Protein AF-0000000085181443 (afdb_homodimer)

Structure (mmCIF, N/CA/C/O backbone):
data_AF-0000000085181443-model_v1
#
loop_
_entity.id
_entity.type
_entity.pdbx_description
1 polymer 'Asp/Glu racemase'
#
loop_
_atom_site.group_PDB
_atom_site.id
_atom_site.type_symbol
_atom_site.label_atom_id
_atom_site.label_alt_id
_atom_site.label_comp_id
_atom_site.label_asym_id
_atom_site.label_entity_id
_atom_site.label_seq_id
_atom_site.pdbx_PDB_ins_code
_atom_site.Cartn_x
_atom_site.Cartn_y
_atom_site.Cartn_z
_atom_site.occupancy
_atom_site.B_iso_or_equiv
_atom_site.auth_seq_id
_atom_site.auth_comp_id
_atom_site.auth_asym_id
_atom_site.auth_atom_id
_atom_site.pdbx_PDB_model_num
ATOM 1 N N . MET A 1 1 ? -8.422 -30.312 -14.477 1 90.12 1 MET A N 1
ATOM 2 C CA . MET A 1 1 ? -9.797 -30.438 -14.023 1 90.12 1 MET A CA 1
ATOM 3 C C . MET A 1 1 ? -10.336 -29.109 -13.5 1 90.12 1 MET A C 1
ATOM 5 O O . MET A 1 1 ? -9.578 -28.312 -12.938 1 90.12 1 MET A O 1
ATOM 9 N N . LYS A 1 2 ? -11.641 -28.922 -13.703 1 93.38 2 LYS A N 1
ATOM 10 C CA . LYS A 1 2 ? -12.305 -27.75 -13.148 1 93.38 2 LYS A CA 1
ATOM 11 C C . LYS A 1 2 ? -12.648 -27.938 -11.68 1 93.38 2 LYS A C 1
ATOM 13 O O . LYS A 1 2 ? -13.195 -28.984 -11.297 1 93.38 2 LYS A O 1
ATOM 18 N N . LEU A 1 3 ? -12.258 -27.016 -10.875 1 95.19 3 LEU A N 1
ATOM 19 C CA . LEU A 1 3 ? -12.461 -27.078 -9.438 1 95.19 3 LEU A CA 1
ATOM 20 C C . LEU A 1 3 ? -13.711 -26.312 -9.023 1 95.19 3 LEU A C 1
ATOM 22 O O . LEU A 1 3 ? -13.984 -25.234 -9.562 1 95.19 3 LEU A O 1
ATOM 26 N N . PRO A 1 4 ? -14.539 -26.891 -8.133 1 95.75 4 PRO A N 1
ATOM 27 C CA . PRO A 1 4 ? -15.602 -26.094 -7.527 1 95.75 4 PRO A CA 1
ATOM 28 C C . PRO A 1 4 ? -15.07 -25.062 -6.531 1 95.75 4 PRO A C 1
ATOM 30 O O . PRO A 1 4 ? -13.977 -25.234 -5.984 1 95.75 4 PRO A O 1
ATOM 33 N N . PHE A 1 5 ? -15.82 -23.984 -6.352 1 97.75 5 PHE A N 1
ATOM 34 C CA . PHE A 1 5 ? -15.414 -23.031 -5.328 1 97.75 5 PHE A CA 1
ATOM 35 C C . PHE A 1 5 ? -16.609 -22.25 -4.816 1 97.75 5 PHE A C 1
ATOM 37 O O . PHE A 1 5 ? -17.625 -22.141 -5.504 1 97.75 5 PHE A O 1
ATOM 44 N N . GLU A 1 6 ? -16.453 -21.828 -3.584 1 98.19 6 GLU A N 1
ATOM 45 C CA . GLU A 1 6 ? -17.344 -20.844 -2.982 1 98.19 6 GLU A CA 1
ATOM 46 C C . GLU A 1 6 ? -16.656 -19.484 -2.846 1 98.19 6 GLU A C 1
ATOM 48 O O . GLU A 1 6 ? -15.422 -19.406 -2.857 1 98.19 6 GLU A O 1
ATOM 53 N N . ILE A 1 7 ? -17.484 -18.438 -2.818 1 97.44 7 ILE A N 1
ATOM 54 C CA . ILE A 1 7 ? -16.922 -17.094 -2.648 1 97.44 7 ILE A CA 1
ATOM 55 C C . ILE A 1 7 ? -17.391 -16.516 -1.312 1 97.44 7 ILE A C 1
ATOM 57 O O . ILE A 1 7 ? -18.375 -16.969 -0.742 1 97.44 7 ILE A O 1
ATOM 61 N N . ASP A 1 8 ? -16.641 -15.656 -0.739 1 96.75 8 ASP A N 1
ATOM 62 C CA . ASP A 1 8 ? -17 -14.914 0.465 1 96.75 8 ASP A CA 1
ATOM 63 C C . ASP A 1 8 ? -16.766 -13.422 0.278 1 96.75 8 ASP A C 1
ATOM 65 O O . ASP A 1 8 ? -16.797 -12.914 -0.847 1 96.75 8 ASP A O 1
ATOM 69 N N . VAL A 1 9 ? -16.625 -12.641 1.378 1 93.69 9 VAL A N 1
ATOM 70 C CA . VAL A 1 9 ? -16.609 -11.188 1.296 1 93.69 9 VAL A CA 1
ATOM 71 C C . VAL A 1 9 ? -15.211 -10.711 0.892 1 93.69 9 VAL A C 1
ATOM 73 O O . VAL A 1 9 ? -15 -9.523 0.649 1 93.69 9 VAL A O 1
ATOM 76 N N . GLY A 1 10 ? -14.258 -11.617 0.68 1 94.06 10 GLY A N 1
ATOM 77 C CA . GLY A 1 10 ? -12.922 -11.266 0.217 1 94.06 10 GLY A CA 1
ATOM 78 C C . GLY A 1 10 ? -12.039 -10.695 1.311 1 94.06 10 GLY A C 1
ATOM 79 O O . GLY A 1 10 ? -12.352 -10.82 2.496 1 94.06 10 GLY A O 1
ATOM 80 N N . MET A 1 11 ? -10.859 -10.195 0.916 1 93.44 11 MET A N 1
ATOM 81 C CA . MET A 1 11 ? -9.938 -9.539 1.841 1 93.44 11 MET A CA 1
ATOM 82 C C . MET A 1 11 ? -10.594 -8.328 2.5 1 93.44 11 MET A C 1
ATOM 84 O O . MET A 1 11 ? -11.469 -7.691 1.906 1 93.44 11 MET A O 1
ATOM 88 N N . GLY A 1 12 ? -10.281 -8.047 3.688 1 93.56 12 GLY A N 1
ATOM 89 C CA . GLY A 1 12 ? -10.859 -6.875 4.324 1 93.56 12 GLY A CA 1
ATOM 90 C C . GLY A 1 12 ? -12.273 -7.098 4.812 1 93.56 12 GLY A C 1
ATOM 91 O O . GLY A 1 12 ? -13.148 -6.25 4.605 1 93.56 12 GLY A O 1
ATOM 92 N N . ALA A 1 13 ? -12.539 -8.273 5.305 1 93.44 13 ALA A N 1
ATOM 93 C CA . ALA A 1 13 ? -13.867 -8.625 5.805 1 93.44 13 ALA A CA 1
ATOM 94 C C . ALA A 1 13 ? -14.336 -7.629 6.863 1 93.44 13 ALA A C 1
ATOM 96 O O . ALA A 1 13 ? -15.531 -7.34 6.969 1 93.44 13 ALA A O 1
ATOM 97 N N . ARG A 1 14 ? -13.414 -7.07 7.629 1 96.38 14 ARG A N 1
ATOM 98 C CA . ARG A 1 14 ? -13.758 -6.113 8.68 1 96.38 14 ARG A CA 1
ATOM 99 C C . ARG A 1 14 ? -13.914 -4.707 8.109 1 96.38 14 ARG A C 1
ATOM 101 O O . ARG A 1 14 ? -14.844 -3.982 8.461 1 96.38 14 ARG A O 1
ATOM 108 N N . ALA A 1 15 ? -12.961 -4.289 7.188 1 97.94 15 ALA A N 1
ATOM 109 C CA . ALA A 1 15 ? -13.023 -2.986 6.535 1 97.94 15 ALA A CA 1
ATOM 110 C C . ALA A 1 15 ? -12.133 -2.949 5.297 1 97.94 15 ALA A C 1
ATOM 112 O O . ALA A 1 15 ? -11.102 -3.613 5.25 1 97.94 15 ALA A O 1
ATOM 113 N N . ALA A 1 16 ? -12.578 -2.271 4.32 1 98.25 16 ALA A N 1
ATOM 114 C CA . ALA A 1 16 ? -11.805 -1.991 3.113 1 98.25 16 ALA A CA 1
ATOM 115 C C . ALA A 1 16 ? -11.539 -0.495 2.969 1 98.25 16 ALA A C 1
ATOM 117 O O . ALA A 1 16 ? -12.477 0.3 2.85 1 98.25 16 ALA A O 1
ATOM 118 N N . LEU A 1 17 ? -10.289 -0.12 3.004 1 98.69 17 LEU A N 1
ATOM 119 C CA . LEU A 1 17 ? -9.859 1.273 2.957 1 98.69 17 LEU A CA 1
ATOM 120 C C . LEU A 1 17 ? -9.109 1.568 1.661 1 98.69 17 LEU A C 1
ATOM 122 O O . LEU A 1 17 ? -8.336 0.735 1.182 1 98.69 17 LEU A O 1
ATOM 126 N N . GLY A 1 18 ? -9.391 2.668 1.018 1 98.81 18 GLY A N 1
ATOM 127 C CA . GLY A 1 18 ? -8.617 3.189 -0.1 1 98.81 18 GLY A CA 1
ATOM 128 C C . GLY A 1 18 ? -7.805 4.418 0.259 1 98.81 18 GLY A C 1
ATOM 129 O O . GLY A 1 18 ? -8.25 5.262 1.035 1 98.81 18 GLY A O 1
ATOM 130 N N . LEU A 1 19 ? -6.656 4.539 -0.25 1 98.88 19 LEU A N 1
ATOM 131 C CA . LEU A 1 19 ? -5.746 5.648 0.022 1 98.88 19 LEU A CA 1
ATOM 132 C C . LEU A 1 19 ? -5.176 6.211 -1.274 1 98.88 19 LEU A C 1
ATOM 134 O O . LEU A 1 19 ? -4.574 5.48 -2.064 1 98.88 19 LEU A O 1
ATOM 138 N N . VAL A 1 20 ? -5.391 7.453 -1.525 1 98.75 20 VAL A N 1
ATOM 139 C CA . VAL A 1 20 ? -4.828 8.164 -2.67 1 98.75 20 VAL A CA 1
ATOM 140 C C . VAL A 1 20 ? -3.527 8.852 -2.264 1 98.75 20 VAL A C 1
ATOM 142 O O . VAL A 1 20 ? -3.521 9.711 -1.378 1 98.75 20 VAL A O 1
ATOM 145 N N . VAL A 1 21 ? -2.461 8.508 -2.9 1 98 21 VAL A N 1
ATOM 146 C CA . VAL A 1 21 ? -1.126 8.969 -2.533 1 98 21 VAL A CA 1
ATOM 147 C C . VAL A 1 21 ? -0.512 9.742 -3.695 1 98 21 VAL A C 1
ATOM 149 O O . VAL A 1 21 ? -0.832 9.492 -4.859 1 98 21 VAL A O 1
ATOM 152 N N . LEU A 1 22 ? 0.327 10.688 -3.396 1 95.81 22 LEU A N 1
ATOM 153 C CA . LEU A 1 22 ? 1.032 11.43 -4.438 1 95.81 22 LEU A CA 1
ATOM 154 C C . LEU A 1 22 ? 2.236 10.641 -4.941 1 95.81 22 LEU A C 1
ATOM 156 O O . LEU A 1 22 ? 2.838 9.867 -4.195 1 95.81 22 LEU A O 1
ATOM 160 N N . PRO A 1 23 ? 2.643 10.867 -6.199 1 95 23 PRO A N 1
ATOM 161 C CA . PRO A 1 23 ? 3.805 10.156 -6.738 1 95 23 PRO A CA 1
ATOM 162 C C . PRO A 1 23 ? 5.082 10.422 -5.941 1 95 23 PRO A C 1
ATOM 164 O O . PRO A 1 23 ? 5.844 9.492 -5.668 1 95 23 PRO A O 1
ATOM 167 N N . ALA A 1 24 ? 5.23 11.594 -5.422 1 93.25 24 ALA A N 1
ATOM 168 C CA . ALA A 1 24 ? 6.48 11.969 -4.758 1 93.25 24 ALA A CA 1
ATOM 169 C C . ALA A 1 24 ? 6.422 11.656 -3.268 1 93.25 24 ALA A C 1
ATOM 171 O O . ALA A 1 24 ? 7.41 11.836 -2.551 1 93.25 24 ALA A O 1
ATOM 172 N N . ASP A 1 25 ? 5.262 11.234 -2.797 1 95.75 25 ASP A N 1
ATOM 173 C CA . ASP A 1 25 ? 5.16 10.898 -1.38 1 95.75 25 ASP A CA 1
ATOM 174 C C . ASP A 1 25 ? 5.926 9.617 -1.062 1 95.75 25 ASP A C 1
ATOM 176 O O . ASP A 1 25 ? 5.664 8.57 -1.658 1 95.75 25 ASP A O 1
ATOM 180 N N . GLU A 1 26 ? 6.844 9.711 -0.12 1 96.94 26 GLU A N 1
ATOM 181 C CA . GLU A 1 26 ? 7.668 8.57 0.271 1 96.94 26 GLU A CA 1
ATOM 182 C C . GLU A 1 26 ? 7.348 8.117 1.692 1 96.94 26 GLU A C 1
ATOM 184 O O . GLU A 1 26 ? 7.938 7.164 2.195 1 96.94 26 GLU A O 1
ATOM 189 N N . THR A 1 27 ? 6.387 8.773 2.34 1 97.94 27 THR A N 1
ATOM 190 C CA . THR A 1 27 ? 6.262 8.602 3.783 1 97.94 27 THR A CA 1
ATOM 191 C C . THR A 1 27 ? 4.918 7.973 4.137 1 97.94 27 THR A C 1
ATOM 193 O O . THR A 1 27 ? 4.855 7.043 4.945 1 97.94 27 THR A O 1
ATOM 196 N N . LEU A 1 28 ? 3.844 8.352 3.506 1 98.44 28 LEU A N 1
ATOM 197 C CA . LEU A 1 28 ? 2.475 8.062 3.92 1 98.44 28 LEU A CA 1
ATOM 198 C C . LEU A 1 28 ? 2.213 6.562 3.924 1 98.44 28 LEU A C 1
ATOM 200 O O . LEU A 1 28 ? 1.695 6.02 4.902 1 98.44 28 LEU A O 1
ATOM 204 N N . GLU A 1 29 ? 2.604 5.867 2.861 1 98.25 29 GLU A N 1
ATOM 205 C CA . GLU A 1 29 ? 2.287 4.449 2.74 1 98.25 29 GLU A CA 1
ATOM 206 C C . GLU A 1 29 ? 2.955 3.639 3.848 1 98.25 29 GLU A C 1
ATOM 208 O O . GLU A 1 29 ? 2.33 2.76 4.445 1 98.25 29 GLU A O 1
ATOM 213 N N . THR A 1 30 ? 4.203 3.969 4.156 1 97.31 30 THR A N 1
ATOM 214 C CA . THR A 1 30 ? 4.918 3.236 5.195 1 97.31 30 THR A CA 1
ATOM 215 C C . THR A 1 30 ? 4.301 3.5 6.566 1 97.31 30 THR A C 1
ATOM 217 O O . THR A 1 30 ? 4.098 2.572 7.352 1 97.31 30 THR A O 1
ATOM 220 N N . GLU A 1 31 ? 3.973 4.742 6.844 1 97.44 31 GLU A N 1
ATOM 221 C CA . GLU A 1 31 ? 3.365 5.039 8.141 1 97.44 31 GLU A CA 1
ATOM 222 C C . GLU A 1 31 ? 1.994 4.383 8.266 1 97.44 31 GLU A C 1
ATOM 224 O O . GLU A 1 31 ? 1.655 3.844 9.32 1 97.44 31 GLU A O 1
ATOM 229 N N . MET A 1 32 ? 1.227 4.359 7.168 1 97.69 32 MET A N 1
ATOM 230 C CA . MET A 1 32 ? -0.104 3.758 7.191 1 97.69 32 MET A CA 1
ATOM 231 C C . MET A 1 32 ? -0.017 2.252 7.414 1 97.69 32 MET A C 1
ATOM 233 O O . MET A 1 32 ? -0.894 1.663 8.055 1 97.69 32 MET A O 1
ATOM 237 N N . ARG A 1 33 ? 1.031 1.617 6.844 1 95.5 33 ARG A N 1
ATOM 238 C CA . ARG A 1 33 ? 1.226 0.181 7.016 1 95.5 33 ARG A CA 1
ATOM 239 C C . ARG A 1 33 ? 1.256 -0.194 8.492 1 95.5 33 ARG A C 1
ATOM 241 O O . ARG A 1 33 ? 0.741 -1.244 8.883 1 95.5 33 ARG A O 1
ATOM 248 N N . PHE A 1 34 ? 1.701 0.685 9.367 1 93.31 34 PHE A N 1
ATOM 249 C CA . PHE A 1 34 ? 1.869 0.373 10.781 1 93.31 34 PHE A CA 1
ATOM 250 C C . PHE A 1 34 ? 0.703 0.915 11.602 1 93.31 34 PHE A C 1
ATOM 252 O O . PHE A 1 34 ? 0.48 0.487 12.734 1 93.31 34 PHE A O 1
ATOM 259 N N . LEU A 1 35 ? -0.013 1.826 10.969 1 96 35 LEU A N 1
ATOM 260 C CA . LEU A 1 35 ? -1.14 2.426 11.68 1 96 35 LEU A CA 1
ATOM 261 C C . LEU A 1 35 ? -2.43 1.664 11.391 1 96 35 LEU A C 1
ATOM 263 O O . LEU A 1 35 ? -3.451 1.896 12.039 1 96 35 LEU A O 1
ATOM 267 N N . VAL A 1 36 ? -2.432 0.748 10.406 1 95.5 36 VAL A N 1
ATOM 268 C CA . VAL A 1 36 ? -3.521 -0.169 10.094 1 95.5 36 VAL A CA 1
ATOM 269 C C . VAL A 1 36 ? -3.016 -1.608 10.133 1 95.5 36 VAL A C 1
ATOM 271 O O . VAL A 1 36 ? -2.943 -2.277 9.094 1 95.5 36 VAL A O 1
ATOM 274 N N . PRO A 1 37 ? -2.785 -2.113 11.305 1 93.5 37 PRO A N 1
ATOM 275 C CA . PRO A 1 37 ? -2.08 -3.393 11.43 1 93.5 37 PRO A CA 1
ATOM 276 C C . PRO A 1 37 ? -3.018 -4.594 11.336 1 93.5 37 PRO A C 1
ATOM 278 O O . PRO A 1 37 ? -2.559 -5.738 11.312 1 93.5 37 PRO A O 1
ATOM 281 N N . GLU A 1 38 ? -4.277 -4.406 11.281 1 94.56 38 GLU A N 1
ATOM 282 C CA . GLU A 1 38 ? -5.219 -5.523 11.328 1 94.56 38 GLU A CA 1
ATOM 283 C C . GLU A 1 38 ? -5.191 -6.324 10.031 1 94.56 38 GLU A C 1
ATOM 285 O O . GLU A 1 38 ? -5.367 -5.77 8.945 1 94.56 38 GLU A O 1
ATOM 290 N N . PRO A 1 39 ? -5.004 -7.602 10.094 1 91.31 39 PRO A N 1
ATOM 291 C CA . PRO A 1 39 ? -4.918 -8.414 8.875 1 91.31 39 PRO A CA 1
ATOM 292 C C . PRO A 1 39 ? -6.258 -8.547 8.156 1 91.31 39 PRO A C 1
ATOM 294 O O . PRO A 1 39 ? -6.297 -8.93 6.984 1 91.31 39 PRO A O 1
ATOM 297 N N . ASP A 1 40 ? -7.355 -8.312 8.875 1 95 40 ASP A N 1
ATOM 298 C CA . ASP A 1 40 ? -8.672 -8.453 8.266 1 95 40 ASP A CA 1
ATOM 299 C C . ASP A 1 40 ? -9.195 -7.098 7.781 1 95 40 ASP A C 1
ATOM 301 O O . ASP A 1 40 ? -10.375 -6.969 7.449 1 95 40 ASP A O 1
ATOM 305 N N . VAL A 1 41 ? -8.305 -6.047 7.789 1 97.25 41 VAL A N 1
ATOM 306 C CA . VAL A 1 41 ? -8.57 -4.754 7.168 1 97.25 41 VAL A CA 1
ATOM 307 C C . VAL A 1 41 ? -7.723 -4.602 5.91 1 97.25 41 VAL A C 1
ATOM 309 O O . VAL A 1 41 ? -6.504 -4.766 5.949 1 97.25 41 VAL A O 1
ATOM 312 N N . ALA A 1 42 ? -8.383 -4.375 4.789 1 97.88 42 ALA A N 1
ATOM 313 C CA . ALA A 1 42 ? -7.668 -4.133 3.539 1 97.88 42 ALA A CA 1
ATOM 314 C C . ALA A 1 42 ? -7.312 -2.656 3.389 1 97.88 42 ALA A C 1
ATOM 316 O O . ALA A 1 42 ? -8.102 -1.779 3.75 1 97.88 42 ALA A O 1
ATOM 317 N N . LEU A 1 43 ? -6.148 -2.369 2.984 1 98.25 43 LEU A N 1
ATOM 318 C CA . LEU A 1 43 ? -5.668 -1.033 2.646 1 98.25 43 LEU A CA 1
ATOM 319 C C . LEU A 1 43 ? -5.16 -0.985 1.208 1 98.25 43 LEU A C 1
ATOM 321 O O . LEU A 1 43 ? -4.086 -1.505 0.908 1 98.25 43 LEU A O 1
ATOM 325 N N . TYR A 1 44 ? -5.938 -0.395 0.307 1 98.56 44 TYR A N 1
ATOM 326 C CA . TYR A 1 44 ? -5.609 -0.304 -1.112 1 98.56 44 TYR A CA 1
ATOM 327 C C . TYR A 1 44 ? -5.023 1.061 -1.45 1 98.56 44 TYR A C 1
ATOM 329 O O . TYR A 1 44 ? -5.484 2.086 -0.942 1 98.56 44 TYR A O 1
ATOM 337 N N . HIS A 1 45 ? -4.066 1.087 -2.303 1 98.69 45 HIS A N 1
ATOM 338 C CA . HIS A 1 45 ? -3.387 2.33 -2.65 1 98.69 45 HIS A CA 1
ATOM 339 C C . HIS A 1 45 ? -3.576 2.666 -4.125 1 98.69 45 HIS A C 1
ATOM 341 O O . HIS A 1 45 ? -3.656 1.768 -4.965 1 98.69 45 HIS A O 1
ATOM 347 N N . THR A 1 46 ? -3.676 3.855 -4.426 1 98.5 46 THR A N 1
ATOM 348 C CA . THR A 1 46 ? -3.545 4.395 -5.773 1 98.5 46 THR A CA 1
ATOM 349 C C . THR A 1 46 ? -2.771 5.711 -5.754 1 98.5 46 THR A C 1
ATOM 351 O O . THR A 1 46 ? -2.58 6.312 -4.695 1 98.5 46 THR A O 1
ATOM 354 N N . ARG A 1 47 ? -2.236 6.082 -6.871 1 97.81 47 ARG A N 1
ATOM 355 C CA . ARG A 1 47 ? -1.503 7.34 -6.957 1 97.81 47 ARG A CA 1
ATOM 356 C C . ARG A 1 47 ? -2.188 8.312 -7.914 1 97.81 47 ARG A C 1
ATOM 358 O O . ARG A 1 47 ? -2.742 7.895 -8.938 1 97.81 47 ARG A O 1
ATOM 365 N N . ILE A 1 48 ? -2.15 9.492 -7.551 1 96.56 48 ILE A N 1
ATOM 366 C CA . ILE A 1 48 ? -2.742 10.547 -8.359 1 96.56 48 ILE A CA 1
ATOM 367 C C . ILE A 1 48 ? -1.637 11.391 -9 1 96.56 48 ILE A C 1
ATOM 369 O O . ILE A 1 48 ? -0.668 11.758 -8.336 1 96.56 48 ILE A O 1
ATOM 373 N N . VAL A 1 49 ? -1.748 11.664 -10.266 1 90.81 49 VAL A N 1
ATOM 374 C CA . VAL A 1 49 ? -0.743 12.414 -11.008 1 90.81 49 VAL A CA 1
ATOM 375 C C . VAL A 1 49 ? -0.644 13.836 -10.461 1 90.81 49 VAL A C 1
ATOM 377 O O . VAL A 1 49 ? -1.661 14.5 -10.266 1 90.81 49 VAL A O 1
ATOM 380 N N . MET A 1 50 ? 0.521 14.203 -10.125 1 86 50 MET A N 1
ATOM 381 C CA . MET A 1 50 ? 0.824 15.562 -9.68 1 86 50 MET A CA 1
ATOM 382 C C . MET A 1 50 ? 2.285 15.906 -9.953 1 86 50 MET A C 1
ATOM 384 O O . MET A 1 50 ? 3.174 15.086 -9.727 1 86 50 MET A O 1
ATOM 388 N N . PRO A 1 51 ? 2.416 17.125 -10.555 1 77.81 51 PRO A N 1
ATOM 389 C CA . PRO A 1 51 ? 3.812 17.578 -10.609 1 77.81 51 PRO A CA 1
ATOM 390 C C . PRO A 1 51 ? 4.438 17.719 -9.227 1 77.81 51 PRO A C 1
ATOM 392 O O . PRO A 1 51 ? 3.738 18.031 -8.258 1 77.81 51 PRO A O 1
ATOM 395 N N . PRO A 1 52 ? 5.723 17.578 -9.156 1 74.81 52 PRO A N 1
ATOM 396 C CA . PRO A 1 52 ? 6.398 17.641 -7.859 1 74.81 52 PRO A CA 1
ATOM 397 C C . PRO A 1 52 ? 6.387 19.047 -7.25 1 74.81 52 PRO A C 1
ATOM 399 O O . PRO A 1 52 ? 6.531 19.188 -6.031 1 74.81 52 PRO A O 1
ATOM 402 N N . GLU A 1 53 ? 6.207 20 -8.156 1 78.94 53 GLU A N 1
ATOM 403 C CA . GLU A 1 53 ? 6.102 21.344 -7.617 1 78.94 53 GLU A CA 1
ATOM 404 C C . GLU A 1 53 ? 4.703 21.609 -7.062 1 78.94 53 GLU A C 1
ATOM 406 O O . GLU A 1 53 ? 3.717 21.562 -7.801 1 78.94 53 GLU A O 1
ATOM 411 N N . VAL A 1 54 ? 4.672 21.984 -5.832 1 79.75 54 VAL A N 1
ATOM 412 C CA . VAL A 1 54 ? 3.404 22.141 -5.129 1 79.75 54 VAL A CA 1
ATOM 413 C C . VAL A 1 54 ? 3.012 23.625 -5.121 1 79.75 54 VAL A C 1
ATOM 415 O O . VAL A 1 54 ? 3.621 24.438 -4.418 1 79.75 54 VAL A O 1
ATOM 418 N N . THR A 1 55 ? 2.07 23.984 -5.941 1 82.31 55 THR A N 1
ATOM 419 C CA . THR A 1 55 ? 1.461 25.312 -5.98 1 82.31 55 THR A CA 1
ATOM 420 C C . THR A 1 55 ? -0.055 25.203 -5.832 1 82.31 55 THR A C 1
ATOM 422 O O . THR A 1 55 ? -0.631 24.125 -5.992 1 82.31 55 THR A O 1
ATOM 425 N N . THR A 1 56 ? -0.625 26.328 -5.555 1 84.19 56 THR A N 1
ATOM 426 C CA . THR A 1 56 ? -2.078 26.344 -5.418 1 84.19 56 THR A CA 1
ATOM 427 C C . THR A 1 56 ? -2.746 25.938 -6.727 1 84.19 56 THR A C 1
ATOM 429 O O . THR A 1 56 ? -3.771 25.25 -6.711 1 84.19 56 THR A O 1
ATOM 432 N N . GLU A 1 57 ? -2.172 26.281 -7.816 1 83.19 57 GLU A N 1
ATOM 433 C CA . GLU A 1 57 ? -2.732 25.969 -9.125 1 83.19 57 GLU A CA 1
ATOM 434 C C . GLU A 1 57 ? -2.664 24.469 -9.414 1 83.19 57 GLU A C 1
ATOM 436 O O . GLU A 1 57 ? -3.648 23.875 -9.852 1 83.19 57 GLU A O 1
ATOM 441 N N . THR A 1 58 ? -1.52 23.891 -9.133 1 83.62 58 THR A N 1
ATOM 442 C CA . THR A 1 58 ? -1.366 22.469 -9.367 1 83.62 58 THR A CA 1
ATOM 443 C C . THR A 1 58 ? -2.254 21.656 -8.422 1 83.62 58 THR A C 1
ATOM 445 O O . THR A 1 58 ? -2.807 20.625 -8.805 1 83.62 58 THR A O 1
ATOM 448 N N . LEU A 1 59 ? -2.385 22.156 -7.254 1 86.94 59 LEU A N 1
ATOM 449 C CA . LEU A 1 59 ? -3.211 21.5 -6.254 1 86.94 59 LEU A CA 1
ATOM 450 C C . LEU A 1 59 ? -4.688 21.562 -6.633 1 86.94 59 LEU A C 1
ATOM 452 O O . LEU A 1 59 ? -5.418 20.578 -6.484 1 86.94 59 LEU A O 1
ATOM 456 N N . ALA A 1 60 ? -5.086 22.688 -7.176 1 87.69 60 ALA A N 1
ATOM 457 C CA . ALA A 1 60 ? -6.477 22.844 -7.586 1 87.69 60 ALA A CA 1
ATOM 458 C C . ALA A 1 60 ? -6.816 21.906 -8.742 1 87.69 60 ALA A C 1
ATOM 460 O O . ALA A 1 60 ? -7.918 21.344 -8.797 1 87.69 60 ALA A O 1
ATOM 461 N N . SER A 1 61 ? -5.879 21.688 -9.586 1 87.94 61 SER A N 1
ATOM 462 C CA . SER A 1 61 ? -6.109 20.875 -10.773 1 87.94 61 SER A CA 1
ATOM 463 C C . SER A 1 61 ? -6.234 19.391 -10.414 1 87.94 61 SER A C 1
ATOM 465 O O . SER A 1 61 ? -6.789 18.609 -11.18 1 87.94 61 SER A O 1
ATOM 467 N N . MET A 1 62 ? -5.742 19.047 -9.258 1 91.5 62 MET A N 1
ATOM 468 C CA . MET A 1 62 ? -5.773 17.656 -8.828 1 91.5 62 MET A CA 1
ATOM 469 C C . MET A 1 62 ? -7.207 17.172 -8.617 1 91.5 62 MET A C 1
ATOM 471 O O . MET A 1 62 ? -7.496 15.984 -8.742 1 91.5 62 MET A O 1
ATOM 475 N N . ALA A 1 63 ? -8.094 18.141 -8.32 1 92.75 63 ALA A N 1
ATOM 476 C CA . ALA A 1 63 ? -9.5 17.781 -8.141 1 92.75 63 ALA A CA 1
ATOM 477 C C . ALA A 1 63 ? -10.039 17.047 -9.359 1 92.75 63 ALA A C 1
ATOM 479 O O . ALA A 1 63 ? -10.781 16.078 -9.234 1 92.75 63 ALA A O 1
ATOM 480 N N . ASP A 1 64 ? -9.609 17.484 -10.508 1 93.25 64 ASP A N 1
ATOM 481 C CA . ASP A 1 64 ? -10.109 16.906 -11.75 1 93.25 64 ASP A CA 1
ATOM 482 C C . ASP A 1 64 ? -9.516 15.523 -11.992 1 93.25 64 ASP A C 1
ATOM 484 O O . ASP A 1 64 ? -10.078 14.719 -12.742 1 93.25 64 ASP A O 1
ATOM 488 N N . ALA A 1 65 ? -8.445 15.219 -11.344 1 95.31 65 ALA A N 1
ATOM 489 C CA . ALA A 1 65 ? -7.75 13.945 -11.547 1 95.31 65 ALA A CA 1
ATOM 490 C C . ALA A 1 65 ? -8.227 12.906 -10.539 1 95.31 65 ALA A C 1
ATOM 492 O O . ALA A 1 65 ? -7.965 11.711 -10.703 1 95.31 65 ALA A O 1
ATOM 493 N N . LEU A 1 66 ? -8.922 13.336 -9.461 1 97.19 66 LEU A N 1
ATOM 494 C CA . LEU A 1 66 ? -9.234 12.484 -8.32 1 97.19 66 LEU A CA 1
ATOM 495 C C . LEU A 1 66 ? -10.141 11.328 -8.742 1 97.19 66 LEU A C 1
ATOM 497 O O . LEU A 1 66 ? -9.883 10.172 -8.391 1 97.19 66 LEU A O 1
ATOM 501 N N . PRO A 1 67 ? -11.195 11.555 -9.625 1 97.62 67 PRO A N 1
ATOM 502 C CA . PRO A 1 67 ? -12.062 10.438 -10.008 1 97.62 67 PRO A CA 1
ATOM 503 C C . PRO A 1 67 ? -11.312 9.328 -10.75 1 97.62 67 PRO A C 1
ATOM 505 O O . PRO A 1 67 ? -11.508 8.148 -10.469 1 97.62 67 PRO A O 1
ATOM 508 N N . ALA A 1 68 ? -10.422 9.742 -11.633 1 96.38 68 ALA A N 1
ATOM 509 C CA . ALA A 1 68 ? -9.641 8.758 -12.383 1 96.38 68 ALA A CA 1
ATOM 510 C C . ALA A 1 68 ? -8.703 7.984 -11.453 1 96.38 68 ALA A C 1
ATOM 512 O O . ALA A 1 68 ? -8.508 6.777 -11.617 1 96.38 68 ALA A O 1
ATOM 513 N N . ALA A 1 69 ? -8.094 8.664 -10.477 1 97.31 69 ALA A N 1
ATOM 514 C CA . ALA A 1 69 ? -7.195 8.016 -9.523 1 97.31 69 ALA A CA 1
ATOM 515 C C . ALA A 1 69 ? -7.941 6.988 -8.68 1 97.31 69 ALA A C 1
ATOM 517 O O . ALA A 1 69 ? -7.488 5.852 -8.531 1 97.31 69 ALA A O 1
ATOM 518 N N . VAL A 1 70 ? -9.133 7.332 -8.164 1 98.19 70 VAL A N 1
ATOM 519 C CA . VAL A 1 70 ? -9.844 6.445 -7.25 1 98.19 70 VAL A CA 1
ATOM 520 C C . VAL A 1 70 ? -10.523 5.324 -8.039 1 98.19 70 VAL A C 1
ATOM 522 O O . VAL A 1 70 ? -10.859 4.277 -7.477 1 98.19 70 VAL A O 1
ATOM 525 N N . ALA A 1 71 ? -10.742 5.504 -9.359 1 97.31 71 ALA A N 1
ATOM 526 C CA . ALA A 1 71 ? -11.297 4.457 -10.211 1 97.31 71 ALA A CA 1
ATOM 527 C C . ALA A 1 71 ? -10.32 3.295 -10.367 1 97.31 71 ALA A C 1
ATOM 529 O O . ALA A 1 71 ? -10.711 2.201 -10.781 1 97.31 71 ALA A O 1
ATOM 530 N N . MET A 1 72 ? -9.039 3.541 -10.023 1 97.31 72 MET A N 1
ATOM 531 C CA . MET A 1 72 ? -8.023 2.498 -10.117 1 97.31 72 MET A CA 1
ATOM 532 C C . MET A 1 72 ? -8.07 1.586 -8.891 1 97.31 72 MET A C 1
ATOM 534 O O . MET A 1 72 ? -7.457 0.517 -8.891 1 97.31 72 MET A O 1
ATOM 538 N N . LEU A 1 73 ? -8.766 1.969 -7.824 1 97.81 73 LEU A N 1
ATOM 539 C CA . LEU A 1 73 ? -8.984 1.1 -6.672 1 97.81 73 LEU A CA 1
ATOM 540 C C . LEU A 1 73 ? -9.984 -0.002 -7 1 97.81 73 LEU A C 1
ATOM 542 O O . LEU A 1 73 ? -10.766 0.123 -7.949 1 97.81 73 LEU A O 1
ATOM 546 N N . PRO A 1 74 ? -9.922 -1.136 -6.234 1 95.94 74 PRO A N 1
ATOM 547 C CA . PRO A 1 74 ? -10.891 -2.207 -6.488 1 95.94 74 PRO A CA 1
ATOM 548 C C . PRO A 1 74 ? -12.328 -1.704 -6.535 1 95.94 74 PRO A C 1
ATOM 550 O O . PRO A 1 74 ? -12.711 -0.835 -5.746 1 95.94 74 PRO A O 1
ATOM 553 N N . GLU A 1 75 ? -13.141 -2.215 -7.406 1 93.56 75 GLU A N 1
ATOM 554 C CA . GLU A 1 75 ? -14.508 -1.769 -7.656 1 93.56 75 GLU A CA 1
ATOM 555 C C . GLU A 1 75 ? -15.422 -2.092 -6.477 1 93.56 75 GLU A C 1
ATOM 557 O O . GLU A 1 75 ? -16.516 -1.545 -6.367 1 93.56 75 GLU A O 1
ATOM 562 N N . ARG A 1 76 ? -15.062 -2.979 -5.648 1 93.56 76 ARG A N 1
ATOM 563 C CA . ARG A 1 76 ? -15.883 -3.312 -4.488 1 93.56 76 ARG A CA 1
ATOM 564 C C . ARG A 1 76 ? -16.188 -2.072 -3.658 1 93.56 76 ARG A C 1
ATOM 566 O O . ARG A 1 76 ? -15.445 -1.087 -3.709 1 93.56 76 ARG A O 1
ATOM 573 N N . PRO A 1 77 ? -17.297 -2.139 -2.914 1 94.94 77 PRO A N 1
ATOM 574 C CA . PRO A 1 77 ? -17.516 -1.026 -1.99 1 94.94 77 PRO A CA 1
ATOM 575 C C . PRO A 1 77 ? -16.375 -0.831 -1.004 1 94.94 77 PRO A C 1
ATOM 577 O O . PRO A 1 77 ? -15.898 -1.798 -0.402 1 94.94 77 PRO A O 1
ATOM 580 N N . LEU A 1 78 ? -15.922 0.372 -0.913 1 98.19 78 LEU A N 1
ATOM 581 C CA . LEU A 1 78 ? -14.93 0.749 0.09 1 98.19 78 LEU A CA 1
ATOM 582 C C . LEU A 1 78 ? -15.586 1.459 1.267 1 98.19 78 LEU A C 1
ATOM 584 O O . LEU A 1 78 ? -16.516 2.256 1.077 1 98.19 78 LEU A O 1
ATOM 588 N N . ASP A 1 79 ? -15.148 1.149 2.459 1 98.62 79 ASP A N 1
ATOM 589 C CA . ASP A 1 79 ? -15.711 1.793 3.641 1 98.62 79 ASP A CA 1
ATOM 590 C C . ASP A 1 79 ? -15.242 3.24 3.758 1 98.62 79 ASP A C 1
ATOM 592 O O . ASP A 1 79 ? -16.031 4.133 4.074 1 98.62 79 ASP A O 1
ATOM 596 N N . VAL A 1 80 ? -13.984 3.471 3.529 1 98.81 80 VAL A N 1
ATOM 597 C CA . VAL A 1 80 ? -13.391 4.797 3.664 1 98.81 80 VAL A CA 1
ATOM 598 C C . VAL A 1 80 ? -12.344 5.004 2.57 1 98.81 80 VAL A C 1
ATOM 600 O O . VAL A 1 80 ? -11.57 4.094 2.258 1 98.81 80 VAL A O 1
ATOM 603 N N . VAL A 1 81 ? -12.352 6.117 1.942 1 98.94 81 VAL A N 1
ATOM 604 C CA . VAL A 1 81 ? -11.281 6.555 1.048 1 98.94 81 VAL A CA 1
ATOM 605 C C . VAL A 1 81 ? -10.609 7.805 1.612 1 98.94 81 VAL A C 1
ATOM 607 O O . VAL A 1 81 ? -11.289 8.789 1.93 1 98.94 81 VAL A O 1
ATOM 610 N N . GLY A 1 82 ? -9.352 7.727 1.853 1 98.88 82 GLY A N 1
ATOM 611 C CA . GLY A 1 82 ? -8.562 8.875 2.268 1 98.88 82 GLY A CA 1
ATOM 612 C C . GLY A 1 82 ? -7.773 9.5 1.13 1 98.88 82 GLY A C 1
ATOM 613 O O . GLY A 1 82 ? -7.074 8.797 0.395 1 98.88 82 GLY A O 1
ATOM 614 N N . TYR A 1 83 ? -7.918 10.773 0.949 1 98.69 83 TYR A N 1
ATOM 615 C CA . TYR A 1 83 ? -7.082 11.539 0.034 1 98.69 83 TYR A CA 1
ATOM 616 C C . TYR A 1 83 ? -5.828 12.047 0.735 1 98.69 83 TYR A C 1
ATOM 618 O O . TYR A 1 83 ? -5.891 13 1.518 1 98.69 83 TYR A O 1
ATOM 626 N N . GLY A 1 84 ? -4.652 11.492 0.399 1 98.12 84 GLY A N 1
ATOM 627 C CA . GLY A 1 84 ? -3.426 11.656 1.163 1 98.12 84 GLY A CA 1
ATOM 628 C C . GLY A 1 84 ? -2.623 12.875 0.752 1 98.12 84 GLY A C 1
ATOM 629 O O . GLY A 1 84 ? -1.415 12.781 0.527 1 98.12 84 GLY A O 1
ATOM 630 N N . CYS A 1 85 ? -3.283 13.961 0.599 1 96.56 85 CYS A N 1
ATOM 631 C CA . CYS A 1 85 ? -2.623 15.234 0.311 1 96.56 85 CYS A CA 1
ATOM 632 C C . CYS A 1 85 ? -3.219 16.359 1.146 1 96.56 85 CYS A C 1
ATOM 634 O O . CYS A 1 85 ? -4.328 16.828 0.87 1 96.56 85 CYS A O 1
ATOM 636 N N . THR A 1 86 ? -2.438 16.859 2.07 1 95.38 86 THR A N 1
ATOM 637 C CA . THR A 1 86 ? -2.918 17.891 2.984 1 95.38 86 THR A CA 1
ATOM 638 C C . THR A 1 86 ? -3.178 19.203 2.24 1 95.38 86 THR A C 1
ATOM 640 O O . THR A 1 86 ? -4.254 19.797 2.365 1 95.38 86 THR A O 1
ATOM 643 N N . SER A 1 87 ? -2.211 19.641 1.507 1 92.31 87 SER A N 1
ATOM 644 C CA . SER A 1 87 ? -2.328 20.906 0.779 1 92.31 87 SER A CA 1
ATOM 645 C C . SER A 1 87 ? -3.406 20.812 -0.296 1 92.31 87 SER A C 1
ATOM 647 O O . SER A 1 87 ? -4.176 21.766 -0.484 1 92.31 87 SER A O 1
ATOM 649 N N . GLY A 1 88 ? -3.445 19.625 -0.972 1 93.38 88 GLY A N 1
ATOM 650 C CA . GLY A 1 88 ? -4.5 19.438 -1.954 1 93.38 88 GLY A CA 1
ATOM 651 C C . GLY A 1 88 ? -5.895 19.516 -1.357 1 93.38 88 GLY A C 1
ATOM 652 O O . GLY A 1 88 ? -6.777 20.156 -1.917 1 93.38 88 GLY A O 1
ATOM 653 N N . ALA A 1 89 ? -6.059 18.875 -0.218 1 95.44 89 ALA A N 1
ATOM 654 C CA . ALA A 1 89 ? -7.352 18.906 0.466 1 95.44 89 ALA A CA 1
ATOM 655 C C . ALA A 1 89 ? -7.707 20.312 0.91 1 95.44 89 ALA A C 1
ATOM 657 O O . ALA A 1 89 ? -8.883 20.703 0.914 1 95.44 89 ALA A O 1
ATOM 658 N N . THR A 1 90 ? -6.711 21.078 1.278 1 94.75 90 THR A N 1
ATOM 659 C CA . THR A 1 90 ? -6.922 22.469 1.684 1 94.75 90 THR A CA 1
ATOM 660 C C . THR A 1 90 ? -7.438 23.297 0.516 1 94.75 90 THR A C 1
ATOM 662 O O . THR A 1 90 ? -8.406 24.047 0.661 1 94.75 90 THR A O 1
ATOM 665 N N . VAL A 1 91 ? -6.812 23.125 -0.638 1 93.5 91 VAL A N 1
ATOM 666 C CA . VAL A 1 91 ? -7.113 23.969 -1.794 1 93.5 91 VAL A CA 1
ATOM 667 C C . VAL A 1 91 ? -8.422 23.516 -2.436 1 93.5 91 VAL A C 1
ATOM 669 O O . VAL A 1 91 ? -9.258 24.344 -2.805 1 93.5 91 VAL A O 1
ATOM 672 N N . ILE A 1 92 ? -8.648 22.203 -2.547 1 94.25 92 ILE A N 1
ATOM 673 C CA . ILE A 1 92 ? -9.852 21.641 -3.154 1 94.25 92 ILE A CA 1
ATOM 674 C C . ILE A 1 92 ? -11.031 21.797 -2.199 1 94.25 92 ILE A C 1
ATOM 676 O O . ILE A 1 92 ? -12.164 22.016 -2.635 1 94.25 92 ILE A O 1
ATOM 680 N N . GLY A 1 93 ? -10.68 21.734 -0.896 1 94.75 93 GLY A N 1
ATOM 681 C CA . GLY A 1 93 ? -11.711 21.719 0.132 1 94.75 93 GLY A CA 1
ATOM 682 C C . GLY A 1 93 ? -12.258 20.328 0.41 1 94.75 93 GLY A C 1
ATOM 683 O O . GLY A 1 93 ? -12.367 19.516 -0.501 1 94.75 93 GLY A O 1
ATOM 684 N N . PRO A 1 94 ? -12.617 20.062 1.659 1 93.81 94 PRO A N 1
ATOM 685 C CA . PRO A 1 94 ? -13.094 18.734 2.045 1 93.81 94 PRO A CA 1
ATOM 686 C C . PRO A 1 94 ? -14.297 18.281 1.231 1 93.81 94 PRO A C 1
ATOM 688 O O . PRO A 1 94 ? -14.375 17.125 0.819 1 93.81 94 PRO A O 1
ATOM 691 N N . GLU A 1 95 ? -15.242 19.172 0.969 1 95.5 95 GLU A N 1
ATOM 692 C CA . GLU A 1 95 ? -16.422 18.812 0.199 1 95.5 95 GLU A CA 1
ATOM 693 C C . GLU A 1 95 ? -16.062 18.484 -1.248 1 95.5 95 GLU A C 1
ATOM 695 O O . GLU A 1 95 ? -16.656 17.594 -1.848 1 95.5 95 GLU A O 1
ATOM 700 N N . GLY A 1 96 ? -15.172 19.297 -1.795 1 96.69 96 GLY A N 1
ATOM 701 C CA . GLY A 1 96 ? -14.703 19.016 -3.145 1 96.69 96 GLY A CA 1
ATOM 702 C C . GLY A 1 96 ? -14.078 17.641 -3.287 1 96.69 96 GLY A C 1
ATOM 703 O O . GLY A 1 96 ? -14.352 16.938 -4.25 1 96.69 96 GLY A O 1
ATOM 704 N N . VAL A 1 97 ? -13.258 17.234 -2.303 1 97.69 97 VAL A N 1
ATOM 705 C CA . VAL A 1 97 ? -12.617 15.93 -2.295 1 97.69 97 VAL A CA 1
ATOM 706 C C . VAL A 1 97 ? -13.68 14.836 -2.203 1 97.69 97 VAL A C 1
ATOM 708 O O . VAL A 1 97 ? -13.672 13.883 -2.988 1 97.69 97 VAL A O 1
ATOM 711 N N . ARG A 1 98 ? -14.625 15 -1.278 1 97.81 98 ARG A N 1
ATOM 712 C CA . ARG A 1 98 ? -15.688 14.031 -1.054 1 97.81 98 ARG A CA 1
ATOM 713 C C . ARG A 1 98 ? -16.516 13.82 -2.316 1 97.81 98 ARG A C 1
ATOM 715 O O . ARG A 1 98 ? -16.766 12.68 -2.721 1 97.81 98 ARG A O 1
ATOM 722 N N . ASN A 1 99 ? -16.859 14.922 -2.959 1 97.81 99 ASN A N 1
ATOM 723 C CA . ASN A 1 99 ? -17.703 14.844 -4.152 1 97.81 99 ASN A CA 1
ATOM 724 C C . ASN A 1 99 ? -17 14.094 -5.281 1 97.81 99 ASN A C 1
ATOM 726 O O . ASN A 1 99 ? -17.625 13.281 -5.969 1 97.81 99 ASN A O 1
ATOM 730 N N . ARG A 1 100 ? -15.758 14.359 -5.445 1 97.94 100 ARG A N 1
ATOM 731 C CA . ARG A 1 100 ? -15.008 13.727 -6.527 1 97.94 100 ARG A CA 1
ATOM 732 C C . ARG A 1 100 ? -14.812 12.242 -6.262 1 97.94 100 ARG A C 1
ATOM 734 O O . ARG A 1 100 ? -14.938 11.422 -7.172 1 97.94 100 ARG A O 1
ATOM 741 N N . VAL A 1 101 ? -14.5 11.836 -5.035 1 98.44 101 VAL A N 1
ATOM 742 C CA . VAL A 1 101 ? -14.305 10.438 -4.668 1 98.44 101 VAL A CA 1
ATOM 743 C C . VAL A 1 101 ? -15.609 9.672 -4.82 1 98.44 101 VAL A C 1
ATOM 745 O O . VAL A 1 101 ? -15.633 8.57 -5.371 1 98.44 101 VAL A O 1
ATOM 748 N N . ARG A 1 102 ? -16.719 10.305 -4.449 1 98.25 102 ARG A N 1
ATOM 749 C CA . ARG A 1 102 ? -18 9.617 -4.406 1 98.25 102 ARG A CA 1
ATOM 750 C C . ARG A 1 102 ? -18.625 9.508 -5.797 1 98.25 102 ARG A C 1
ATOM 752 O O . ARG A 1 102 ? -19.594 8.797 -5.996 1 98.25 102 ARG A O 1
ATOM 759 N N . GLN A 1 103 ? -18.062 10.203 -6.781 1 97.94 103 GLN A N 1
ATOM 760 C CA . GLN A 1 103 ? -18.438 9.945 -8.164 1 97.94 103 GLN A CA 1
ATOM 761 C C . GLN A 1 103 ? -18.156 8.492 -8.555 1 97.94 103 GLN A C 1
ATOM 763 O O . GLN A 1 103 ? -18.844 7.934 -9.406 1 97.94 103 GLN A O 1
ATOM 768 N N . VAL A 1 104 ? -17.156 7.898 -7.902 1 98.12 104 VAL A N 1
ATOM 769 C CA . VAL A 1 104 ? -16.719 6.555 -8.258 1 98.12 104 VAL A CA 1
ATOM 770 C C . VAL A 1 104 ? -17.094 5.578 -7.152 1 98.12 104 VAL A C 1
ATOM 772 O O . VAL A 1 104 ? -17.531 4.457 -7.43 1 98.12 104 VAL A O 1
ATOM 775 N N . HIS A 1 105 ? -16.938 6.008 -5.898 1 98.25 105 HIS A N 1
ATOM 776 C CA . HIS A 1 105 ? -17.297 5.223 -4.727 1 98.25 105 HIS A CA 1
ATOM 777 C C . HIS A 1 105 ? -18.359 5.922 -3.9 1 98.25 105 HIS A C 1
ATOM 779 O O . HIS A 1 105 ? -18.078 6.473 -2.836 1 98.25 105 HIS A O 1
ATOM 785 N N . PRO A 1 106 ? -19.594 5.82 -4.281 1 97.75 106 PRO A N 1
ATOM 786 C CA . PRO A 1 106 ? -20.672 6.656 -3.738 1 97.75 106 PRO A CA 1
ATOM 787 C C . PRO A 1 106 ? -20.938 6.383 -2.262 1 97.75 106 PRO A C 1
ATOM 789 O O . PRO A 1 106 ? -21.422 7.266 -1.546 1 97.75 106 PRO A O 1
ATOM 792 N N . GLU A 1 107 ? -20.609 5.23 -1.764 1 96.5 107 GLU A N 1
ATOM 793 C CA . GLU A 1 107 ? -20.984 4.875 -0.398 1 96.5 107 GLU A CA 1
ATOM 794 C C . GLU A 1 107 ? -19.812 5.062 0.563 1 96.5 107 GLU A C 1
ATOM 796 O O . GLU A 1 107 ? -19.969 4.926 1.777 1 96.5 107 GLU A O 1
ATOM 801 N N . ALA A 1 108 ? -18.672 5.387 0.047 1 98.5 108 ALA A N 1
ATOM 802 C CA . ALA A 1 108 ? -17.469 5.473 0.887 1 98.5 108 ALA A CA 1
ATOM 803 C C . ALA A 1 108 ? -17.5 6.723 1.763 1 98.5 108 ALA A C 1
ATOM 805 O O . ALA A 1 108 ? -17.906 7.797 1.306 1 98.5 108 ALA A O 1
ATOM 806 N N . GLU A 1 109 ? -17.219 6.539 3.029 1 98.62 109 GLU A N 1
ATOM 807 C CA . GLU A 1 109 ? -16.797 7.727 3.768 1 98.62 109 GLU A CA 1
ATOM 808 C C . GLU A 1 109 ? -15.5 8.297 3.193 1 98.62 109 GLU A C 1
ATOM 810 O O . GLU A 1 109 ? -14.656 7.555 2.684 1 98.62 109 GLU A O 1
ATOM 815 N N . VAL A 1 110 ? -15.414 9.594 3.195 1 98.81 110 VAL A N 1
ATOM 816 C CA . VAL A 1 110 ? -14.25 10.25 2.596 1 98.81 110 VAL A CA 1
ATOM 817 C C . VAL A 1 110 ? -13.578 11.148 3.627 1 98.81 110 VAL A C 1
ATOM 819 O O . VAL A 1 110 ? -14.25 11.836 4.398 1 98.81 110 VAL A O 1
ATOM 822 N N . THR A 1 111 ? -12.273 11.07 3.688 1 98.69 111 THR A N 1
ATOM 823 C CA . THR A 1 111 ? -11.531 11.961 4.57 1 98.69 111 THR A CA 1
ATOM 824 C C . THR A 1 111 ? -10.219 12.383 3.922 1 98.69 111 THR A C 1
ATOM 826 O O . THR A 1 111 ? -9.922 11.992 2.791 1 98.69 111 THR A O 1
ATOM 829 N N . ASP A 1 112 ? -9.539 13.234 4.5 1 98.5 112 ASP A N 1
ATOM 830 C CA . ASP A 1 112 ? -8.258 13.828 4.137 1 98.5 112 ASP A CA 1
ATOM 831 C C . ASP A 1 112 ? -7.543 14.391 5.363 1 98.5 112 ASP A C 1
ATOM 833 O O . ASP A 1 112 ? -8.141 14.5 6.438 1 98.5 112 ASP A O 1
ATOM 837 N N . PRO A 1 113 ? -6.285 14.734 5.215 1 98.25 113 PRO A N 1
ATOM 838 C CA . PRO A 1 113 ? -5.531 15.117 6.414 1 98.25 113 PRO A CA 1
ATOM 839 C C . PRO A 1 113 ? -6.086 16.359 7.09 1 98.25 113 PRO A C 1
ATOM 841 O O . PRO A 1 113 ? -6.039 16.484 8.312 1 98.25 113 PRO A O 1
ATOM 844 N N . ILE A 1 114 ? -6.59 17.297 6.359 1 96.94 114 ILE A N 1
ATOM 845 C CA . ILE A 1 114 ? -7.078 18.531 6.969 1 96.94 114 ILE A CA 1
ATOM 846 C C . ILE A 1 114 ? -8.375 18.25 7.727 1 96.94 114 ILE A C 1
ATOM 848 O O . ILE A 1 114 ? -8.539 18.688 8.867 1 96.94 114 ILE A O 1
ATOM 852 N N . SER A 1 115 ? -9.336 17.516 7.086 1 97.5 115 SER A N 1
ATOM 853 C CA . SER A 1 115 ? -10.555 17.094 7.77 1 97.5 115 SER A CA 1
ATOM 854 C C . SER A 1 115 ? -10.242 16.25 9 1 97.5 115 SER A C 1
ATOM 856 O O . SER A 1 115 ? -10.867 16.406 10.047 1 97.5 115 SER A O 1
ATOM 858 N N . ALA A 1 116 ? -9.305 15.391 8.844 1 98.38 116 ALA A N 1
ATOM 859 C CA . ALA A 1 116 ? -8.898 14.5 9.93 1 98.38 116 ALA A CA 1
ATOM 860 C C . ALA A 1 116 ? -8.289 15.289 11.078 1 98.38 116 ALA A C 1
ATOM 862 O O . ALA A 1 116 ? -8.516 14.969 12.25 1 98.38 116 ALA A O 1
ATOM 863 N N . THR A 1 117 ? -7.457 16.281 10.727 1 98.12 117 THR A N 1
ATOM 864 C CA . THR A 1 117 ? -6.836 17.109 11.75 1 98.12 117 THR A CA 1
ATOM 865 C C . THR A 1 117 ? -7.895 17.875 12.539 1 98.12 117 THR A C 1
ATOM 867 O O . THR A 1 117 ? -7.812 17.969 13.766 1 98.12 117 THR A O 1
ATOM 870 N N . LEU A 1 118 ? -8.883 18.422 11.859 1 97.81 118 LEU A N 1
ATOM 871 C CA . LEU A 1 118 ? -9.969 19.109 12.531 1 97.81 118 LEU A CA 1
ATOM 872 C C . LEU A 1 118 ? -10.719 18.172 13.461 1 97.81 118 LEU A C 1
ATOM 874 O O . LEU A 1 118 ? -11.008 18.516 14.609 1 97.81 118 LEU A O 1
ATOM 878 N N . ALA A 1 119 ? -11 16.969 12.992 1 97.56 119 ALA A N 1
ATOM 879 C CA . ALA A 1 119 ? -11.656 15.961 13.82 1 97.56 119 ALA A CA 1
ATOM 880 C C . ALA A 1 119 ? -10.789 15.594 15.023 1 97.56 119 ALA A C 1
ATOM 882 O O . ALA A 1 119 ? -11.305 15.414 16.141 1 97.56 119 ALA A O 1
ATOM 883 N N . ALA A 1 120 ? -9.516 15.461 14.789 1 97.69 120 ALA A N 1
ATOM 884 C CA . ALA A 1 120 ? -8.578 15.125 15.859 1 97.69 120 ALA A CA 1
ATOM 885 C C . ALA A 1 120 ? -8.555 16.203 16.938 1 97.69 120 ALA A C 1
ATOM 887 O O . ALA A 1 120 ? -8.555 15.906 18.125 1 97.69 120 ALA A O 1
ATOM 888 N N . CYS A 1 121 ? -8.5 17.469 16.469 1 98.06 121 CYS A N 1
ATOM 889 C CA . CYS A 1 121 ? -8.508 18.578 17.406 1 98.06 121 CYS A CA 1
ATOM 890 C C . CYS A 1 121 ? -9.773 18.562 18.266 1 98.06 121 CYS A C 1
ATOM 892 O O . CYS A 1 121 ? -9.711 18.781 19.469 1 98.06 121 CYS A O 1
ATOM 894 N N . GLN A 1 122 ? -10.867 18.297 17.609 1 97.38 122 GLN A N 1
ATOM 895 C CA . GLN A 1 122 ? -12.125 18.203 18.344 1 97.38 122 GLN A CA 1
ATOM 896 C C . GLN A 1 122 ? -12.078 17.078 19.391 1 97.38 122 GLN A C 1
ATOM 898 O O . GLN A 1 122 ? -12.453 17.281 20.547 1 97.38 122 GLN A O 1
ATOM 903 N N . ALA A 1 123 ? -11.625 16 18.984 1 96.44 123 ALA A N 1
ATOM 904 C CA . ALA A 1 123 ? -11.57 14.836 19.875 1 96.44 123 ALA A CA 1
ATOM 905 C C . ALA A 1 123 ? -10.648 15.094 21.062 1 96.44 123 ALA A C 1
ATOM 907 O O . ALA A 1 123 ? -10.906 14.609 22.156 1 96.44 123 ALA A O 1
ATOM 908 N N . LEU A 1 124 ? -9.562 15.875 20.844 1 97.12 124 LEU A N 1
ATOM 909 C CA . LEU A 1 124 ? -8.562 16.125 21.875 1 97.12 124 LEU A CA 1
ATOM 910 C C . LEU A 1 124 ? -8.898 17.375 22.672 1 97.12 124 LEU A C 1
ATOM 912 O O . LEU A 1 124 ? -8.211 17.703 23.641 1 97.12 124 LEU A O 1
ATOM 916 N N . GLY A 1 125 ? -9.891 18.094 22.203 1 97.31 125 GLY A N 1
ATOM 917 C CA . GLY A 1 125 ? -10.234 19.344 22.859 1 97.31 125 GLY A CA 1
ATOM 918 C C . GLY A 1 125 ? -9.227 20.453 22.594 1 97.31 125 GLY A C 1
ATOM 919 O O . GLY A 1 125 ? -8.992 21.297 23.469 1 97.31 125 GLY A O 1
ATOM 920 N N . VAL A 1 126 ? -8.594 20.406 21.453 1 97.94 126 VAL A N 1
ATOM 921 C CA . VAL A 1 126 ? -7.559 21.359 21.094 1 97.94 126 VAL A CA 1
ATOM 922 C C . VAL A 1 126 ? -8.195 22.625 20.516 1 97.94 126 VAL A C 1
ATOM 924 O O . VAL A 1 126 ? -9.055 22.547 19.625 1 97.94 126 VAL A O 1
ATOM 927 N N . ARG A 1 127 ? -7.801 23.766 20.969 1 98 127 ARG A N 1
ATOM 928 C CA . ARG A 1 127 ? -8.242 25.047 20.422 1 98 127 ARG A CA 1
ATOM 929 C C . ARG A 1 127 ? -7.055 25.859 19.922 1 98 127 ARG A C 1
ATOM 931 O O . ARG A 1 127 ? -7.148 26.516 18.875 1 98 127 ARG A O 1
ATOM 938 N N . ARG A 1 128 ? -5.996 25.844 20.656 1 98.56 128 ARG A N 1
ATOM 939 C CA . ARG A 1 128 ? -4.773 26.547 20.297 1 98.56 128 ARG A CA 1
ATOM 940 C C . ARG A 1 128 ? -3.729 25.594 19.734 1 98.56 128 ARG A C 1
ATOM 942 O O . ARG A 1 128 ? -3.348 24.625 20.391 1 98.56 128 ARG A O 1
ATOM 949 N N . LEU A 1 129 ? -3.256 25.953 18.562 1 98.31 129 LEU A N 1
ATOM 950 C CA . LEU A 1 129 ? -2.346 25.047 17.859 1 98.31 129 LEU A CA 1
ATOM 951 C C . LEU A 1 129 ? -1.024 25.75 17.547 1 98.31 129 LEU A C 1
ATOM 953 O O . LEU A 1 129 ? -1.012 26.891 17.094 1 98.31 129 LEU A O 1
ATOM 957 N N . GLY A 1 130 ? 0.057 25.109 17.953 1 98.56 130 GLY A N 1
ATOM 958 C CA . GLY A 1 130 ? 1.276 25.359 17.203 1 98.56 130 GLY A CA 1
ATOM 959 C C . GLY A 1 130 ? 1.287 24.672 15.852 1 98.56 130 GLY A C 1
ATOM 960 O O . GLY A 1 130 ? 0.821 23.547 15.711 1 98.56 130 GLY A O 1
ATOM 961 N N . PHE A 1 131 ? 1.817 25.391 14.852 1 98.38 131 PHE A N 1
ATOM 962 C CA . PHE A 1 131 ? 1.642 24.938 13.484 1 98.38 131 PHE A CA 1
ATOM 963 C C . PHE A 1 131 ? 2.98 24.875 12.758 1 98.38 131 PHE A C 1
ATOM 965 O O . PHE A 1 131 ? 3.68 25.875 12.648 1 98.38 131 PHE A O 1
ATOM 972 N N . VAL A 1 132 ? 3.404 23.625 12.312 1 98.38 132 VAL A N 1
ATOM 973 C CA . VAL A 1 132 ? 4.621 23.406 11.539 1 98.38 132 VAL A CA 1
ATOM 974 C C . VAL A 1 132 ? 4.262 22.875 10.148 1 98.38 132 VAL A C 1
ATOM 976 O O . VAL A 1 132 ? 3.443 21.969 10.016 1 98.38 132 VAL A O 1
ATOM 979 N N . THR A 1 133 ? 4.816 23.422 9.125 1 97.19 133 THR A N 1
ATOM 980 C CA . THR A 1 133 ? 4.613 22.969 7.754 1 97.19 133 THR A CA 1
ATOM 981 C C . THR A 1 133 ? 5.926 22.984 6.98 1 97.19 133 THR A C 1
ATOM 983 O O . THR A 1 133 ? 6.887 23.641 7.383 1 97.19 133 THR A O 1
ATOM 986 N N . PRO 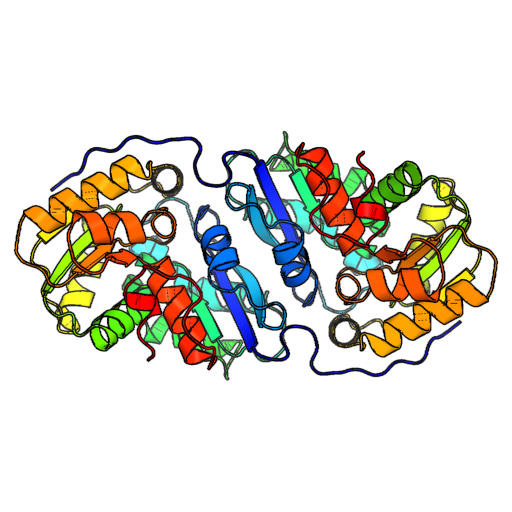A 1 134 ? 5.949 22.172 5.922 1 96.12 134 PRO A N 1
ATOM 987 C CA . PRO A 1 134 ? 7.129 22.297 5.062 1 96.12 134 PRO A CA 1
ATOM 988 C C . PRO A 1 134 ? 6.914 23.281 3.916 1 96.12 134 PRO A C 1
ATOM 990 O O . PRO A 1 134 ? 7.844 23.562 3.156 1 96.12 134 PRO A O 1
ATOM 993 N N . TYR A 1 135 ? 5.758 23.891 3.748 1 90.62 135 TYR A N 1
ATOM 994 C CA . TYR A 1 135 ? 5.289 24.5 2.514 1 90.62 135 TYR A CA 1
ATOM 995 C C . TYR A 1 135 ? 5.785 25.938 2.404 1 90.62 135 TYR A C 1
ATOM 997 O O . TYR A 1 135 ? 6.086 26.578 3.416 1 90.62 135 TYR A O 1
ATOM 1005 N N . VAL A 1 136 ? 5.746 26.375 1.154 1 90.19 136 VAL A N 1
ATOM 1006 C CA . VAL A 1 136 ? 5.969 27.797 0.892 1 90.19 136 VAL A CA 1
ATOM 1007 C C . VAL A 1 136 ? 4.82 28.609 1.47 1 90.19 136 VAL A C 1
ATOM 1009 O O . VAL A 1 136 ? 3.758 28.078 1.782 1 90.19 136 VAL A O 1
ATOM 1012 N N . GLU A 1 137 ? 5.031 29.844 1.519 1 91.06 137 GLU A N 1
ATOM 1013 C CA . GLU A 1 137 ? 4.168 30.766 2.254 1 91.06 137 GLU A CA 1
ATOM 1014 C C . GLU A 1 137 ? 2.734 30.703 1.733 1 91.06 137 GLU A C 1
ATOM 1016 O O . GLU A 1 137 ? 1.784 30.672 2.518 1 91.06 137 GLU A O 1
ATOM 1021 N N . SER A 1 138 ? 2.488 30.719 0.456 1 89.62 138 SER A N 1
ATOM 1022 C CA . SER A 1 138 ? 1.143 30.75 -0.108 1 89.62 138 SER A CA 1
ATOM 1023 C C . SER A 1 138 ? 0.327 29.531 0.325 1 89.62 138 SER A C 1
ATOM 1025 O O . SER A 1 138 ? -0.841 29.656 0.695 1 89.62 138 SER A O 1
ATOM 1027 N N . VAL A 1 139 ? 0.966 28.344 0.333 1 88.88 139 VAL A N 1
ATOM 1028 C CA . VAL A 1 139 ? 0.292 27.109 0.695 1 88.88 139 VAL A CA 1
ATOM 1029 C C . VAL A 1 139 ? 0.045 27.078 2.201 1 88.88 139 VAL A C 1
ATOM 1031 O O . VAL A 1 139 ? -1.045 26.703 2.648 1 88.88 139 VAL A O 1
ATOM 1034 N N . SER A 1 140 ? 1.063 27.516 2.967 1 93.38 140 SER A N 1
ATOM 1035 C CA . SER A 1 140 ? 0.919 27.531 4.418 1 93.38 140 SER A CA 1
ATOM 1036 C C . SER A 1 140 ? -0.178 28.5 4.848 1 93.38 140 SER A C 1
ATOM 1038 O O . SER A 1 140 ? -0.921 28.219 5.793 1 93.38 140 SER A O 1
ATOM 1040 N N . ALA A 1 141 ? -0.236 29.609 4.176 1 94.62 141 ALA A N 1
ATOM 1041 C CA . ALA A 1 141 ? -1.229 30.625 4.512 1 94.62 141 ALA A CA 1
ATOM 1042 C C . ALA A 1 141 ? -2.645 30.109 4.277 1 94.62 141 ALA A C 1
ATOM 1044 O O . ALA A 1 141 ? -3.551 30.375 5.07 1 94.62 141 ALA A O 1
ATOM 1045 N N . ALA A 1 142 ? -2.838 29.406 3.18 1 93.06 142 ALA A N 1
ATOM 1046 C CA . ALA A 1 142 ? -4.148 28.844 2.871 1 93.06 142 ALA A CA 1
ATOM 1047 C C . ALA A 1 142 ? -4.574 27.828 3.934 1 93.06 142 ALA A C 1
ATOM 1049 O O . ALA A 1 142 ? -5.738 27.797 4.336 1 93.06 142 ALA A O 1
ATOM 1050 N N . MET A 1 143 ? -3.652 27.016 4.387 1 94.94 143 MET A N 1
ATOM 1051 C CA . MET A 1 143 ? -3.943 26.016 5.402 1 94.94 143 MET A CA 1
ATOM 1052 C C . MET A 1 143 ? -4.277 26.672 6.738 1 94.94 143 MET A C 1
ATOM 1054 O O . MET A 1 143 ? -5.219 26.266 7.418 1 94.94 143 MET A O 1
ATOM 1058 N N . ARG A 1 144 ? -3.463 27.672 7.066 1 95.94 144 ARG A N 1
ATOM 1059 C CA . ARG A 1 144 ? -3.713 28.406 8.297 1 95.94 144 ARG A CA 1
ATOM 1060 C C . ARG A 1 144 ? -5.102 29.031 8.289 1 95.94 144 ARG A C 1
ATOM 1062 O O . ARG A 1 144 ? -5.836 28.953 9.273 1 95.94 144 ARG A O 1
ATOM 1069 N N . ALA A 1 145 ? -5.43 29.641 7.184 1 95.81 145 ALA A N 1
ATOM 1070 C CA . ALA A 1 145 ? -6.727 30.297 7.051 1 95.81 145 ALA A CA 1
ATOM 1071 C C . ALA A 1 145 ? -7.867 29.297 7.234 1 95.81 145 ALA A C 1
ATOM 1073 O O . ALA A 1 145 ? -8.867 29.609 7.887 1 95.81 145 ALA A O 1
ATOM 1074 N N . LEU A 1 146 ? -7.715 28.141 6.672 1 95.44 146 LEU A N 1
ATOM 1075 C CA . LEU A 1 146 ? -8.75 27.125 6.777 1 95.44 146 LEU A CA 1
ATOM 1076 C C . LEU A 1 146 ? -8.898 26.641 8.219 1 95.44 146 LEU A C 1
ATOM 1078 O O . LEU A 1 146 ? -10.016 26.469 8.711 1 95.44 146 LEU A O 1
ATOM 1082 N N . LEU A 1 147 ? -7.77 26.406 8.93 1 96.81 147 LEU A N 1
ATOM 1083 C CA . LEU A 1 147 ? -7.805 25.953 10.312 1 96.81 147 LEU A CA 1
ATOM 1084 C C . LEU A 1 147 ? -8.461 27 11.211 1 96.81 147 LEU A C 1
ATOM 1086 O O . LEU A 1 147 ? -9.305 26.672 12.047 1 96.81 147 LEU A O 1
ATOM 1090 N N . VAL A 1 148 ? -8.133 28.25 10.945 1 97.69 148 VAL A N 1
ATOM 1091 C CA . VAL A 1 148 ? -8.68 29.344 11.734 1 97.69 148 VAL A CA 1
ATOM 1092 C C . VAL A 1 148 ? -10.172 29.5 11.453 1 97.69 148 VAL A C 1
ATOM 1094 O O . VAL A 1 148 ? -10.969 29.703 12.375 1 97.69 148 VAL A O 1
ATOM 1097 N N . ALA A 1 149 ? -10.547 29.344 10.227 1 96.44 149 ALA A N 1
ATOM 1098 C CA . ALA A 1 149 ? -11.953 29.438 9.828 1 96.44 149 ALA A CA 1
ATOM 1099 C C . ALA A 1 149 ? -12.789 28.344 10.484 1 96.44 149 ALA A C 1
ATOM 1101 O O . ALA A 1 149 ? -14.008 28.484 10.609 1 96.44 149 ALA A O 1
ATOM 1102 N N . ASN A 1 150 ? -12.102 27.312 10.922 1 96 150 ASN A N 1
ATOM 1103 C CA . ASN A 1 150 ? -12.805 26.203 11.547 1 96 150 ASN A CA 1
ATOM 1104 C C . ASN A 1 150 ? -12.609 26.188 13.055 1 96 150 ASN A C 1
ATOM 1106 O O . ASN A 1 150 ? -12.648 25.141 13.688 1 96 150 ASN A O 1
ATOM 1110 N N . GLY A 1 151 ? -12.258 27.312 13.648 1 96.56 151 GLY A N 1
ATOM 1111 C CA . GLY A 1 151 ? -12.375 27.5 15.086 1 96.56 151 GLY A CA 1
ATOM 1112 C C . GLY A 1 151 ? -11.062 27.297 15.82 1 96.56 151 GLY A C 1
ATOM 1113 O O . GLY A 1 151 ? -11.031 27.328 17.062 1 96.56 151 GLY A O 1
ATOM 1114 N N . LEU A 1 152 ? -10 27.125 15.094 1 98.25 152 LEU A N 1
ATOM 1115 C CA . LEU A 1 152 ? -8.711 26.938 15.75 1 98.25 152 LEU A CA 1
ATOM 1116 C C . LEU A 1 152 ? -7.93 28.25 15.789 1 98.25 152 LEU A C 1
ATOM 1118 O O . LEU A 1 152 ? -8.117 29.125 14.93 1 98.25 152 LEU A O 1
ATOM 1122 N N . GLU A 1 153 ? -7.207 28.391 16.766 1 98.38 153 GLU A N 1
ATOM 1123 C CA . GLU A 1 153 ? -6.246 29.484 16.875 1 98.38 153 GLU A CA 1
ATOM 1124 C C . GLU A 1 153 ? -4.82 29 16.641 1 98.38 153 GLU A C 1
ATOM 1126 O O . GLU A 1 153 ? -4.391 28.016 17.25 1 98.38 153 GLU A O 1
ATOM 1131 N N . ILE A 1 154 ? -4.172 29.672 15.781 1 98.25 154 ILE A N 1
ATOM 1132 C CA . ILE A 1 154 ? -2.76 29.375 15.562 1 98.25 154 ILE A CA 1
ATOM 1133 C C . ILE A 1 154 ? -1.898 30.312 16.406 1 98.25 154 ILE A C 1
ATOM 1135 O O . ILE A 1 154 ? -1.771 31.5 16.094 1 98.25 154 ILE A O 1
ATOM 1139 N N . THR A 1 155 ? -1.283 29.781 17.391 1 98.06 155 THR A N 1
ATOM 1140 C CA . THR A 1 155 ? -0.582 30.625 18.344 1 98.06 155 THR A CA 1
ATOM 1141 C C . THR A 1 155 ? 0.887 30.781 17.953 1 98.06 155 THR A C 1
ATOM 1143 O O . THR A 1 155 ? 1.543 31.734 18.359 1 98.06 155 THR A O 1
ATOM 1146 N N . ALA A 1 156 ? 1.38 29.812 17.281 1 97.44 156 ALA A N 1
ATOM 1147 C CA . ALA A 1 156 ? 2.744 29.828 16.75 1 97.44 156 ALA A CA 1
ATOM 1148 C C . ALA A 1 156 ? 2.822 29.109 15.406 1 97.44 156 ALA A C 1
ATOM 1150 O O . ALA A 1 156 ? 2.092 28.141 15.172 1 97.44 156 ALA A O 1
ATOM 1151 N N . PHE A 1 157 ? 3.729 29.641 14.57 1 97.38 157 PHE A N 1
ATOM 1152 C CA . PHE A 1 157 ? 3.822 29.094 13.219 1 97.38 157 PHE A CA 1
ATOM 1153 C C . PHE A 1 157 ? 5.266 29.109 12.727 1 97.38 157 PHE A C 1
ATOM 1155 O O . PHE A 1 157 ? 5.988 30.078 12.953 1 97.38 157 PHE A O 1
ATOM 1162 N N . ALA A 1 158 ? 5.691 28.047 12.156 1 97.31 158 ALA A N 1
ATOM 1163 C CA . ALA A 1 158 ? 6.977 27.969 11.469 1 97.31 158 ALA A CA 1
ATOM 1164 C C . ALA A 1 158 ? 6.895 27.047 10.258 1 97.31 158 ALA A C 1
ATOM 1166 O O . ALA A 1 158 ? 6.055 26.141 10.203 1 97.31 158 ALA A O 1
ATOM 1167 N N . SER A 1 159 ? 7.734 27.281 9.273 1 97.62 159 SER A N 1
ATOM 1168 C CA . SER A 1 159 ? 7.758 26.5 8.047 1 97.62 159 SER A CA 1
ATOM 1169 C C . SER A 1 159 ? 9.188 26.219 7.594 1 97.62 159 SER A C 1
ATOM 1171 O O . SER A 1 159 ? 10.086 27.047 7.816 1 97.62 159 SER A O 1
ATOM 1173 N N . PHE A 1 160 ? 9.352 25.094 6.93 1 97.56 160 PHE A N 1
ATOM 1174 C CA . PHE A 1 160 ? 10.633 24.828 6.281 1 97.56 160 PHE A CA 1
ATOM 1175 C C . PHE A 1 160 ? 10.742 25.594 4.965 1 97.56 160 PHE A C 1
ATOM 1177 O O . PHE A 1 160 ? 11.828 25.703 4.395 1 97.56 160 PHE A O 1
ATOM 1184 N N . GLU A 1 161 ? 9.656 26.094 4.453 1 95.12 161 GLU A N 1
ATOM 1185 C CA . GLU A 1 161 ? 9.562 26.859 3.213 1 95.12 161 GLU A CA 1
ATOM 1186 C C . GLU A 1 161 ? 10.211 26.109 2.051 1 95.12 161 GLU A C 1
ATOM 1188 O O . GLU A 1 161 ? 11.047 26.656 1.336 1 95.12 161 GLU A O 1
ATOM 1193 N N . GLU A 1 162 ? 9.883 24.844 1.944 1 92.38 162 GLU A N 1
ATOM 1194 C CA . GLU A 1 162 ? 10.398 23.953 0.907 1 92.38 162 GLU A CA 1
ATOM 1195 C C . GLU A 1 162 ? 9.289 23.547 -0.065 1 92.38 162 GLU A C 1
ATOM 1197 O O . GLU A 1 162 ? 8.32 22.891 0.326 1 92.38 162 GLU A O 1
ATOM 1202 N N . GLY A 1 163 ? 9.445 23.906 -1.366 1 86.31 163 GLY A N 1
ATOM 1203 C CA . GLY A 1 163 ? 8.391 23.688 -2.342 1 86.31 163 GLY A CA 1
ATOM 1204 C C . GLY A 1 163 ? 8.531 22.359 -3.068 1 86.31 163 GLY A C 1
ATOM 1205 O O . GLY A 1 163 ? 7.594 21.906 -3.725 1 86.31 163 GLY A O 1
ATOM 1206 N N . ASP A 1 164 ? 9.719 21.688 -2.959 1 90.44 164 ASP A N 1
ATOM 1207 C CA . ASP A 1 164 ? 9.969 20.422 -3.637 1 90.44 164 ASP A CA 1
ATOM 1208 C C . ASP A 1 164 ? 9.656 19.234 -2.725 1 90.44 164 ASP A C 1
ATOM 1210 O O . ASP A 1 164 ? 10.414 18.953 -1.789 1 90.44 164 ASP A O 1
ATOM 1214 N N . ASP A 1 165 ? 8.602 18.531 -3.047 1 90.44 165 ASP A N 1
ATOM 1215 C CA . ASP A 1 165 ? 8.109 17.406 -2.248 1 90.44 165 ASP A CA 1
ATOM 1216 C C . ASP A 1 165 ? 9.18 16.328 -2.086 1 90.44 165 ASP A C 1
ATOM 1218 O O . ASP A 1 165 ? 9.188 15.602 -1.093 1 90.44 165 ASP A O 1
ATOM 1222 N N . ARG A 1 166 ? 10.172 16.25 -3.018 1 92.69 166 ARG A N 1
ATOM 1223 C CA . ARG A 1 166 ? 11.234 15.25 -2.965 1 92.69 166 ARG A CA 1
ATOM 1224 C C . ARG A 1 166 ? 12.25 15.578 -1.874 1 92.69 166 ARG A C 1
ATOM 1226 O O . ARG A 1 166 ? 12.867 14.68 -1.299 1 92.69 166 ARG A O 1
ATOM 1233 N N . VAL A 1 167 ? 12.352 16.797 -1.628 1 94.56 167 VAL A N 1
ATOM 1234 C CA . VAL A 1 167 ? 13.219 17.25 -0.548 1 94.56 167 VAL A CA 1
ATOM 1235 C C . VAL A 1 167 ? 12.5 17.109 0.79 1 94.56 167 VAL A C 1
ATOM 1237 O O . VAL A 1 167 ? 13.086 16.641 1.771 1 94.56 167 VAL A O 1
ATOM 1240 N N . VAL A 1 168 ? 11.227 17.453 0.823 1 95.25 168 VAL A N 1
ATOM 1241 C CA . VAL A 1 168 ? 10.43 17.406 2.043 1 95.25 168 VAL A CA 1
ATOM 1242 C C . VAL A 1 168 ? 10.445 15.992 2.613 1 95.25 168 VAL A C 1
ATOM 1244 O O . VAL A 1 168 ? 10.594 15.805 3.822 1 95.25 168 VAL A O 1
ATOM 1247 N N . ALA A 1 169 ? 10.391 14.992 1.721 1 95.62 169 ALA A N 1
ATOM 1248 C CA . ALA A 1 169 ? 10.336 13.594 2.117 1 95.62 169 ALA A CA 1
ATOM 1249 C C . ALA A 1 169 ? 11.609 13.18 2.846 1 95.62 169 ALA A C 1
ATOM 1251 O O . ALA A 1 169 ? 11.625 12.172 3.555 1 95.62 169 ALA A O 1
ATOM 1252 N N . ARG A 1 170 ? 12.656 14.039 2.709 1 96.38 170 ARG A N 1
ATOM 1253 C CA . ARG A 1 170 ? 13.969 13.641 3.211 1 96.38 170 ARG A CA 1
ATOM 1254 C C . ARG A 1 170 ? 14.391 14.516 4.387 1 96.38 170 ARG A C 1
ATOM 1256 O O . ARG A 1 170 ? 15.5 14.375 4.902 1 96.38 170 ARG A O 1
ATOM 1263 N N . ILE A 1 171 ? 13.516 15.43 4.766 1 98 171 ILE A N 1
ATOM 1264 C CA . ILE A 1 171 ? 13.812 16.188 5.977 1 98 171 ILE A CA 1
ATOM 1265 C C . ILE A 1 171 ? 13.922 15.242 7.168 1 98 171 ILE A C 1
ATOM 1267 O O . ILE A 1 171 ? 13.047 14.398 7.383 1 98 171 ILE A O 1
ATOM 1271 N N . SER A 1 172 ? 15 15.383 7.938 1 98.19 172 SER A N 1
ATOM 1272 C CA . SER A 1 172 ? 15.336 14.414 8.977 1 98.19 172 SER A CA 1
ATOM 1273 C C . SER A 1 172 ? 14.352 14.484 10.133 1 98.19 172 SER A C 1
ATOM 1275 O O . SER A 1 172 ? 13.867 15.562 10.484 1 98.19 172 SER A O 1
ATOM 1277 N N . PRO A 1 173 ? 14.055 13.336 10.75 1 97.94 173 PRO A N 1
ATOM 1278 C CA . PRO A 1 173 ? 13.219 13.336 11.953 1 97.94 173 PRO A CA 1
ATOM 1279 C C . PRO A 1 173 ? 13.75 14.273 13.039 1 97.94 173 PRO A C 1
ATOM 1281 O O . PRO A 1 173 ? 12.969 14.883 13.773 1 97.94 173 PRO A O 1
ATOM 1284 N N . GLU A 1 174 ? 15.055 14.406 13.117 1 98.25 174 GLU A N 1
ATOM 1285 C CA . GLU A 1 174 ? 15.656 15.32 14.086 1 98.25 174 GLU A CA 1
ATOM 1286 C C . GLU A 1 174 ? 15.266 16.766 13.805 1 98.25 174 GLU A C 1
ATOM 1288 O O . GLU A 1 174 ? 14.969 17.531 14.727 1 98.25 174 GLU A O 1
ATOM 1293 N N . SER A 1 175 ? 15.305 17.094 12.547 1 98.75 175 SER A N 1
ATOM 1294 C CA . SER A 1 175 ? 14.891 18.438 12.164 1 98.75 175 SER A CA 1
ATOM 1295 C C . SER A 1 175 ? 13.414 18.672 12.461 1 98.75 175 SER A C 1
ATOM 1297 O O . SER A 1 175 ? 13.016 19.766 12.883 1 98.75 175 SER A O 1
ATOM 1299 N N . ILE A 1 176 ? 12.609 17.656 12.219 1 98.75 176 ILE A N 1
ATOM 1300 C CA . ILE A 1 176 ? 11.18 17.75 12.477 1 98.75 176 ILE A CA 1
ATOM 1301 C C . ILE A 1 176 ? 10.938 17.906 13.977 1 98.75 176 ILE A C 1
ATOM 1303 O O . ILE A 1 176 ? 10.148 18.75 14.406 1 98.75 176 ILE A O 1
ATOM 1307 N N . LEU A 1 177 ? 11.633 17.078 14.742 1 98.69 177 LEU A N 1
ATOM 1308 C CA . LEU A 1 177 ? 11.508 17.141 16.188 1 98.69 177 LEU A CA 1
ATOM 1309 C C . LEU A 1 177 ? 11.898 18.531 16.719 1 98.69 177 LEU A C 1
ATOM 1311 O O . LEU A 1 177 ? 11.195 19.094 17.547 1 98.69 177 LEU A O 1
ATOM 1315 N N . ALA A 1 178 ? 12.977 19.047 16.219 1 98.56 178 ALA A N 1
ATOM 1316 C CA . ALA A 1 178 ? 13.43 20.375 16.609 1 98.56 178 ALA A CA 1
ATOM 1317 C C . ALA A 1 178 ? 12.398 21.438 16.25 1 98.56 178 ALA A C 1
ATOM 1319 O O . ALA A 1 178 ? 12.195 22.406 17.016 1 98.56 178 ALA A O 1
ATOM 1320 N N . SER A 1 179 ? 11.781 21.25 15.117 1 98.62 179 SER A N 1
ATOM 1321 C CA . SER A 1 179 ? 10.773 22.219 14.68 1 98.62 179 SER A CA 1
ATOM 1322 C C . SER A 1 179 ? 9.555 22.188 15.602 1 98.62 179 SER A C 1
ATOM 1324 O O . SER A 1 179 ? 8.977 23.234 15.898 1 98.62 179 SER A O 1
ATOM 1326 N N . ILE A 1 180 ? 9.125 21.016 16.016 1 98.69 180 ILE A N 1
ATOM 1327 C CA . ILE A 1 180 ? 8.008 20.859 16.938 1 98.69 180 ILE A CA 1
ATOM 1328 C C . ILE A 1 180 ? 8.32 21.562 18.266 1 98.69 180 ILE A C 1
ATOM 1330 O O . ILE A 1 180 ? 7.496 22.312 18.781 1 98.69 180 ILE A O 1
ATOM 1334 N N . GLU A 1 181 ? 9.531 21.391 18.766 1 98.44 181 GLU A N 1
ATOM 1335 C CA . GLU A 1 181 ? 9.953 22.016 20 1 98.44 181 GLU A CA 1
ATOM 1336 C C . GLU A 1 181 ? 9.992 23.547 19.875 1 98.44 181 GLU A C 1
ATOM 1338 O O . GLU A 1 181 ? 9.586 24.266 20.797 1 98.44 181 GLU A O 1
ATOM 1343 N N . THR A 1 182 ? 10.531 23.938 18.766 1 98.06 182 THR A N 1
ATOM 1344 C CA . THR A 1 182 ? 10.633 25.375 18.516 1 98.06 182 THR A CA 1
ATOM 1345 C C . THR A 1 182 ? 9.258 26.031 18.562 1 98.06 182 THR A C 1
ATOM 1347 O O . THR A 1 182 ? 9.062 27.031 19.266 1 98.06 182 THR A O 1
ATOM 1350 N N . VAL A 1 183 ? 8.328 25.484 17.891 1 97.88 183 VAL A N 1
ATOM 1351 C CA . VAL A 1 183 ? 6.98 26.047 17.781 1 97.88 183 VAL A CA 1
ATOM 1352 C C . VAL A 1 183 ? 6.273 25.938 19.125 1 97.88 183 VAL A C 1
ATOM 1354 O O . VAL A 1 183 ? 5.594 26.875 19.547 1 97.88 183 VAL A O 1
ATOM 1357 N N . ALA A 1 184 ? 6.426 24.844 19.797 1 97.81 184 ALA A N 1
ATOM 1358 C CA . ALA A 1 184 ? 5.809 24.625 21.109 1 97.81 184 ALA A CA 1
ATOM 1359 C C . ALA A 1 184 ? 6.328 25.641 22.125 1 97.81 184 ALA A C 1
ATOM 1361 O O . ALA A 1 184 ? 5.617 26 23.078 1 97.81 184 ALA A O 1
ATOM 1362 N N . GLY A 1 185 ? 7.559 26.078 21.953 1 97.06 185 GLY A N 1
ATOM 1363 C CA . GLY A 1 185 ? 8.195 26.984 22.906 1 97.06 185 GLY A CA 1
ATOM 1364 C C . GLY A 1 185 ? 7.895 28.453 22.641 1 97.06 185 GLY A C 1
ATOM 1365 O O . GLY A 1 185 ? 8.125 29.297 23.5 1 97.06 185 GLY A O 1
ATOM 1366 N N . GLN A 1 186 ? 7.359 28.719 21.5 1 96.56 186 GLN A N 1
ATOM 1367 C CA . GLN A 1 186 ? 7.16 30.109 21.078 1 96.56 186 GLN A CA 1
ATOM 1368 C C . GLN A 1 186 ? 5.945 30.719 21.781 1 96.56 186 GLN A C 1
ATOM 1370 O O . GLN A 1 186 ? 5.906 31.938 22.016 1 96.56 186 GLN A O 1
ATOM 1375 N N . ALA A 1 187 ? 4.902 29.906 21.969 1 95.25 187 ALA A N 1
ATOM 1376 C CA . ALA A 1 187 ? 3.666 30.359 22.594 1 95.25 187 ALA A CA 1
ATOM 1377 C C . ALA A 1 187 ? 2.904 29.188 23.219 1 95.25 187 ALA A C 1
ATOM 1379 O O . ALA A 1 187 ? 3.109 28.031 22.844 1 95.25 187 ALA A O 1
ATOM 1380 N N . GLU A 1 188 ? 2.105 29.547 24.156 1 96.69 188 GLU A N 1
ATOM 1381 C CA . GLU A 1 188 ? 1.248 28.516 24.734 1 96.69 188 GLU A CA 1
ATOM 1382 C C . GLU A 1 188 ? 0.311 27.922 23.688 1 96.69 188 GLU A C 1
ATOM 1384 O O . GLU A 1 188 ? -0.296 28.672 22.906 1 96.69 188 GLU A O 1
ATOM 1389 N N . CYS A 1 189 ? 0.214 26.656 23.594 1 98.19 189 CYS A N 1
ATOM 1390 C CA . CYS A 1 189 ? -0.68 25.922 22.703 1 98.19 189 CYS A CA 1
ATOM 1391 C C . CYS A 1 189 ? -1.138 24.609 23.328 1 98.19 189 CYS A C 1
ATOM 1393 O O . CYS A 1 189 ? -0.515 24.125 24.266 1 98.19 189 CYS A O 1
ATOM 1395 N N . ASP A 1 190 ? -2.234 24.094 22.875 1 98.62 190 ASP A N 1
ATOM 1396 C CA . ASP A 1 190 ? -2.801 22.844 23.375 1 98.62 190 ASP A CA 1
ATOM 1397 C C . ASP A 1 190 ? -2.137 21.641 22.719 1 98.62 190 ASP A C 1
ATOM 1399 O O . ASP A 1 190 ? -2.086 20.547 23.312 1 98.62 190 ASP A O 1
ATOM 1403 N N . ALA A 1 191 ? -1.684 21.797 21.5 1 98.75 191 ALA A N 1
ATOM 1404 C CA . ALA A 1 191 ? -1.061 20.766 20.688 1 98.75 191 ALA A CA 1
ATOM 1405 C C . ALA A 1 191 ? -0.216 21.375 19.562 1 98.75 191 ALA A C 1
ATOM 1407 O O . ALA A 1 191 ? -0.299 22.578 19.312 1 98.75 191 ALA A O 1
ATOM 1408 N N . VAL A 1 192 ? 0.624 20.594 19 1 98.88 192 VAL A N 1
ATOM 1409 C CA . VAL A 1 192 ? 1.357 21 17.797 1 98.88 192 VAL A CA 1
ATOM 1410 C C . VAL A 1 192 ? 0.915 20.141 16.609 1 98.88 192 VAL A C 1
ATOM 1412 O O . VAL A 1 192 ? 0.854 18.906 16.703 1 98.88 192 VAL A O 1
ATOM 1415 N N . PHE A 1 193 ? 0.508 20.828 15.594 1 98.81 193 PHE A N 1
ATOM 1416 C CA . PHE A 1 193 ? 0.171 20.172 14.336 1 98.81 193 PHE A CA 1
ATOM 1417 C C . PHE A 1 193 ? 1.321 20.266 13.344 1 98.81 193 PHE A C 1
ATOM 1419 O O . PHE A 1 193 ? 1.781 21.375 13.031 1 98.81 193 PHE A O 1
ATOM 1426 N N . VAL A 1 194 ? 1.8 19.141 12.883 1 98.75 194 VAL A N 1
ATOM 1427 C CA . VAL A 1 194 ? 2.809 19.062 11.836 1 98.75 194 VAL A CA 1
ATOM 1428 C C . VAL A 1 194 ? 2.158 18.625 10.523 1 98.75 194 VAL A C 1
ATOM 1430 O O . VAL A 1 194 ? 1.797 17.453 10.367 1 98.75 194 VAL A O 1
ATOM 1433 N N . SER A 1 195 ? 2.109 19.516 9.578 1 97.88 195 SER A N 1
ATOM 1434 C CA . SER A 1 195 ? 1.406 19.266 8.328 1 97.88 195 SER A CA 1
ATOM 1435 C C . SER A 1 195 ? 2.312 18.594 7.309 1 97.88 195 SER A C 1
ATOM 1437 O O . SER A 1 195 ? 3.535 18.75 7.348 1 97.88 195 SER A O 1
ATOM 1439 N N . CYS A 1 196 ? 1.639 17.844 6.418 1 97.62 196 CYS A N 1
ATOM 1440 C CA . CYS A 1 196 ? 2.256 17.234 5.242 1 97.62 196 CYS A CA 1
ATOM 1441 C C . CYS A 1 196 ? 2.373 15.727 5.402 1 97.62 196 CYS A C 1
ATOM 1443 O O . CYS A 1 196 ? 2.887 15.242 6.414 1 97.62 196 CYS A O 1
ATOM 1445 N N . THR A 1 197 ? 1.936 15.023 4.414 1 97.81 197 THR A N 1
ATOM 1446 C CA . THR A 1 197 ? 1.958 13.562 4.445 1 97.81 197 THR A CA 1
ATOM 1447 C C . THR A 1 197 ? 3.359 13.039 4.148 1 97.81 197 THR A C 1
ATOM 1449 O O . THR A 1 197 ? 3.648 11.859 4.379 1 97.81 197 THR A O 1
ATOM 1452 N N . ASN A 1 198 ? 4.238 13.961 3.758 1 96.81 198 ASN A N 1
ATOM 1453 C CA . ASN A 1 198 ? 5.578 13.531 3.381 1 96.81 198 ASN A CA 1
ATOM 1454 C C . ASN A 1 198 ? 6.582 13.766 4.508 1 96.81 198 ASN A C 1
ATOM 1456 O O . ASN A 1 198 ? 7.75 13.391 4.391 1 96.81 198 ASN A O 1
ATOM 1460 N N . LEU A 1 199 ? 6.168 14.398 5.617 1 98.25 199 LEU A N 1
ATOM 1461 C CA . LEU A 1 199 ? 7.027 14.531 6.789 1 98.25 199 LEU A CA 1
ATOM 1462 C C . LEU A 1 199 ? 6.914 13.312 7.691 1 98.25 199 LEU A C 1
ATOM 1464 O O . LEU A 1 199 ? 5.805 12.898 8.047 1 98.25 199 LEU A O 1
ATOM 1468 N N . ARG A 1 200 ? 8.039 12.773 8.07 1 97.88 200 ARG A N 1
ATOM 1469 C CA . ARG A 1 200 ? 8.117 11.539 8.844 1 97.88 200 ARG A CA 1
ATOM 1470 C C . ARG A 1 200 ? 7.906 11.812 10.336 1 97.88 200 ARG A C 1
ATOM 1472 O O . ARG A 1 200 ? 8.867 11.836 11.109 1 97.88 200 ARG A O 1
ATOM 1479 N N . VAL A 1 201 ? 6.609 11.859 10.758 1 98.44 201 VAL A N 1
ATOM 1480 C CA . VAL A 1 201 ? 6.32 12.297 12.117 1 98.44 201 VAL A CA 1
ATOM 1481 C C . VAL A 1 201 ? 5.902 11.102 12.969 1 98.44 201 VAL A C 1
ATOM 1483 O O . VAL A 1 201 ? 6.18 11.062 14.172 1 98.44 201 VAL A O 1
ATOM 1486 N N . ALA A 1 202 ? 5.215 10.102 12.367 1 97.38 202 ALA A N 1
ATOM 1487 C CA . ALA A 1 202 ? 4.598 9.016 13.133 1 97.38 202 ALA A CA 1
ATOM 1488 C C . ALA A 1 202 ? 5.617 8.336 14.039 1 97.38 202 ALA A C 1
ATOM 1490 O O . ALA A 1 202 ? 5.328 8.055 15.203 1 97.38 202 ALA A O 1
ATOM 1491 N N . GLY A 1 203 ? 6.844 8.156 13.562 1 96.25 203 GLY A N 1
ATOM 1492 C CA . GLY A 1 203 ? 7.863 7.43 14.305 1 96.25 203 GLY A CA 1
ATOM 1493 C C . GLY A 1 203 ? 8.453 8.227 15.453 1 96.25 203 GLY A C 1
ATOM 1494 O O . GLY A 1 203 ? 9.109 7.672 16.328 1 96.25 203 GLY A O 1
ATOM 1495 N N . ILE A 1 204 ? 8.203 9.57 15.484 1 97.75 204 ILE A N 1
ATOM 1496 C CA . ILE A 1 204 ? 8.828 10.406 16.5 1 97.75 204 ILE A CA 1
ATOM 1497 C C . ILE A 1 204 ? 7.75 11.102 17.328 1 97.75 204 ILE A C 1
ATOM 1499 O O . ILE A 1 204 ? 8.062 11.875 18.234 1 97.75 204 ILE A O 1
ATOM 1503 N N . ALA A 1 205 ? 6.496 10.82 17.031 1 98.19 205 ALA A N 1
ATOM 1504 C CA . ALA A 1 205 ? 5.398 11.578 17.641 1 98.19 205 ALA A CA 1
ATOM 1505 C C . ALA A 1 205 ? 5.363 11.375 19.156 1 98.19 205 ALA A C 1
ATOM 1507 O O . ALA A 1 205 ? 5.203 12.336 19.906 1 98.19 205 ALA A O 1
ATOM 1508 N N . ALA A 1 206 ? 5.516 10.148 19.625 1 97.69 206 ALA A N 1
ATOM 1509 C CA . ALA A 1 206 ? 5.5 9.867 21.047 1 97.69 206 ALA A CA 1
ATOM 1510 C C . ALA A 1 206 ? 6.625 10.602 21.766 1 97.69 206 ALA A C 1
ATOM 1512 O O . ALA A 1 206 ? 6.422 11.164 22.844 1 97.69 206 ALA A O 1
ATOM 1513 N N . GLU A 1 207 ? 7.801 10.555 21.156 1 98.19 207 GLU A N 1
ATOM 1514 C CA . GLU A 1 207 ? 8.938 11.266 21.734 1 98.19 207 GLU A CA 1
ATOM 1515 C C . GLU A 1 207 ? 8.68 12.773 21.766 1 98.19 207 GLU A C 1
ATOM 1517 O O . GLU A 1 207 ? 8.992 13.438 22.75 1 98.19 207 GLU A O 1
ATOM 1522 N N . ALA A 1 208 ? 8.172 13.273 20.672 1 98.75 208 ALA A N 1
ATOM 1523 C CA . ALA A 1 208 ? 7.863 14.695 20.609 1 98.75 208 ALA A CA 1
ATOM 1524 C C . ALA A 1 208 ? 6.891 15.109 21.703 1 98.75 208 ALA A C 1
ATOM 1526 O O . ALA A 1 208 ? 7.082 16.141 22.359 1 98.75 208 ALA A O 1
ATOM 1527 N N . GLU A 1 209 ? 5.859 14.312 21.906 1 98.62 209 GLU A N 1
ATOM 1528 C CA . GLU A 1 209 ? 4.887 14.617 22.953 1 98.62 209 GLU A CA 1
ATOM 1529 C C . GLU A 1 209 ? 5.535 14.617 24.328 1 98.62 209 GLU A C 1
ATOM 1531 O O . GLU A 1 209 ? 5.219 15.461 25.172 1 98.62 209 GLU A O 1
ATOM 1536 N N . ARG A 1 210 ? 6.383 13.688 24.531 1 98.06 210 ARG A N 1
ATOM 1537 C CA . ARG A 1 210 ? 7.082 13.633 25.812 1 98.06 210 ARG A CA 1
ATOM 1538 C C . ARG A 1 210 ? 7.926 14.883 26.031 1 98.06 210 ARG A C 1
ATOM 1540 O O . ARG A 1 210 ? 7.973 15.422 27.141 1 98.06 210 ARG A O 1
ATOM 1547 N N . ARG A 1 211 ? 8.539 15.312 25.047 1 98 211 ARG A N 1
ATOM 1548 C CA . ARG A 1 211 ? 9.469 16.438 25.141 1 98 211 ARG A CA 1
ATOM 1549 C C . ARG A 1 211 ? 8.727 17.75 25.359 1 98 211 ARG A C 1
ATOM 1551 O O . ARG A 1 211 ? 9.18 18.609 26.109 1 98 211 ARG A O 1
ATOM 1558 N N . ILE A 1 212 ? 7.57 17.859 24.719 1 98.38 212 ILE A N 1
ATOM 1559 C CA . ILE A 1 212 ? 6.93 19.172 24.766 1 98.38 212 ILE A CA 1
ATOM 1560 C C . ILE A 1 212 ? 5.777 19.141 25.766 1 98.38 212 ILE A C 1
ATOM 1562 O O . ILE A 1 212 ? 5.23 20.188 26.125 1 98.38 212 ILE A O 1
ATOM 1566 N N . GLY A 1 213 ? 5.344 17.969 26.172 1 97.81 213 GLY A N 1
ATOM 1567 C CA . GLY A 1 213 ? 4.316 17.812 27.188 1 97.81 213 GLY A CA 1
ATOM 1568 C C . GLY A 1 213 ? 2.916 18.062 26.672 1 97.81 213 GLY A C 1
ATOM 1569 O O . GLY A 1 213 ? 2.025 18.453 27.422 1 97.81 213 GLY A O 1
ATOM 1570 N N . ARG A 1 214 ? 2.684 17.969 25.422 1 97.5 214 ARG A N 1
ATOM 1571 C CA . ARG A 1 214 ? 1.382 18.156 24.781 1 97.5 214 ARG A CA 1
ATOM 1572 C C . ARG A 1 214 ? 1.231 17.281 23.547 1 97.5 214 ARG A C 1
ATOM 1574 O O . ARG A 1 214 ? 2.223 16.766 23.016 1 97.5 214 ARG A O 1
ATOM 1581 N N . PRO A 1 215 ? -0.035 17.062 23.094 1 98.38 215 PRO A N 1
ATOM 1582 C CA . PRO A 1 215 ? -0.263 16.219 21.922 1 98.38 215 PRO A CA 1
ATOM 1583 C C . PRO A 1 215 ? 0.423 16.734 20.672 1 98.38 215 PRO A C 1
ATOM 1585 O O . PRO A 1 215 ? 0.509 17.953 20.469 1 98.38 215 PRO A O 1
ATOM 1588 N N . VAL A 1 216 ? 0.902 15.82 19.875 1 98.75 216 VAL A N 1
ATOM 1589 C CA . VAL A 1 216 ? 1.402 16.094 18.531 1 98.75 216 VAL A CA 1
ATOM 1590 C C . VAL A 1 216 ? 0.502 15.43 17.5 1 98.75 216 VAL A C 1
ATOM 1592 O O . VAL A 1 216 ? 0.249 14.227 17.578 1 98.75 216 VAL A O 1
ATOM 1595 N N . ILE A 1 217 ? -0.033 16.203 16.594 1 98.56 217 ILE A N 1
ATOM 1596 C CA . ILE A 1 217 ? -0.869 15.742 15.492 1 98.56 217 ILE A CA 1
ATOM 1597 C C . ILE A 1 217 ? -0.117 15.898 14.172 1 98.56 217 ILE A C 1
ATOM 1599 O O . ILE A 1 217 ? 0.457 16.953 13.898 1 98.56 217 ILE A O 1
ATOM 1603 N N . SER A 1 218 ? 0.044 14.898 13.453 1 98.75 218 SER A N 1
ATOM 1604 C CA . SER A 1 218 ? 0.542 15.008 12.086 1 98.75 218 SER A CA 1
ATOM 1605 C C . SER A 1 218 ? -0.546 14.672 11.07 1 98.75 218 SER A C 1
ATOM 1607 O O . SER A 1 218 ? -1.57 14.086 11.422 1 98.75 218 SER A O 1
ATOM 1609 N N . SER A 1 219 ? -0.306 15.016 9.836 1 98.69 219 SER A N 1
ATOM 1610 C CA . SER A 1 219 ? -1.252 14.695 8.773 1 98.69 219 SER A CA 1
ATOM 1611 C C . SER A 1 219 ? -1.522 13.203 8.703 1 98.69 219 SER A C 1
ATOM 1613 O O . SER A 1 219 ? -2.678 12.773 8.625 1 98.69 219 SER A O 1
ATOM 1615 N N . ASN A 1 220 ? -0.496 12.383 8.781 1 98.62 220 ASN A N 1
ATOM 1616 C CA . ASN A 1 220 ? -0.647 10.938 8.633 1 98.62 220 ASN A CA 1
ATOM 1617 C C . ASN A 1 220 ? -1.332 10.32 9.852 1 98.62 220 ASN A C 1
ATOM 1619 O O . ASN A 1 220 ? -2.174 9.43 9.711 1 98.62 220 ASN A O 1
ATOM 1623 N N . LEU A 1 221 ? -0.931 10.781 11.062 1 98.06 221 LEU A N 1
ATOM 1624 C CA . LEU A 1 221 ? -1.562 10.281 12.281 1 98.06 221 LEU A CA 1
ATOM 1625 C C . LEU A 1 221 ? -3.053 10.609 12.289 1 98.06 221 LEU A C 1
ATOM 1627 O O . LEU A 1 221 ? -3.879 9.742 12.586 1 98.06 221 LEU A O 1
ATOM 1631 N N . ALA A 1 222 ? -3.357 11.844 11.953 1 98.19 222 ALA A N 1
ATOM 1632 C CA . ALA A 1 222 ? -4.758 12.258 11.93 1 98.19 222 ALA A CA 1
ATOM 1633 C C . ALA A 1 222 ? -5.543 11.477 10.875 1 98.19 222 ALA A C 1
ATOM 1635 O O . ALA A 1 222 ? -6.648 11 11.148 1 98.19 222 ALA A O 1
ATOM 1636 N N . LEU A 1 223 ? -4.977 11.359 9.703 1 98.56 223 LEU A N 1
ATOM 1637 C CA . LEU A 1 223 ? -5.652 10.664 8.609 1 98.56 223 LEU A CA 1
ATOM 1638 C C . LEU A 1 223 ? -5.91 9.203 8.977 1 98.56 223 LEU A C 1
ATOM 1640 O O . LEU A 1 223 ? -7.027 8.703 8.812 1 98.56 223 LEU A O 1
ATOM 1644 N N . ALA A 1 224 ? -4.879 8.516 9.461 1 98.19 224 ALA A N 1
ATOM 1645 C CA . ALA A 1 224 ? -5.031 7.117 9.859 1 98.19 224 ALA A CA 1
ATOM 1646 C C . ALA A 1 224 ? -6.086 6.973 10.953 1 98.19 224 ALA A C 1
ATOM 1648 O O . ALA A 1 224 ? -6.957 6.102 10.867 1 98.19 224 ALA A O 1
ATOM 1649 N N . TRP A 1 225 ? -5.969 7.832 11.953 1 97.88 225 TRP A N 1
ATOM 1650 C CA . TRP A 1 225 ? -6.906 7.82 13.07 1 97.88 225 TRP A CA 1
ATOM 1651 C C . TRP A 1 225 ? -8.344 8.008 12.578 1 97.88 225 TRP A C 1
ATOM 1653 O O . TRP A 1 225 ? -9.242 7.262 12.977 1 97.88 225 TRP A O 1
ATOM 1663 N N . HIS A 1 226 ? -8.523 8.961 11.758 1 97.94 226 HIS A N 1
ATOM 1664 C CA . HIS A 1 226 ? -9.859 9.297 11.273 1 97.94 226 HIS A CA 1
ATOM 1665 C C . HIS A 1 226 ? -10.406 8.195 10.367 1 97.94 226 HIS A C 1
ATOM 1667 O O . HIS A 1 226 ? -11.586 7.848 10.453 1 97.94 226 HIS A O 1
ATOM 1673 N N . MET A 1 227 ? -9.602 7.656 9.453 1 98.25 227 MET A N 1
ATOM 1674 C CA . MET A 1 227 ? -10.031 6.543 8.609 1 98.25 227 MET A CA 1
ATOM 1675 C C . MET A 1 227 ? -10.469 5.352 9.453 1 98.25 227 MET A C 1
ATOM 1677 O O . MET A 1 227 ? -11.492 4.73 9.172 1 98.25 227 MET A O 1
ATOM 1681 N N . ARG A 1 228 ? -9.695 5.082 10.477 1 97.56 228 ARG A N 1
ATOM 1682 C CA . ARG A 1 228 ? -10.039 3.98 11.367 1 97.56 228 ARG A CA 1
ATOM 1683 C C . ARG A 1 228 ? -11.367 4.238 12.07 1 97.56 228 ARG A C 1
ATOM 1685 O O . ARG A 1 228 ? -12.227 3.359 12.125 1 97.56 228 ARG A O 1
ATOM 1692 N N . ALA A 1 229 ? -11.508 5.422 12.531 1 96.56 229 ALA A N 1
ATOM 1693 C CA . ALA A 1 229 ? -12.742 5.785 13.227 1 96.56 229 ALA A CA 1
ATOM 1694 C C . ALA A 1 229 ? -13.953 5.664 12.312 1 96.56 229 ALA A C 1
ATOM 1696 O O . ALA A 1 229 ? -14.977 5.086 12.688 1 96.56 229 ALA A O 1
ATOM 1697 N N . LEU A 1 230 ? -13.82 6.172 11.117 1 97.25 230 LEU A N 1
ATOM 1698 C CA . LEU A 1 230 ? -14.906 6.152 10.148 1 97.25 230 LEU A CA 1
ATOM 1699 C C . LEU A 1 230 ? -15.25 4.719 9.742 1 97.25 230 LEU A C 1
ATOM 1701 O O . LEU A 1 230 ? -16.406 4.422 9.406 1 97.25 230 LEU A O 1
ATOM 1705 N N . ALA A 1 231 ? -14.258 3.814 9.789 1 97.31 231 ALA A N 1
ATOM 1706 C CA . ALA A 1 231 ? -14.453 2.412 9.43 1 97.31 231 ALA A CA 1
ATOM 1707 C C . ALA A 1 231 ? -14.961 1.604 10.617 1 97.31 231 ALA A C 1
ATOM 1709 O O . ALA A 1 231 ? -15.203 0.4 10.5 1 97.31 231 ALA A O 1
ATOM 1710 N N . GLY A 1 232 ? -15.039 2.211 11.781 1 95.88 232 GLY A N 1
ATOM 1711 C CA . GLY A 1 232 ? -15.508 1.524 12.977 1 95.88 232 GLY A CA 1
ATOM 1712 C C . GLY A 1 232 ? -14.438 0.665 13.625 1 95.88 232 GLY A C 1
ATOM 1713 O O . GLY A 1 232 ? -14.75 -0.265 14.375 1 95.88 232 GLY A O 1
ATOM 1714 N N . LEU A 1 233 ? -13.203 0.936 13.336 1 95.81 233 LEU A N 1
ATOM 1715 C CA . LEU A 1 233 ? -12.094 0.18 13.906 1 95.81 233 LEU A CA 1
ATOM 1716 C C . LEU A 1 233 ? -11.711 0.733 15.273 1 95.81 233 LEU A C 1
ATOM 1718 O O . LEU A 1 233 ? -11.883 1.925 15.539 1 95.81 233 LEU A O 1
ATOM 1722 N N . GLN A 1 234 ? -11.219 -0.07 16.062 1 86.81 234 GLN A N 1
ATOM 1723 C CA . GLN A 1 234 ? -10.797 0.348 17.391 1 86.81 234 GLN A CA 1
ATOM 1724 C C . GLN A 1 234 ? -9.484 1.128 17.328 1 86.81 234 GLN A C 1
ATOM 1726 O O . GLN A 1 234 ? -8.656 0.896 16.438 1 86.81 234 GLN A O 1
ATOM 1731 N N . ILE A 1 235 ? -9.539 1.981 18.359 1 79.31 235 ILE A N 1
ATOM 1732 C CA . ILE A 1 235 ? -8.312 2.756 18.5 1 79.31 235 ILE A CA 1
ATOM 1733 C C . ILE A 1 235 ? -7.363 2.059 19.469 1 79.31 235 ILE A C 1
ATOM 1735 O O . ILE A 1 235 ? -7.77 1.157 20.203 1 79.31 235 ILE A O 1
ATOM 1739 N N . GLY A 1 236 ? -5.938 2.178 19.25 1 81.75 236 GLY A N 1
ATOM 1740 C CA . GLY A 1 236 ? -4.953 1.603 20.156 1 81.75 236 GLY A CA 1
ATOM 1741 C C . GLY A 1 236 ? -3.754 1.015 19.438 1 81.75 236 GLY A C 1
ATOM 1742 O O . GLY A 1 236 ? -3.045 0.169 19.984 1 81.75 236 GLY A O 1
ATOM 1743 N N . VAL A 1 237 ? -3.51 1.396 18.328 1 86.56 237 VAL A N 1
ATOM 1744 C CA . VAL A 1 237 ? -2.443 0.801 17.516 1 86.56 237 VAL A CA 1
ATOM 1745 C C . VAL A 1 237 ? -1.162 1.617 17.672 1 86.56 237 VAL A C 1
ATOM 1747 O O . VAL A 1 237 ? -0.095 1.202 17.219 1 86.56 237 VAL A O 1
ATOM 1750 N N . ALA A 1 238 ? -1.118 2.748 18.25 1 88.81 238 ALA A N 1
ATOM 1751 C CA . ALA A 1 238 ? 0.024 3.627 18.484 1 88.81 238 ALA A CA 1
ATOM 1752 C C . ALA A 1 238 ? 0.048 4.117 19.922 1 88.81 238 ALA A C 1
ATOM 1754 O O . ALA A 1 238 ? -0.152 5.305 20.188 1 88.81 238 ALA A O 1
ATOM 1755 N N . PRO A 1 239 ? 0.414 3.131 20.75 1 87.56 239 PRO A N 1
ATOM 1756 C CA . PRO A 1 239 ? 0.443 3.533 22.156 1 87.56 239 PRO A CA 1
ATOM 1757 C C . PRO A 1 239 ? 1.444 4.652 22.422 1 87.56 239 PRO A C 1
ATOM 1759 O O . PRO A 1 239 ? 2.52 4.688 21.812 1 87.56 239 PRO A O 1
ATOM 1762 N N . GLY A 1 240 ? 1.071 5.602 23.188 1 92.12 240 GLY A N 1
ATOM 1763 C CA . GLY A 1 240 ? 1.949 6.699 23.547 1 92.12 240 GLY A CA 1
ATOM 1764 C C . GLY A 1 240 ? 1.634 7.984 22.812 1 92.12 240 GLY A C 1
ATOM 1765 O O . GLY A 1 240 ? 2.135 9.055 23.172 1 92.12 240 GLY A O 1
ATOM 1766 N N . ILE A 1 241 ? 0.889 7.793 21.734 1 95.69 241 ILE A N 1
ATOM 1767 C CA . ILE A 1 241 ? 0.444 8.969 21 1 95.69 241 ILE A CA 1
ATOM 1768 C C . ILE A 1 241 ? -0.967 9.352 21.438 1 95.69 241 ILE A C 1
ATOM 1770 O O . ILE A 1 241 ? -1.9 8.555 21.312 1 95.69 241 ILE A O 1
ATOM 1774 N N . SER A 1 242 ? -1.129 10.523 21.891 1 96.31 242 SER A N 1
ATOM 1775 C CA . SER A 1 242 ? -2.34 11.008 22.547 1 96.31 242 SER A CA 1
ATOM 1776 C C . SER A 1 242 ? -3.568 10.797 21.672 1 96.31 242 SER A C 1
ATOM 1778 O O . SER A 1 242 ? -4.613 10.359 22.156 1 96.31 242 SER A O 1
ATOM 1780 N N . LEU A 1 243 ? -3.438 11.016 20.391 1 96.62 243 LEU A N 1
ATOM 1781 C CA . LEU A 1 243 ? -4.562 10.938 19.469 1 96.62 243 LEU A CA 1
ATOM 1782 C C . LEU A 1 243 ? -5.129 9.523 19.422 1 96.62 243 LEU A C 1
ATOM 1784 O O . LEU A 1 243 ? -6.34 9.336 19.266 1 96.62 243 LEU A O 1
ATOM 1788 N N . PHE A 1 244 ? -4.355 8.492 19.547 1 95 244 PHE A N 1
ATOM 1789 C CA . PHE A 1 244 ? -4.781 7.109 19.391 1 95 244 PHE A CA 1
ATOM 1790 C C . PHE A 1 244 ? -5.254 6.543 20.734 1 95 244 PHE A C 1
ATOM 1792 O O . PHE A 1 244 ? -5.543 5.352 20.844 1 95 244 PHE A O 1
ATOM 1799 N N . SER A 1 245 ? -5.277 7.332 21.734 1 89.06 245 SER A N 1
ATOM 1800 C CA . SER A 1 245 ? -5.914 6.977 23 1 89.06 245 SER A CA 1
ATOM 1801 C C . SER A 1 245 ? -7.332 7.535 23.078 1 89.06 245 SER A C 1
ATOM 1803 O O . SER A 1 245 ? -8.047 7.293 24.062 1 89.06 245 SER A O 1
ATOM 1805 N N . ARG A 1 246 ? -7.727 8.258 22.062 1 81.31 246 ARG A N 1
ATOM 1806 C CA . ARG A 1 246 ? -9.031 8.906 22.016 1 81.31 246 ARG A CA 1
ATOM 1807 C C . ARG A 1 246 ? -9.859 8.391 20.844 1 81.31 246 ARG A C 1
ATOM 1809 O O . ARG A 1 246 ? -9.344 8.219 19.734 1 81.31 246 ARG A O 1
ATOM 1816 N N . GLY A 1 247 ? -10.984 7.848 21.094 1 72.62 247 GLY A N 1
ATOM 1817 C CA . GLY A 1 247 ? -11.906 7.504 20.016 1 72.62 247 GLY A CA 1
ATOM 1818 C C . GLY A 1 247 ? -12.633 8.711 19.453 1 72.62 247 GLY A C 1
ATOM 1819 O O . GLY A 1 247 ? -12.453 9.828 19.922 1 72.62 247 GLY A O 1
ATOM 1820 N N . LEU A 1 248 ? -13.281 8.578 18.266 1 71.69 248 LEU A N 1
ATOM 1821 C CA . LEU A 1 248 ? -14.109 9.648 17.719 1 71.69 248 LEU A CA 1
ATOM 1822 C C . LEU A 1 248 ? -15.281 9.953 18.641 1 71.69 248 LEU A C 1
ATOM 1824 O O . LEU A 1 248 ? -15.797 9.055 19.312 1 71.69 248 LEU A O 1
ATOM 1828 N N . MET B 1 1 ? 8.156 31.875 10.805 1 90 1 MET B N 1
ATOM 1829 C CA . MET B 1 1 ? 9.609 31.859 10.672 1 90 1 MET B CA 1
ATOM 1830 C C . MET B 1 1 ? 10.07 30.688 9.812 1 90 1 MET B C 1
ATOM 1832 O O . MET B 1 1 ? 9.445 29.625 9.812 1 90 1 MET B O 1
ATOM 1836 N N . LYS B 1 2 ? 11.172 30.922 9.117 1 93.44 2 LYS B N 1
ATOM 1837 C CA . LYS B 1 2 ? 11.789 29.844 8.336 1 93.44 2 LYS B CA 1
ATOM 1838 C C . LYS B 1 2 ? 12.648 28.953 9.227 1 93.44 2 LYS B C 1
ATOM 1840 O O . LYS B 1 2 ? 13.453 29.438 10.023 1 93.44 2 LYS B O 1
ATOM 1845 N N . LEU B 1 3 ? 12.438 27.688 9.133 1 95.25 3 LEU B N 1
ATOM 1846 C CA . LEU B 1 3 ? 13.133 26.703 9.953 1 95.25 3 LEU B CA 1
ATOM 1847 C C . LEU B 1 3 ? 14.297 26.094 9.18 1 95.25 3 LEU B C 1
ATOM 1849 O O . LEU B 1 3 ? 14.188 25.828 7.984 1 95.25 3 LEU B O 1
ATOM 1853 N N . PRO B 1 4 ? 15.469 25.969 9.852 1 95.62 4 PRO B N 1
ATOM 1854 C CA . PRO B 1 4 ? 16.531 25.156 9.234 1 95.62 4 PRO B CA 1
ATOM 1855 C C . PRO B 1 4 ? 16.219 23.672 9.25 1 95.62 4 PRO B C 1
ATOM 1857 O O . PRO B 1 4 ? 15.438 23.203 10.086 1 95.62 4 PRO B O 1
ATOM 1860 N N . PHE B 1 5 ? 16.781 22.953 8.297 1 97.69 5 PHE B N 1
ATOM 1861 C CA . PHE B 1 5 ? 16.609 21.5 8.328 1 97.69 5 PHE B CA 1
ATOM 1862 C C . PHE B 1 5 ? 17.781 20.797 7.629 1 97.69 5 PHE B C 1
ATOM 1864 O O . PHE B 1 5 ? 18.453 21.406 6.801 1 97.69 5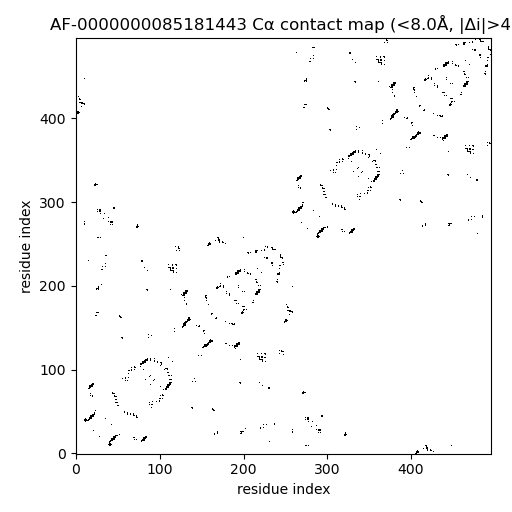 PHE B O 1
ATOM 1871 N N . GLU B 1 6 ? 18 19.594 8.094 1 98.19 6 GLU B N 1
ATOM 1872 C CA . GLU B 1 6 ? 18.875 18.641 7.402 1 98.19 6 GLU B CA 1
ATOM 1873 C C . GLU B 1 6 ? 18.062 17.531 6.73 1 98.19 6 GLU B C 1
ATOM 1875 O O . GLU B 1 6 ? 16.906 17.297 7.094 1 98.19 6 GLU B O 1
ATOM 1880 N N . ILE B 1 7 ? 18.656 16.953 5.676 1 97.44 7 ILE B N 1
ATOM 1881 C CA . ILE B 1 7 ? 17.984 15.852 4.992 1 97.44 7 ILE B CA 1
ATOM 1882 C C . ILE B 1 7 ? 18.781 14.555 5.18 1 97.44 7 ILE B C 1
ATOM 1884 O O . ILE B 1 7 ? 19.969 14.594 5.492 1 97.44 7 ILE B O 1
ATOM 1888 N N . ASP B 1 8 ? 18.141 13.453 5.152 1 96.81 8 ASP B N 1
ATOM 1889 C CA . ASP B 1 8 ? 18.781 12.141 5.172 1 96.81 8 ASP B CA 1
ATOM 1890 C C . ASP B 1 8 ? 18.266 11.258 4.039 1 96.81 8 ASP B C 1
ATOM 1892 O O . ASP B 1 8 ? 17.812 11.766 3.008 1 96.81 8 ASP B O 1
ATOM 1896 N N . VAL B 1 9 ? 18.391 9.914 4.145 1 93.75 9 VAL B N 1
ATOM 1897 C CA . VAL B 1 9 ? 18.094 9.023 3.029 1 93.75 9 VAL B CA 1
ATOM 1898 C C . VAL B 1 9 ? 16.594 8.789 2.928 1 93.75 9 VAL B C 1
ATOM 1900 O O . VAL B 1 9 ? 16.125 8.156 1.983 1 93.75 9 VAL B O 1
ATOM 1903 N N . GLY B 1 10 ? 15.781 9.375 3.809 1 94.19 10 GLY B N 1
ATOM 1904 C CA . GLY B 1 10 ? 14.328 9.273 3.742 1 94.19 10 GLY B CA 1
ATOM 1905 C C . GLY B 1 10 ? 13.805 7.945 4.258 1 94.19 10 GLY B C 1
ATOM 1906 O O . GLY B 1 10 ? 14.523 7.203 4.93 1 94.19 10 GLY B O 1
ATOM 1907 N N . MET B 1 11 ? 12.5 7.711 4.078 1 93.62 11 MET B N 1
ATOM 1908 C CA . MET B 1 11 ? 11.867 6.449 4.457 1 93.62 11 MET B CA 1
ATOM 1909 C C . MET B 1 11 ? 12.516 5.273 3.73 1 93.62 11 MET B C 1
ATOM 1911 O O . MET B 1 11 ? 13 5.426 2.607 1 93.62 11 MET B O 1
ATOM 1915 N N . GLY B 1 12 ? 12.594 4.168 4.336 1 93.94 12 GLY B N 1
ATOM 1916 C CA . GLY B 1 12 ? 13.164 3.02 3.654 1 93.94 12 GLY B CA 1
ATOM 1917 C C . GLY B 1 12 ? 14.68 3.045 3.609 1 93.94 12 GLY B C 1
ATOM 1918 O O . GLY B 1 12 ? 15.281 2.793 2.562 1 93.94 12 GLY B O 1
ATOM 1919 N N . ALA B 1 13 ? 15.273 3.494 4.676 1 93.81 13 ALA B N 1
ATOM 1920 C CA . ALA B 1 13 ? 16.734 3.574 4.77 1 93.81 13 ALA B CA 1
ATOM 1921 C C . ALA B 1 13 ? 17.375 2.219 4.492 1 93.81 13 ALA B C 1
ATOM 1923 O O . ALA B 1 13 ? 18.469 2.146 3.928 1 93.81 13 ALA B O 1
ATOM 1924 N N . ARG B 1 14 ? 16.719 1.136 4.844 1 96.5 14 ARG B N 1
ATOM 1925 C CA . ARG B 1 14 ? 17.234 -0.207 4.629 1 96.5 14 ARG B CA 1
ATOM 1926 C C . ARG B 1 14 ? 16.953 -0.688 3.211 1 96.5 14 ARG B C 1
ATOM 1928 O O . ARG B 1 14 ? 17.828 -1.266 2.559 1 96.5 14 ARG B O 1
ATOM 1935 N N . ALA B 1 15 ? 15.695 -0.443 2.697 1 98 15 ALA B N 1
ATOM 1936 C CA . ALA B 1 15 ? 15.312 -0.809 1.333 1 98 15 ALA B CA 1
ATOM 1937 C C . ALA B 1 15 ? 14.055 -0.069 0.895 1 98 15 ALA B C 1
ATOM 1939 O O . ALA B 1 15 ? 13.188 0.234 1.717 1 98 15 ALA B O 1
ATOM 1940 N N . ALA B 1 16 ? 14.016 0.268 -0.324 1 98.25 16 ALA B N 1
ATOM 1941 C CA . ALA B 1 16 ? 12.836 0.845 -0.966 1 98.25 16 ALA B CA 1
ATOM 1942 C C . ALA B 1 16 ? 12.305 -0.075 -2.061 1 98.25 16 ALA B C 1
ATOM 1944 O O . ALA B 1 16 ? 13 -0.356 -3.039 1 98.25 16 ALA B O 1
ATOM 1945 N N . LEU B 1 17 ? 11.102 -0.549 -1.882 1 98.75 17 LEU B N 1
ATOM 1946 C CA . LEU B 1 17 ? 10.461 -1.501 -2.787 1 98.75 17 LEU B CA 1
ATOM 1947 C C . LEU B 1 17 ? 9.273 -0.863 -3.498 1 98.75 17 LEU B C 1
ATOM 1949 O O . LEU B 1 17 ? 8.531 -0.089 -2.896 1 98.75 17 LEU B O 1
ATOM 1953 N N . GLY B 1 18 ? 9.141 -1.068 -4.777 1 98.81 18 GLY B N 1
ATOM 1954 C CA . GLY B 1 18 ? 7.957 -0.713 -5.547 1 98.81 18 GLY B CA 1
ATOM 1955 C C . GLY B 1 18 ? 7.129 -1.915 -5.957 1 98.81 18 GLY B C 1
ATOM 1956 O O . GLY B 1 18 ? 7.676 -2.969 -6.289 1 98.81 18 GLY B O 1
ATOM 1957 N N . LEU B 1 19 ? 5.871 -1.813 -5.941 1 98.88 19 LEU B N 1
ATOM 1958 C CA . LEU B 1 19 ? 4.945 -2.887 -6.285 1 98.88 19 LEU B CA 1
ATOM 1959 C C . LEU B 1 19 ? 3.879 -2.396 -7.262 1 98.88 19 LEU B C 1
ATOM 1961 O O . LEU B 1 19 ? 3.168 -1.431 -6.973 1 98.88 19 LEU B O 1
ATOM 1965 N N . VAL B 1 20 ? 3.785 -3 -8.391 1 98.75 20 VAL B N 1
ATOM 1966 C CA . VAL B 1 20 ? 2.758 -2.715 -9.383 1 98.75 20 VAL B CA 1
ATOM 1967 C C . VAL B 1 20 ? 1.584 -3.676 -9.203 1 98.75 20 VAL B C 1
ATOM 1969 O O . VAL B 1 20 ? 1.745 -4.891 -9.32 1 98.75 20 VAL B O 1
ATOM 1972 N N . VAL B 1 21 ? 0.437 -3.146 -8.953 1 98 21 VAL B N 1
ATOM 1973 C CA . VAL B 1 21 ? -0.745 -3.936 -8.617 1 98 21 VAL B CA 1
ATOM 1974 C C . VAL B 1 21 ? -1.839 -3.689 -9.656 1 98 21 VAL B C 1
ATOM 1976 O O . VAL B 1 21 ? -1.904 -2.613 -10.258 1 98 21 VAL B O 1
ATOM 1979 N N . LEU B 1 22 ? -2.66 -4.664 -9.883 1 95.81 22 LEU B N 1
ATOM 1980 C CA . LEU B 1 22 ? -3.791 -4.5 -10.789 1 95.81 22 LEU B CA 1
ATOM 1981 C C . LEU B 1 22 ? -4.953 -3.809 -10.094 1 95.81 22 LEU B C 1
ATOM 1983 O O . LEU B 1 22 ? -5.129 -3.951 -8.875 1 95.81 22 LEU B O 1
ATOM 1987 N N . PRO B 1 23 ? -5.805 -3.096 -10.844 1 95 23 PRO B N 1
ATOM 1988 C CA . PRO B 1 23 ? -6.949 -2.42 -10.234 1 95 23 PRO B CA 1
ATOM 1989 C C . PRO B 1 23 ? -7.895 -3.387 -9.523 1 95 23 PRO B C 1
ATOM 1991 O O . PRO B 1 23 ? -8.359 -3.1 -8.414 1 95 23 PRO B O 1
ATOM 1994 N N . ALA B 1 24 ? -8.039 -4.566 -10.031 1 93.25 24 ALA B N 1
ATOM 1995 C CA . ALA B 1 24 ? -9.023 -5.5 -9.492 1 93.25 24 ALA B CA 1
ATOM 1996 C C . ALA B 1 24 ? -8.406 -6.375 -8.406 1 93.25 24 ALA B C 1
ATOM 1998 O O . ALA B 1 24 ? -9.102 -7.176 -7.773 1 93.25 24 ALA B O 1
ATOM 1999 N N . ASP B 1 25 ? -7.109 -6.266 -8.227 1 95.75 25 ASP B N 1
ATOM 2000 C CA . ASP B 1 25 ? -6.477 -7.074 -7.191 1 95.75 25 ASP B CA 1
ATOM 2001 C C . ASP B 1 25 ? -6.871 -6.59 -5.801 1 95.75 25 ASP B C 1
ATOM 2003 O O . ASP B 1 25 ? -6.68 -5.418 -5.469 1 95.75 25 ASP B O 1
ATOM 2007 N N . GLU B 1 26 ? -7.402 -7.496 -5 1 96.94 26 GLU B N 1
ATOM 2008 C CA . GLU B 1 26 ? -7.852 -7.168 -3.648 1 96.94 26 GLU B CA 1
ATOM 2009 C C . GLU B 1 26 ? -6.992 -7.867 -2.598 1 96.94 26 GLU B C 1
ATOM 2011 O O . GLU B 1 26 ? -7.223 -7.715 -1.397 1 96.94 26 GLU B O 1
ATOM 2016 N N . THR B 1 27 ? -5.973 -8.609 -3.035 1 97.94 27 THR B N 1
ATOM 2017 C CA . THR B 1 27 ? -5.328 -9.539 -2.109 1 97.94 27 THR B CA 1
ATOM 2018 C C . THR B 1 27 ? -3.863 -9.164 -1.905 1 97.94 27 THR B C 1
ATOM 2020 O O . THR B 1 27 ? -3.377 -9.133 -0.773 1 97.94 27 THR B O 1
ATOM 2023 N N . LEU B 1 28 ? -3.15 -8.773 -2.924 1 98.38 28 LEU B N 1
ATOM 2024 C CA . LEU B 1 28 ? -1.696 -8.664 -2.945 1 98.38 28 LEU B CA 1
ATOM 2025 C C . LEU B 1 28 ? -1.209 -7.641 -1.927 1 98.38 28 LEU B C 1
ATOM 2027 O O . LEU B 1 28 ? -0.308 -7.926 -1.136 1 98.38 28 LEU B O 1
ATOM 2031 N N . GLU B 1 29 ? -1.83 -6.457 -1.904 1 98.25 29 GLU B N 1
ATOM 2032 C CA . GLU B 1 29 ? -1.349 -5.387 -1.038 1 98.25 29 GLU B CA 1
ATOM 2033 C C . GLU B 1 29 ? -1.451 -5.777 0.433 1 98.25 29 GLU B C 1
ATOM 2035 O O . GLU B 1 29 ? -0.522 -5.543 1.209 1 98.25 29 GLU B O 1
ATOM 2040 N N . THR B 1 30 ? -2.547 -6.43 0.799 1 97.31 30 THR B N 1
ATOM 2041 C CA . THR B 1 30 ? -2.729 -6.828 2.191 1 97.31 30 THR B CA 1
ATOM 2042 C C . THR B 1 30 ? -1.727 -7.91 2.578 1 97.31 30 THR B C 1
ATOM 2044 O O . THR B 1 30 ? -1.117 -7.848 3.648 1 97.31 30 THR B O 1
ATOM 2047 N N . GLU B 1 31 ? -1.523 -8.875 1.719 1 97.44 31 GLU B N 1
ATOM 2048 C CA . GLU B 1 31 ? -0.56 -9.922 2.043 1 97.44 31 GLU B CA 1
ATOM 2049 C C . GLU B 1 31 ? 0.857 -9.367 2.127 1 97.44 31 GLU B C 1
ATOM 2051 O O . GLU B 1 31 ? 1.623 -9.727 3.021 1 97.44 31 GLU B O 1
ATOM 2056 N N . MET B 1 32 ? 1.184 -8.414 1.241 1 97.75 32 MET B N 1
ATOM 2057 C CA . MET B 1 32 ? 2.518 -7.824 1.231 1 97.75 32 MET B CA 1
ATOM 2058 C C . MET B 1 32 ? 2.76 -7.008 2.498 1 97.75 32 MET B C 1
ATOM 2060 O O . MET B 1 32 ? 3.887 -6.949 2.994 1 97.75 32 MET B O 1
ATOM 2064 N N . ARG B 1 33 ? 1.695 -6.348 2.998 1 95.56 33 ARG B N 1
ATOM 2065 C CA . ARG B 1 33 ? 1.807 -5.559 4.223 1 95.56 33 ARG B CA 1
ATOM 2066 C C . ARG B 1 33 ? 2.357 -6.398 5.367 1 95.56 33 ARG B C 1
ATOM 2068 O O . ARG B 1 33 ? 3.137 -5.906 6.188 1 95.56 33 ARG B O 1
ATOM 2075 N N . PHE B 1 34 ? 2.113 -7.691 5.383 1 93.44 34 PHE B N 1
ATOM 2076 C CA . PHE B 1 34 ? 2.504 -8.555 6.492 1 93.44 34 PHE B CA 1
ATOM 2077 C C . PHE B 1 34 ? 3.777 -9.32 6.16 1 93.44 34 PHE B C 1
ATOM 2079 O O . PHE B 1 34 ? 4.445 -9.844 7.059 1 93.44 34 PHE B O 1
ATOM 2086 N N . LEU B 1 35 ? 4.078 -9.328 4.887 1 96.12 35 LEU B N 1
ATOM 2087 C CA . LEU B 1 35 ? 5.27 -10.062 4.461 1 96.12 35 LEU B CA 1
ATOM 2088 C C . LEU B 1 35 ? 6.48 -9.133 4.402 1 96.12 35 LEU B C 1
ATOM 2090 O O . LEU B 1 35 ? 7.613 -9.602 4.246 1 96.12 35 LEU B O 1
ATOM 2094 N N . VAL B 1 36 ? 6.285 -7.809 4.508 1 95.75 36 VAL B N 1
ATOM 2095 C CA . VAL B 1 36 ? 7.328 -6.793 4.621 1 95.75 36 VAL B CA 1
ATOM 2096 C C . VAL B 1 36 ? 7.109 -5.961 5.879 1 95.75 36 VAL B C 1
ATOM 2098 O O . VAL B 1 36 ? 6.793 -4.773 5.801 1 95.75 36 VAL B O 1
ATOM 2101 N N . PRO B 1 37 ? 7.379 -6.535 7.008 1 93.69 37 PRO B N 1
ATOM 2102 C CA . PRO B 1 37 ? 6.98 -5.906 8.266 1 93.69 37 PRO B CA 1
ATOM 2103 C C . PRO B 1 37 ? 8.008 -4.898 8.773 1 93.69 37 PRO B C 1
ATOM 2105 O O . PRO B 1 37 ? 7.77 -4.219 9.773 1 93.69 37 PRO B O 1
ATOM 2108 N N . GLU B 1 38 ? 9.125 -4.773 8.156 1 94.75 38 GLU B N 1
ATOM 2109 C CA . GLU B 1 38 ? 10.195 -3.926 8.688 1 94.75 38 GLU B CA 1
ATOM 2110 C C . GLU B 1 38 ? 9.844 -2.447 8.539 1 94.75 38 GLU B C 1
ATOM 2112 O O . GLU B 1 38 ? 9.547 -1.982 7.434 1 94.75 38 GLU B O 1
ATOM 2117 N N . PRO B 1 39 ? 9.891 -1.686 9.578 1 91.44 39 PRO B N 1
ATOM 2118 C CA . PRO B 1 39 ? 9.516 -0.271 9.508 1 91.44 39 PRO B CA 1
ATOM 2119 C C . PRO B 1 39 ? 10.523 0.566 8.719 1 91.44 39 PRO B C 1
ATOM 2121 O O . PRO B 1 39 ? 10.211 1.684 8.305 1 91.44 39 PRO B O 1
ATOM 2124 N N . ASP B 1 40 ? 11.742 0.057 8.578 1 95.12 40 ASP B N 1
ATOM 2125 C CA . ASP B 1 40 ? 12.766 0.815 7.867 1 95.12 40 ASP B CA 1
ATOM 2126 C C . ASP B 1 40 ? 12.875 0.365 6.41 1 95.12 40 ASP B C 1
ATOM 2128 O O . ASP B 1 40 ? 13.828 0.71 5.715 1 95.12 40 ASP B O 1
ATOM 2132 N N . VAL B 1 41 ? 11.883 -0.479 5.949 1 97.38 41 VAL B N 1
ATOM 2133 C CA . VAL B 1 41 ? 11.703 -0.833 4.543 1 97.38 41 VAL B CA 1
ATOM 2134 C C . VAL B 1 41 ? 10.461 -0.146 3.99 1 97.38 41 VAL B C 1
ATOM 2136 O O . VAL B 1 41 ? 9.375 -0.263 4.562 1 97.38 41 VAL B O 1
ATOM 2139 N N . ALA B 1 42 ? 10.641 0.626 2.943 1 97.94 42 ALA B N 1
ATOM 2140 C CA . ALA B 1 42 ? 9.508 1.271 2.285 1 97.94 42 ALA B CA 1
ATOM 2141 C C . ALA B 1 42 ? 8.891 0.356 1.231 1 97.94 42 ALA B C 1
ATOM 2143 O O . ALA B 1 42 ? 9.602 -0.352 0.52 1 97.94 42 ALA B O 1
ATOM 2144 N N . LEU B 1 43 ? 7.629 0.268 1.192 1 98.31 43 LEU B N 1
ATOM 2145 C CA . LEU B 1 43 ? 6.855 -0.438 0.177 1 98.31 43 LEU B CA 1
ATOM 2146 C C . LEU B 1 43 ? 5.883 0.509 -0.519 1 98.31 43 LEU B C 1
ATOM 2148 O O . LEU B 1 43 ? 4.867 0.9 0.061 1 98.31 43 LEU B O 1
ATOM 2152 N N . TYR B 1 44 ? 6.195 0.909 -1.744 1 98.62 44 TYR B N 1
ATOM 2153 C CA . TYR B 1 44 ? 5.387 1.842 -2.525 1 98.62 44 TYR B CA 1
ATOM 2154 C C . TYR B 1 44 ? 4.508 1.1 -3.523 1 98.62 44 TYR B C 1
ATOM 2156 O O . TYR B 1 44 ? 4.945 0.123 -4.137 1 98.62 44 TYR B O 1
ATOM 2164 N N . HIS B 1 45 ? 3.326 1.558 -3.711 1 98.69 45 HIS B N 1
ATOM 2165 C CA . HIS B 1 45 ? 2.375 0.887 -4.59 1 98.69 45 HIS B CA 1
ATOM 2166 C C . HIS B 1 45 ? 1.984 1.781 -5.762 1 98.69 45 HIS B C 1
ATOM 2168 O O . HIS B 1 45 ? 1.916 3.004 -5.617 1 98.69 45 HIS B O 1
ATOM 2174 N N . THR B 1 46 ? 1.78 1.233 -6.844 1 98.5 46 THR B N 1
ATOM 2175 C CA . THR B 1 46 ? 1.103 1.847 -7.98 1 98.5 46 THR B CA 1
ATOM 2176 C C . THR B 1 46 ? 0.182 0.842 -8.672 1 98.5 46 THR B C 1
ATOM 2178 O O . THR B 1 46 ? 0.271 -0.361 -8.422 1 98.5 46 THR B O 1
ATOM 2181 N N . ARG B 1 47 ? -0.757 1.334 -9.414 1 97.81 47 ARG B N 1
ATOM 2182 C CA . ARG B 1 47 ? -1.673 0.453 -10.133 1 97.81 47 ARG B CA 1
ATOM 2183 C C . ARG B 1 47 ? -1.534 0.631 -11.641 1 97.81 47 ARG B C 1
ATOM 2185 O O . ARG B 1 47 ? -1.321 1.746 -12.117 1 97.81 47 ARG B O 1
ATOM 2192 N N . ILE B 1 48 ? -1.621 -0.418 -12.281 1 96.62 48 ILE B N 1
ATOM 2193 C CA . ILE B 1 48 ? -1.528 -0.421 -13.734 1 96.62 48 ILE B CA 1
ATOM 2194 C C . ILE B 1 48 ? -2.908 -0.675 -14.344 1 96.62 48 ILE B C 1
ATOM 2196 O O . ILE B 1 48 ? -3.635 -1.562 -13.891 1 96.62 48 ILE B O 1
ATOM 2200 N N . VAL B 1 49 ? -3.285 0.079 -15.312 1 90.81 49 VAL B N 1
ATOM 2201 C CA . VAL B 1 49 ? -4.594 -0.016 -15.953 1 90.81 49 VAL B CA 1
ATOM 2202 C C . VAL B 1 49 ? -4.734 -1.368 -16.641 1 90.81 49 VAL B C 1
ATOM 2204 O O . VAL B 1 49 ? -3.834 -1.794 -17.375 1 90.81 49 VAL B O 1
ATOM 2207 N N . MET B 1 50 ? -5.75 -2.053 -16.328 1 85.94 50 MET B N 1
ATOM 2208 C CA . MET B 1 50 ? -6.105 -3.312 -16.984 1 85.94 50 MET B CA 1
ATOM 2209 C C . MET B 1 50 ? -7.602 -3.576 -16.875 1 85.94 50 MET B C 1
ATOM 2211 O O . MET B 1 50 ? -8.203 -3.344 -15.828 1 85.94 50 MET B O 1
ATOM 2215 N N . PRO B 1 51 ? -8.141 -3.971 -18.062 1 77.69 51 PRO B N 1
ATOM 2216 C CA . PRO B 1 51 ? -9.516 -4.449 -17.922 1 77.69 51 PRO B CA 1
ATOM 2217 C C . PRO B 1 51 ? -9.633 -5.664 -17.016 1 77.69 51 PRO B C 1
ATOM 2219 O O . PRO B 1 51 ? -8.695 -6.465 -16.922 1 77.69 51 PRO B O 1
ATOM 2222 N N . PRO B 1 52 ? -10.766 -5.84 -16.438 1 75 52 PRO B N 1
ATOM 2223 C CA . PRO B 1 52 ? -10.938 -6.938 -15.477 1 75 52 PRO B CA 1
ATOM 2224 C C . PRO B 1 52 ? -10.93 -8.312 -16.141 1 75 52 PRO B C 1
ATOM 2226 O O . PRO B 1 52 ? -10.656 -9.32 -15.492 1 75 52 PRO B O 1
ATOM 2229 N N . GLU B 1 53 ? -11.227 -8.25 -17.438 1 78.94 53 GLU B N 1
ATOM 2230 C CA . GLU B 1 53 ? -11.156 -9.531 -18.141 1 78.94 53 GLU B CA 1
ATOM 2231 C C . GLU B 1 53 ? -9.719 -9.891 -18.484 1 78.94 53 GLU B C 1
ATOM 2233 O O . GLU B 1 53 ? -9.039 -9.148 -19.203 1 78.94 53 GLU B O 1
ATOM 2238 N N . VAL B 1 54 ? -9.336 -11.031 -18.062 1 80.12 54 VAL B N 1
ATOM 2239 C CA . VAL B 1 54 ? -7.953 -11.469 -18.219 1 80.12 54 VAL B CA 1
ATOM 2240 C C . VAL B 1 54 ? -7.832 -12.383 -19.438 1 80.12 54 VAL B C 1
ATOM 2242 O O . VAL B 1 54 ? -8.281 -13.531 -19.406 1 80.12 54 VAL B O 1
ATOM 2245 N N . THR B 1 55 ? -7.309 -11.844 -20.5 1 82.5 55 THR B N 1
ATOM 2246 C CA . THR B 1 55 ? -6.973 -12.586 -21.703 1 82.5 55 THR B CA 1
ATOM 2247 C C . THR B 1 55 ? -5.508 -12.391 -22.078 1 82.5 55 THR B C 1
ATOM 2249 O O . THR B 1 55 ? -4.855 -11.469 -21.578 1 82.5 55 THR B O 1
ATOM 2252 N N . THR B 1 56 ? -5.07 -13.234 -22.953 1 84.62 56 THR B N 1
ATOM 2253 C CA . THR B 1 56 ? -3.686 -13.117 -23.391 1 84.62 56 THR B CA 1
ATOM 2254 C C . THR B 1 56 ? -3.455 -11.773 -24.078 1 84.62 56 THR B C 1
ATOM 2256 O O . THR B 1 56 ? -2.395 -11.164 -23.922 1 84.62 56 THR B O 1
ATOM 2259 N N . GLU B 1 57 ? -4.43 -11.289 -24.781 1 83.44 57 GLU B N 1
ATOM 2260 C CA . GLU B 1 57 ? -4.316 -10.031 -25.5 1 83.44 57 GLU B CA 1
ATOM 2261 C C . GLU B 1 57 ? -4.234 -8.844 -24.547 1 83.44 57 GLU B C 1
ATOM 2263 O O . GLU B 1 57 ? -3.385 -7.965 -24.703 1 83.44 57 GLU B O 1
ATOM 2268 N N . THR B 1 58 ? -5.105 -8.859 -23.547 1 83.88 58 THR B N 1
ATOM 2269 C CA . THR B 1 58 ? -5.098 -7.766 -22.594 1 83.88 58 THR B CA 1
ATOM 2270 C C . THR B 1 58 ? -3.82 -7.785 -21.75 1 83.88 58 THR B C 1
ATOM 2272 O O . THR B 1 58 ? -3.273 -6.734 -21.422 1 83.88 58 THR B O 1
ATOM 2275 N N . LEU B 1 59 ? -3.375 -8.961 -21.484 1 87.38 59 LEU B N 1
ATOM 2276 C CA . LEU B 1 59 ? -2.158 -9.117 -20.703 1 87.38 59 LEU B CA 1
ATOM 2277 C C . LEU B 1 59 ? -0.938 -8.648 -21.484 1 87.38 59 LEU B C 1
ATOM 2279 O O . LEU B 1 59 ? -0.057 -7.988 -20.938 1 87.38 59 LEU B O 1
ATOM 2283 N N . ALA B 1 60 ? -0.932 -8.922 -22.766 1 88.06 60 ALA B N 1
ATOM 2284 C CA . ALA B 1 60 ? 0.184 -8.5 -23.609 1 88.06 60 ALA B CA 1
ATOM 2285 C C . ALA B 1 60 ? 0.248 -6.98 -23.703 1 88.06 60 ALA B C 1
ATOM 2287 O O . ALA B 1 60 ? 1.335 -6.398 -23.719 1 88.06 60 ALA B O 1
ATOM 2288 N N . SER B 1 61 ? -0.876 -6.367 -23.719 1 87.94 61 SER B N 1
ATOM 2289 C CA . SER B 1 61 ? -0.945 -4.918 -23.891 1 87.94 61 SER B CA 1
ATOM 2290 C C . SER B 1 61 ? -0.46 -4.188 -22.641 1 87.94 61 SER B C 1
ATOM 2292 O O . SER B 1 61 ? -0.088 -3.014 -22.703 1 87.94 61 SER B O 1
ATOM 2294 N N . MET B 1 62 ? -0.458 -4.883 -21.547 1 91.62 62 MET B N 1
ATOM 2295 C CA . MET B 1 62 ? -0.052 -4.273 -20.281 1 91.62 62 MET B CA 1
ATOM 2296 C C . MET B 1 62 ? 1.425 -3.895 -20.312 1 91.62 62 MET B C 1
ATOM 2298 O O . MET B 1 62 ? 1.847 -2.975 -19.609 1 91.62 62 MET B O 1
ATOM 2302 N N . ALA B 1 63 ? 2.197 -4.609 -21.156 1 92.88 63 ALA B N 1
ATOM 2303 C CA . ALA B 1 63 ? 3.615 -4.281 -21.281 1 92.88 63 ALA B CA 1
ATOM 2304 C C . ALA B 1 63 ? 3.812 -2.811 -21.625 1 92.88 63 ALA B C 1
ATOM 2306 O O . ALA B 1 63 ? 4.703 -2.148 -21.094 1 92.88 63 ALA B O 1
ATOM 2307 N N . ASP B 1 64 ? 2.949 -2.318 -22.469 1 93.31 64 ASP B N 1
ATOM 2308 C CA . ASP B 1 64 ? 3.068 -0.942 -22.938 1 93.31 64 ASP B CA 1
ATOM 2309 C C . ASP B 1 64 ? 2.662 0.048 -21.844 1 93.31 64 ASP B C 1
ATOM 2311 O O . ASP B 1 64 ? 3.051 1.218 -21.891 1 93.31 64 ASP B O 1
ATOM 2315 N N . ALA B 1 65 ? 1.938 -0.401 -20.875 1 95.31 65 ALA B N 1
ATOM 2316 C CA . ALA B 1 65 ? 1.436 0.47 -19.812 1 95.31 65 ALA B CA 1
ATOM 2317 C C . ALA B 1 65 ? 2.389 0.491 -18.625 1 95.31 65 ALA B C 1
ATOM 2319 O O . ALA B 1 65 ? 2.283 1.357 -17.75 1 95.31 65 ALA B O 1
ATOM 2320 N N . LEU B 1 66 ? 3.344 -0.474 -18.562 1 97.25 66 LEU B N 1
ATOM 2321 C CA . LEU B 1 66 ? 4.168 -0.695 -17.375 1 97.25 66 LEU B CA 1
ATOM 2322 C C . LEU B 1 66 ? 5.043 0.521 -17.094 1 97.25 66 LEU B C 1
ATOM 2324 O O . LEU B 1 66 ? 5.117 0.982 -15.953 1 97.25 66 LEU B O 1
ATOM 2328 N N . PRO B 1 67 ? 5.668 1.195 -18.141 1 97.69 67 PRO B N 1
ATOM 2329 C CA . PRO B 1 67 ? 6.523 2.348 -17.844 1 97.69 67 PRO B CA 1
ATOM 2330 C C . PRO B 1 67 ? 5.754 3.502 -17.203 1 97.69 67 PRO B C 1
ATOM 2332 O O . PRO B 1 67 ? 6.223 4.102 -16.234 1 97.69 67 PRO B O 1
ATOM 2335 N N . ALA B 1 68 ? 4.559 3.742 -17.703 1 96.38 68 ALA B N 1
ATOM 2336 C CA . ALA B 1 68 ? 3.74 4.816 -17.141 1 96.38 68 ALA B CA 1
ATOM 2337 C C . ALA B 1 68 ? 3.318 4.492 -15.711 1 96.38 68 ALA B C 1
ATOM 2339 O O . ALA B 1 68 ? 3.271 5.375 -14.859 1 96.38 68 ALA B O 1
ATOM 2340 N N . ALA B 1 69 ? 2.988 3.225 -15.43 1 97.31 69 ALA B N 1
ATOM 2341 C CA . ALA B 1 69 ? 2.594 2.805 -14.086 1 97.31 69 ALA B CA 1
ATOM 2342 C C . ALA B 1 69 ? 3.742 2.979 -13.102 1 97.31 69 ALA B C 1
ATOM 2344 O O . ALA B 1 69 ? 3.561 3.545 -12.016 1 97.31 69 ALA B O 1
ATOM 2345 N N . VAL B 1 70 ? 4.965 2.566 -13.461 1 98.25 70 VAL B N 1
ATOM 2346 C CA . VAL B 1 70 ? 6.082 2.59 -12.523 1 98.25 70 VAL B CA 1
ATOM 2347 C C . VAL B 1 70 ? 6.621 4.012 -12.398 1 98.25 70 VAL B C 1
ATOM 2349 O O . VAL B 1 70 ? 7.289 4.344 -11.414 1 98.25 70 VAL B O 1
ATOM 2352 N N . ALA B 1 71 ? 6.328 4.91 -13.375 1 97.38 71 ALA B N 1
ATOM 2353 C CA . ALA B 1 71 ? 6.723 6.312 -13.297 1 97.38 71 ALA B CA 1
ATOM 2354 C C . ALA B 1 71 ? 5.953 7.035 -12.195 1 97.38 71 ALA B C 1
ATOM 2356 O O . ALA B 1 71 ? 6.344 8.125 -11.766 1 97.38 71 ALA B O 1
ATOM 2357 N N . MET B 1 72 ? 4.848 6.41 -11.727 1 97.31 72 MET B N 1
ATOM 2358 C CA . MET B 1 72 ? 4.043 7.004 -10.664 1 97.31 72 MET B CA 1
ATOM 2359 C C . MET B 1 72 ? 4.656 6.711 -9.297 1 97.31 72 MET B C 1
ATOM 2361 O O . MET B 1 72 ? 4.266 7.316 -8.297 1 97.31 72 MET B O 1
ATOM 2365 N N . LEU B 1 73 ? 5.609 5.789 -9.195 1 97.88 73 LEU B N 1
ATOM 2366 C CA . LEU B 1 73 ? 6.348 5.551 -7.961 1 97.88 73 LEU B CA 1
ATOM 2367 C C . LEU B 1 73 ? 7.336 6.68 -7.691 1 97.88 73 LEU B C 1
ATOM 2369 O O . LEU B 1 73 ? 7.703 7.422 -8.602 1 97.88 73 LEU B O 1
ATOM 2373 N N . PRO B 1 74 ? 7.73 6.848 -6.387 1 96 74 PRO B N 1
ATOM 2374 C CA . PRO B 1 74 ? 8.711 7.898 -6.086 1 96 74 PRO B CA 1
ATOM 2375 C C . PRO B 1 74 ? 9.938 7.832 -6.984 1 96 74 PRO B C 1
ATOM 2377 O O . PRO B 1 74 ? 10.422 6.742 -7.301 1 96 74 PRO B O 1
ATOM 2380 N N . GLU B 1 75 ? 10.461 8.953 -7.398 1 93.69 75 GLU B N 1
ATOM 2381 C CA . GLU B 1 75 ? 11.57 9.062 -8.352 1 93.69 75 GLU B CA 1
ATOM 2382 C C . GLU B 1 75 ? 12.875 8.555 -7.746 1 93.69 75 GLU B C 1
ATOM 2384 O O . GLU B 1 75 ? 13.836 8.289 -8.469 1 93.69 75 GLU B O 1
ATOM 2389 N N . ARG B 1 76 ? 12.969 8.469 -6.484 1 93.69 76 ARG B N 1
ATOM 2390 C CA . ARG B 1 76 ? 14.188 7.969 -5.852 1 93.69 76 ARG B CA 1
ATOM 2391 C C . ARG B 1 76 ? 14.555 6.586 -6.383 1 93.69 76 ARG B C 1
ATOM 2393 O O . ARG B 1 76 ? 13.695 5.859 -6.879 1 93.69 76 ARG B O 1
ATOM 2400 N N . PRO B 1 77 ? 15.844 6.258 -6.281 1 95.06 77 PRO B N 1
ATOM 2401 C CA . PRO B 1 77 ? 16.203 4.883 -6.637 1 95.06 77 PRO B CA 1
ATOM 2402 C C . PRO B 1 77 ? 15.445 3.846 -5.809 1 95.06 77 PRO B C 1
ATOM 2404 O O . PRO B 1 77 ? 15.367 3.971 -4.582 1 95.06 77 PRO B O 1
ATOM 2407 N N . LEU B 1 78 ? 14.867 2.91 -6.48 1 98.19 78 LEU B N 1
ATOM 2408 C CA . LEU B 1 78 ? 14.234 1.766 -5.832 1 98.19 78 LEU B CA 1
ATOM 2409 C C . LEU B 1 78 ? 15.141 0.538 -5.898 1 98.19 78 LEU B C 1
ATOM 2411 O O . LEU B 1 78 ? 15.797 0.301 -6.914 1 98.19 78 LEU B O 1
ATOM 2415 N N . ASP B 1 79 ? 15.195 -0.205 -4.816 1 98.62 79 ASP B N 1
ATOM 2416 C CA . ASP B 1 79 ? 16.031 -1.404 -4.797 1 98.62 79 ASP B CA 1
ATOM 2417 C C . ASP B 1 79 ? 15.406 -2.521 -5.629 1 98.62 79 ASP B C 1
ATOM 2419 O O . ASP B 1 79 ? 16.094 -3.215 -6.371 1 98.62 79 ASP B O 1
ATOM 2423 N N . VAL B 1 80 ? 14.125 -2.703 -5.496 1 98.81 80 VAL B N 1
ATOM 2424 C CA . VAL B 1 80 ? 13.406 -3.77 -6.188 1 98.81 80 VAL B CA 1
ATOM 2425 C C . VAL B 1 80 ? 12.023 -3.271 -6.613 1 98.81 80 VAL B C 1
ATOM 2427 O O . VAL B 1 80 ? 11.352 -2.566 -5.859 1 98.81 80 VAL B O 1
ATOM 2430 N N . VAL B 1 81 ? 11.633 -3.547 -7.809 1 98.94 81 VAL B N 1
ATOM 2431 C CA . VAL B 1 81 ? 10.266 -3.35 -8.281 1 98.94 81 VAL B CA 1
ATOM 2432 C C . VAL B 1 81 ? 9.641 -4.695 -8.641 1 98.94 81 VAL B C 1
ATOM 2434 O O . VAL B 1 81 ? 10.219 -5.465 -9.414 1 98.94 81 VAL B O 1
ATOM 2437 N N . GLY B 1 82 ? 8.57 -5.02 -8 1 98.88 82 GLY B N 1
ATOM 2438 C CA . GLY B 1 82 ? 7.801 -6.207 -8.328 1 98.88 82 GLY B CA 1
ATOM 2439 C C . GLY B 1 82 ? 6.578 -5.906 -9.172 1 98.88 82 GLY B C 1
ATOM 2440 O O . GLY B 1 82 ? 5.789 -5.02 -8.844 1 98.88 82 GLY B O 1
ATOM 2441 N N . TYR B 1 83 ? 6.441 -6.594 -10.273 1 98.69 83 TYR B N 1
ATOM 2442 C CA . TYR B 1 83 ? 5.227 -6.562 -11.078 1 98.69 83 TYR B CA 1
ATOM 2443 C C . TYR B 1 83 ? 4.23 -7.613 -10.602 1 98.69 83 TYR B C 1
ATOM 2445 O O . TYR B 1 83 ? 4.41 -8.805 -10.867 1 98.69 83 TYR B O 1
ATOM 2453 N N . GLY B 1 84 ? 3.119 -7.191 -9.984 1 98.12 84 GLY B N 1
ATOM 2454 C CA . GLY B 1 84 ? 2.223 -8.055 -9.234 1 98.12 84 GLY B CA 1
ATOM 2455 C C . GLY B 1 84 ? 1.143 -8.688 -10.094 1 98.12 84 GLY B C 1
ATOM 2456 O O . GLY B 1 84 ? -0.039 -8.648 -9.75 1 98.12 84 GLY B O 1
ATOM 2457 N N . CYS B 1 85 ? 1.523 -9.188 -11.203 1 96.62 85 CYS B N 1
ATOM 2458 C CA . CYS B 1 8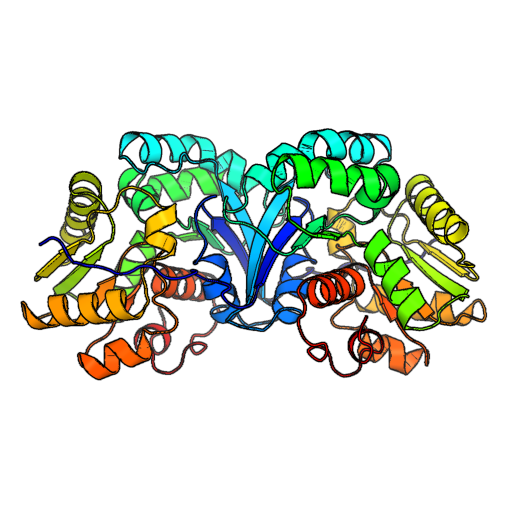5 ? 0.611 -9.914 -12.078 1 96.62 85 CYS B CA 1
ATOM 2459 C C . CYS B 1 85 ? 1.271 -11.172 -12.633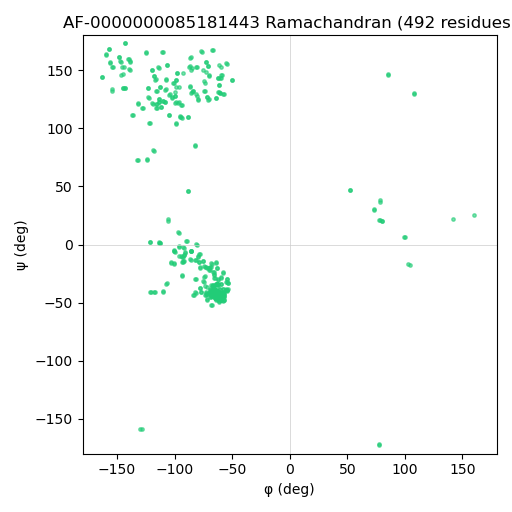 1 96.62 85 CYS B C 1
ATOM 2461 O O . CYS B 1 85 ? 2.125 -11.094 -13.516 1 96.62 85 CYS B O 1
ATOM 2463 N N . THR B 1 86 ? 0.784 -12.312 -12.203 1 95.44 86 THR B N 1
ATOM 2464 C CA . THR B 1 86 ? 1.378 -13.586 -12.594 1 95.44 86 THR B CA 1
ATOM 2465 C C . THR B 1 86 ? 1.148 -13.852 -14.078 1 95.44 86 THR B C 1
ATOM 2467 O O . THR B 1 86 ? 2.09 -14.156 -14.812 1 95.44 86 THR B O 1
ATOM 2470 N N . SER B 1 87 ? -0.07 -13.758 -14.484 1 92.44 87 SER B N 1
ATOM 2471 C CA . SER B 1 87 ? -0.418 -14.031 -15.875 1 92.44 87 SER B CA 1
ATOM 2472 C C . SER B 1 87 ? 0.218 -13.016 -16.812 1 92.44 87 SER B C 1
ATOM 2474 O O . SER B 1 87 ? 0.71 -13.375 -17.891 1 92.44 87 SER B O 1
ATOM 2476 N N . GLY B 1 88 ? 0.207 -11.727 -16.359 1 93.5 88 GLY B N 1
ATOM 2477 C CA . GLY B 1 88 ? 0.874 -10.703 -17.141 1 93.5 88 GLY B CA 1
ATOM 2478 C C . GLY B 1 88 ? 2.354 -10.977 -17.344 1 93.5 88 GLY B C 1
ATOM 2479 O O . GLY B 1 88 ? 2.871 -10.852 -18.453 1 93.5 88 GLY B O 1
ATOM 2480 N N . ALA B 1 89 ? 3.016 -11.367 -16.266 1 95.5 89 ALA B N 1
ATOM 2481 C CA . ALA B 1 89 ? 4.438 -11.688 -16.344 1 95.5 89 ALA B CA 1
ATOM 2482 C C . ALA B 1 89 ? 4.691 -12.883 -17.25 1 95.5 89 ALA B C 1
ATOM 2484 O O . ALA B 1 89 ? 5.715 -12.953 -17.938 1 95.5 89 ALA B O 1
ATOM 2485 N N . THR B 1 90 ? 3.768 -13.82 -17.25 1 94.81 90 THR B N 1
ATOM 2486 C CA . THR B 1 90 ? 3.877 -14.992 -18.109 1 94.81 90 THR B CA 1
ATOM 2487 C C . THR B 1 90 ? 3.816 -14.602 -19.578 1 94.81 90 THR B C 1
ATOM 2489 O O . THR B 1 90 ? 4.641 -15.047 -20.391 1 94.81 90 THR B O 1
ATOM 2492 N N . VAL B 1 91 ? 2.863 -13.742 -19.906 1 93.69 91 VAL B N 1
ATOM 2493 C CA . VAL B 1 91 ? 2.605 -13.391 -21.297 1 93.69 91 VAL B CA 1
ATOM 2494 C C . VAL B 1 91 ? 3.668 -12.414 -21.797 1 93.69 91 VAL B C 1
ATOM 2496 O O . VAL B 1 91 ? 4.176 -12.547 -22.906 1 93.69 91 VAL B O 1
ATOM 2499 N N . ILE B 1 92 ? 4.062 -11.438 -20.969 1 94.31 92 ILE B N 1
ATOM 2500 C CA . ILE B 1 92 ? 5.051 -10.43 -21.328 1 94.31 92 ILE B CA 1
ATOM 2501 C C . ILE B 1 92 ? 6.449 -11.039 -21.297 1 94.31 92 ILE B C 1
ATOM 2503 O O . ILE B 1 92 ? 7.312 -10.68 -22.094 1 94.31 92 ILE B O 1
ATOM 2507 N N . GLY B 1 93 ? 6.59 -12.016 -20.375 1 94.69 93 GLY B N 1
ATOM 2508 C CA . GLY B 1 93 ? 7.898 -12.594 -20.125 1 94.69 93 GLY B CA 1
ATOM 2509 C C . GLY B 1 93 ? 8.719 -11.797 -19.125 1 94.69 93 GLY B C 1
ATOM 2510 O O . GLY B 1 93 ? 8.633 -10.562 -19.078 1 94.69 93 GLY B O 1
ATOM 2511 N N . PRO B 1 94 ? 9.531 -12.484 -18.344 1 93.69 94 PRO B N 1
ATOM 2512 C CA . PRO B 1 94 ? 10.312 -11.812 -17.297 1 93.69 94 PRO B CA 1
ATOM 2513 C C . PRO B 1 94 ? 11.219 -10.719 -17.859 1 93.69 94 PRO B C 1
ATOM 2515 O O . PRO B 1 94 ? 11.328 -9.641 -17.266 1 93.69 94 PRO B O 1
ATOM 2518 N N . GLU B 1 95 ? 11.844 -10.969 -18.984 1 95.38 95 GLU B N 1
ATOM 2519 C CA . GLU B 1 95 ? 12.734 -9.977 -19.578 1 95.38 95 GLU B CA 1
ATOM 2520 C C . GLU B 1 95 ? 11.953 -8.75 -20.062 1 95.38 95 GLU B C 1
ATOM 2522 O O . GLU B 1 95 ? 12.43 -7.621 -19.938 1 95.38 95 GLU B O 1
ATOM 2527 N N . GLY B 1 96 ? 10.812 -9.023 -20.656 1 96.69 96 GLY B N 1
ATOM 2528 C CA . GLY B 1 96 ? 9.953 -7.922 -21.078 1 96.69 96 GLY B CA 1
ATOM 2529 C C . GLY B 1 96 ? 9.547 -7.016 -19.938 1 96.69 96 GLY B C 1
ATOM 2530 O O . GLY B 1 96 ? 9.578 -5.789 -20.062 1 96.69 96 GLY B O 1
ATOM 2531 N N . VAL B 1 97 ? 9.195 -7.609 -18.781 1 97.69 97 VAL B N 1
ATOM 2532 C CA . VAL B 1 97 ? 8.82 -6.855 -17.594 1 97.69 97 VAL B CA 1
ATOM 2533 C C . VAL B 1 97 ? 10.008 -6.035 -17.094 1 97.69 97 VAL B C 1
ATOM 2535 O O . VAL B 1 97 ? 9.883 -4.832 -16.859 1 97.69 97 VAL B O 1
ATOM 2538 N N . ARG B 1 98 ? 11.172 -6.664 -17.016 1 97.81 98 ARG B N 1
ATOM 2539 C CA . ARG B 1 98 ? 12.391 -6.02 -16.531 1 97.81 98 ARG B CA 1
ATOM 2540 C C . ARG B 1 98 ? 12.75 -4.82 -17.391 1 97.81 98 ARG B C 1
ATOM 2542 O O . ARG B 1 98 ? 13.031 -3.734 -16.875 1 97.81 98 ARG B O 1
ATOM 2549 N N . ASN B 1 99 ? 12.68 -5.016 -18.703 1 97.81 99 ASN B N 1
ATOM 2550 C CA . ASN B 1 99 ? 13.055 -3.953 -19.625 1 97.81 99 ASN B CA 1
ATOM 2551 C C . ASN B 1 99 ? 12.141 -2.74 -19.5 1 97.81 99 ASN B C 1
ATOM 2553 O O . ASN B 1 99 ? 12.609 -1.6 -19.516 1 97.81 99 ASN B O 1
ATOM 2557 N N . ARG B 1 100 ? 10.891 -2.99 -19.344 1 97.94 100 ARG B N 1
ATOM 2558 C CA . ARG B 1 100 ? 9.922 -1.899 -19.25 1 97.94 100 ARG B CA 1
ATOM 2559 C C . ARG B 1 100 ? 10.07 -1.149 -17.938 1 97.94 100 ARG B C 1
ATOM 2561 O O . ARG B 1 100 ? 10.008 0.082 -17.906 1 97.94 100 ARG B O 1
ATOM 2568 N N . VAL B 1 101 ? 10.273 -1.842 -16.828 1 98.44 101 VAL B N 1
ATOM 2569 C CA . VAL B 1 101 ? 10.438 -1.228 -15.508 1 98.44 101 VAL B CA 1
ATOM 2570 C C . VAL B 1 101 ? 11.719 -0.399 -15.484 1 98.44 101 VAL B C 1
ATOM 2572 O O . VAL B 1 101 ? 11.727 0.734 -15 1 98.44 101 VAL B O 1
ATOM 2575 N N . ARG B 1 102 ? 12.773 -0.906 -16.109 1 98.25 102 ARG B N 1
ATOM 2576 C CA . ARG B 1 102 ? 14.094 -0.281 -16.016 1 98.25 102 ARG B CA 1
ATOM 2577 C C . ARG B 1 102 ? 14.195 0.913 -16.969 1 98.25 102 ARG B C 1
ATOM 2579 O O . ARG B 1 102 ? 15.148 1.688 -16.891 1 98.25 102 ARG B O 1
ATOM 2586 N N . GLN B 1 103 ? 13.227 1.084 -17.859 1 97.94 103 GLN B N 1
ATOM 2587 C CA . GLN B 1 103 ? 13.141 2.334 -18.609 1 97.94 103 GLN B CA 1
ATOM 2588 C C . GLN B 1 103 ? 12.977 3.527 -17.672 1 97.94 103 GLN B C 1
ATOM 2590 O O . GLN B 1 103 ? 13.406 4.637 -17.984 1 97.94 103 GLN B O 1
ATOM 2595 N N . VAL B 1 104 ? 12.383 3.283 -16.516 1 98.12 104 VAL B N 1
ATOM 2596 C CA . VAL B 1 104 ? 12.062 4.359 -15.578 1 98.12 104 VAL B CA 1
ATOM 2597 C C . VAL B 1 104 ? 12.953 4.25 -14.344 1 98.12 104 VAL B C 1
ATOM 2599 O O . VAL B 1 104 ? 13.438 5.262 -13.828 1 98.12 104 VAL B O 1
ATOM 2602 N N . HIS B 1 105 ? 13.156 3.02 -13.875 1 98.19 105 HIS B N 1
ATOM 2603 C CA . HIS B 1 105 ? 14.023 2.732 -12.734 1 98.19 105 HIS B CA 1
ATOM 2604 C C . HIS B 1 105 ? 15.188 1.837 -13.141 1 98.19 105 HIS B C 1
ATOM 2606 O O . HIS B 1 105 ? 15.203 0.645 -12.828 1 98.19 105 HIS B O 1
ATOM 2612 N N . PRO B 1 106 ? 16.219 2.387 -13.719 1 97.75 106 PRO B N 1
ATOM 2613 C CA . PRO B 1 106 ? 17.266 1.611 -14.391 1 97.75 106 PRO B CA 1
ATOM 2614 C C . PRO B 1 106 ? 18.078 0.753 -13.422 1 97.75 106 PRO B C 1
ATOM 2616 O O . PRO B 1 106 ? 18.625 -0.278 -13.812 1 97.75 106 PRO B O 1
ATOM 2619 N N . GLU B 1 107 ? 18.125 1.092 -12.164 1 96.44 107 GLU B N 1
ATOM 2620 C CA . GLU B 1 107 ? 19 0.386 -11.234 1 96.44 107 GLU B CA 1
ATOM 2621 C C . GLU B 1 107 ? 18.219 -0.637 -10.406 1 96.44 107 GLU B C 1
ATOM 2623 O O . GLU B 1 107 ? 18.812 -1.411 -9.656 1 96.44 107 GLU B O 1
ATOM 2628 N N . ALA B 1 108 ? 16.938 -0.664 -10.555 1 98.5 108 ALA B N 1
ATOM 2629 C CA . ALA B 1 108 ? 16.109 -1.53 -9.719 1 98.5 108 ALA B CA 1
ATOM 2630 C C . ALA B 1 108 ? 16.234 -2.99 -10.141 1 98.5 108 ALA B C 1
ATOM 2632 O O . ALA B 1 108 ? 16.281 -3.299 -11.336 1 98.5 108 ALA B O 1
ATOM 2633 N N . GLU B 1 109 ? 16.438 -3.844 -9.164 1 98.69 109 GLU B N 1
ATOM 2634 C CA . GLU B 1 109 ? 16.109 -5.234 -9.461 1 98.69 109 GLU B CA 1
ATOM 2635 C C . GLU B 1 109 ? 14.625 -5.395 -9.766 1 98.69 109 GLU B C 1
ATOM 2637 O O . GLU B 1 109 ? 13.789 -4.668 -9.219 1 98.69 109 GLU B O 1
ATOM 2642 N N . VAL B 1 110 ? 14.344 -6.266 -10.695 1 98.81 110 VAL B N 1
ATOM 2643 C CA . VAL B 1 110 ? 12.961 -6.441 -11.125 1 98.81 110 VAL B CA 1
ATOM 2644 C C . VAL B 1 110 ? 12.539 -7.898 -10.953 1 98.81 110 VAL B C 1
ATOM 2646 O O . VAL B 1 110 ? 13.32 -8.812 -11.242 1 98.81 110 VAL B O 1
ATOM 2649 N N . THR B 1 111 ? 11.375 -8.102 -10.414 1 98.75 111 THR B N 1
ATOM 2650 C CA . THR B 1 111 ? 10.844 -9.453 -10.297 1 98.75 111 THR B CA 1
ATOM 2651 C C . THR B 1 111 ? 9.336 -9.469 -10.531 1 98.75 111 THR B C 1
ATOM 2653 O O . THR B 1 111 ? 8.734 -8.43 -10.789 1 98.75 111 THR B O 1
ATOM 2656 N N . ASP B 1 112 ? 8.773 -10.57 -10.586 1 98.5 112 ASP B N 1
ATOM 2657 C CA . ASP B 1 112 ? 7.367 -10.898 -10.789 1 98.5 112 ASP B CA 1
ATOM 2658 C C . ASP B 1 112 ? 7.043 -12.289 -10.242 1 98.5 112 ASP B C 1
ATOM 2660 O O . ASP B 1 112 ? 7.949 -13.055 -9.906 1 98.5 112 ASP B O 1
ATOM 2664 N N . PRO B 1 113 ? 5.773 -12.609 -10.148 1 98.31 113 PRO B N 1
ATOM 2665 C CA . PRO B 1 113 ? 5.434 -13.859 -9.469 1 98.31 113 PRO B CA 1
ATOM 2666 C C . PRO B 1 113 ? 5.977 -15.086 -10.188 1 98.31 113 PRO B C 1
ATOM 2668 O O . PRO B 1 113 ? 6.34 -16.078 -9.539 1 98.31 113 PRO B O 1
ATOM 2671 N N . ILE B 1 114 ? 6.039 -15.086 -11.461 1 96.94 114 ILE B N 1
ATOM 2672 C CA . ILE B 1 114 ? 6.504 -16.266 -12.188 1 96.94 114 ILE B CA 1
ATOM 2673 C C . ILE B 1 114 ? 8.008 -16.422 -11.984 1 96.94 114 ILE B C 1
ATOM 2675 O O . ILE B 1 114 ? 8.484 -17.531 -11.703 1 96.94 114 ILE B O 1
ATOM 2679 N N . SER B 1 115 ? 8.797 -15.32 -12.156 1 97.5 115 SER B N 1
ATOM 2680 C CA . SER B 1 115 ? 10.227 -15.344 -11.875 1 97.5 115 SER B CA 1
ATOM 2681 C C . SER B 1 115 ? 10.5 -15.742 -10.43 1 97.5 115 SER B C 1
ATOM 2683 O O . SER B 1 115 ? 11.414 -16.531 -10.156 1 97.5 115 SER B O 1
ATOM 2685 N N . ALA B 1 116 ? 9.719 -15.219 -9.562 1 98.44 116 ALA B N 1
ATOM 2686 C CA . ALA B 1 116 ? 9.867 -15.492 -8.133 1 98.44 116 ALA B CA 1
ATOM 2687 C C . ALA B 1 116 ? 9.578 -16.953 -7.828 1 98.44 116 ALA B C 1
ATOM 2689 O O . ALA B 1 116 ? 10.25 -17.578 -6.996 1 98.44 116 ALA B O 1
ATOM 2690 N N . THR B 1 117 ? 8.523 -17.484 -8.469 1 98.12 117 THR B N 1
ATOM 2691 C CA . THR B 1 117 ? 8.172 -18.891 -8.281 1 98.12 117 THR B CA 1
ATOM 2692 C C . THR B 1 117 ? 9.297 -19.797 -8.742 1 98.12 117 THR B C 1
ATOM 2694 O O . THR B 1 117 ? 9.641 -20.781 -8.07 1 98.12 117 THR B O 1
ATOM 2697 N N . LEU B 1 118 ? 9.883 -19.5 -9.891 1 97.75 118 LEU B N 1
ATOM 2698 C CA . LEU B 1 118 ? 11.016 -20.266 -10.383 1 97.75 118 LEU B CA 1
ATOM 2699 C C . LEU B 1 118 ? 12.188 -20.219 -9.406 1 97.75 118 LEU B C 1
ATOM 2701 O O . LEU B 1 118 ? 12.797 -21.234 -9.102 1 97.75 118 LEU B O 1
ATOM 2705 N N . ALA B 1 119 ? 12.461 -19.031 -8.898 1 97.62 119 ALA B N 1
ATOM 2706 C CA . ALA B 1 119 ? 13.523 -18.875 -7.902 1 97.62 119 ALA B CA 1
ATOM 2707 C C . ALA B 1 119 ? 13.203 -19.656 -6.633 1 97.62 119 ALA B C 1
ATOM 2709 O O . ALA B 1 119 ? 14.086 -20.266 -6.035 1 97.62 119 ALA B O 1
ATOM 2710 N N . ALA B 1 120 ? 11.961 -19.594 -6.223 1 97.75 120 ALA B N 1
ATOM 2711 C CA . ALA B 1 120 ? 11.516 -20.312 -5.027 1 97.75 120 ALA B CA 1
ATOM 2712 C C . ALA B 1 120 ? 11.695 -21.828 -5.195 1 97.75 120 ALA B C 1
ATOM 2714 O O . ALA B 1 120 ? 12.164 -22.5 -4.277 1 97.75 120 ALA B O 1
ATOM 2715 N N . CYS B 1 121 ? 11.297 -22.312 -6.371 1 98.06 121 CYS B N 1
ATOM 2716 C CA . CYS B 1 121 ? 11.445 -23.734 -6.648 1 98.06 121 CYS B CA 1
ATOM 2717 C C . CYS B 1 121 ? 12.914 -24.156 -6.582 1 98.06 121 CYS B C 1
ATOM 2719 O O . CYS B 1 121 ? 13.242 -25.203 -6.016 1 98.06 121 CYS B O 1
ATOM 2721 N N . GLN B 1 122 ? 13.742 -23.312 -7.133 1 97.38 122 GLN B N 1
ATOM 2722 C CA . GLN B 1 122 ? 15.18 -23.594 -7.078 1 97.38 122 GLN B CA 1
ATOM 2723 C C . GLN B 1 122 ? 15.672 -23.625 -5.633 1 97.38 122 GLN B C 1
ATOM 2725 O O . GLN B 1 122 ? 16.391 -24.547 -5.242 1 97.38 122 GLN B O 1
ATOM 2730 N N . ALA B 1 123 ? 15.289 -22.703 -4.906 1 96.56 123 ALA B N 1
ATOM 2731 C CA . ALA B 1 123 ? 15.734 -22.594 -3.52 1 96.56 123 ALA B CA 1
ATOM 2732 C C . ALA B 1 123 ? 15.258 -23.781 -2.695 1 96.56 123 ALA B C 1
ATOM 2734 O O . ALA B 1 123 ? 15.953 -24.234 -1.784 1 96.56 123 ALA B O 1
ATOM 2735 N N . LEU B 1 124 ? 14.047 -24.312 -3.023 1 97.19 124 LEU B N 1
ATOM 2736 C CA . LEU B 1 124 ? 13.438 -25.391 -2.258 1 97.19 124 LEU B CA 1
ATOM 2737 C C . LEU B 1 124 ? 13.828 -26.75 -2.83 1 97.19 124 LEU B C 1
ATOM 2739 O O . LEU B 1 124 ? 13.477 -27.781 -2.264 1 97.19 124 LEU B O 1
ATOM 2743 N N . GLY B 1 125 ? 14.461 -26.719 -3.977 1 97.31 125 GLY B N 1
ATOM 2744 C CA . GLY B 1 125 ? 14.805 -27.969 -4.645 1 97.31 125 GLY B CA 1
ATOM 2745 C C . GLY B 1 125 ? 13.602 -28.672 -5.254 1 97.31 125 GLY B C 1
ATOM 2746 O O . GLY B 1 125 ? 13.547 -29.906 -5.285 1 97.31 125 GLY B O 1
ATOM 2747 N N . VAL B 1 126 ? 12.633 -27.906 -5.664 1 97.94 126 VAL B N 1
ATOM 2748 C CA . VAL B 1 126 ? 11.391 -28.438 -6.219 1 97.94 126 VAL B CA 1
ATOM 2749 C C . VAL B 1 126 ? 11.578 -28.734 -7.707 1 97.94 126 VAL B C 1
ATOM 2751 O O . VAL B 1 126 ? 12.078 -27.891 -8.453 1 97.94 126 VAL B O 1
ATOM 2754 N N . ARG B 1 127 ? 11.18 -29.875 -8.148 1 98 127 ARG B N 1
ATOM 2755 C CA . ARG B 1 127 ? 11.195 -30.25 -9.562 1 98 127 ARG B CA 1
ATOM 2756 C C . ARG B 1 127 ? 9.789 -30.609 -10.039 1 98 127 ARG B C 1
ATOM 2758 O O . ARG B 1 127 ? 9.398 -30.25 -11.156 1 98 127 ARG B O 1
ATOM 2765 N N . ARG B 1 128 ? 9.07 -31.312 -9.219 1 98.56 128 ARG B N 1
ATOM 2766 C CA . ARG B 1 128 ? 7.699 -31.719 -9.523 1 98.56 128 ARG B CA 1
ATOM 2767 C C . ARG B 1 128 ? 6.695 -30.844 -8.789 1 98.56 128 ARG B C 1
ATOM 2769 O O . ARG B 1 128 ? 6.727 -30.75 -7.559 1 98.56 128 ARG B O 1
ATOM 2776 N N . LEU B 1 129 ? 5.789 -30.281 -9.57 1 98.31 129 LEU B N 1
ATOM 2777 C CA . LEU B 1 129 ? 4.852 -29.312 -9.008 1 98.31 129 LEU B CA 1
ATOM 2778 C C . LEU B 1 129 ? 3.41 -29.766 -9.234 1 98.31 129 LEU B C 1
ATOM 2780 O O . LEU B 1 129 ? 3.055 -30.188 -10.336 1 98.31 129 LEU B O 1
ATOM 2784 N N . GLY B 1 130 ? 2.654 -29.828 -8.156 1 98.56 130 GLY B N 1
ATOM 2785 C CA . GLY B 1 130 ? 1.227 -29.625 -8.344 1 98.56 130 GLY B CA 1
ATOM 2786 C C . GLY B 1 130 ? 0.854 -28.188 -8.625 1 98.56 130 GLY B C 1
ATOM 2787 O O . GLY B 1 130 ? 1.408 -27.266 -8.023 1 98.56 130 GLY B O 1
ATOM 2788 N N . PHE B 1 131 ? -0.085 -28.016 -9.562 1 98.38 131 PHE B N 1
ATOM 2789 C CA . PHE B 1 131 ? -0.325 -26.672 -10.078 1 98.38 131 PHE B CA 1
ATOM 2790 C C . PHE B 1 131 ? -1.804 -26.312 -9.992 1 98.38 131 PHE B C 1
ATOM 2792 O O . PHE B 1 131 ? -2.65 -27.016 -10.555 1 98.38 131 PHE B O 1
ATOM 2799 N N . VAL B 1 132 ? -2.146 -25.234 -9.188 1 98.38 132 VAL B N 1
ATOM 2800 C CA . VAL B 1 132 ? -3.504 -24.719 -9.055 1 98.38 132 VAL B CA 1
ATOM 2801 C C . VAL B 1 132 ? -3.57 -23.297 -9.602 1 98.38 132 VAL B C 1
ATOM 2803 O O . VAL B 1 132 ? -2.709 -22.453 -9.305 1 98.38 132 VAL B O 1
ATOM 2806 N N . THR B 1 133 ? -4.527 -22.984 -10.414 1 97.25 133 THR B N 1
ATOM 2807 C CA . THR B 1 133 ? -4.742 -21.641 -10.938 1 97.25 133 THR B CA 1
ATOM 2808 C C . THR B 1 133 ? -6.23 -21.297 -10.945 1 97.25 133 THR B C 1
ATOM 2810 O O . THR B 1 133 ? -7.082 -22.188 -10.867 1 97.25 133 THR B O 1
ATOM 2813 N N . PRO B 1 134 ? -6.492 -20 -10.961 1 96.12 134 PRO B N 1
ATOM 2814 C CA . PRO B 1 134 ? -7.902 -19.641 -11.141 1 96.12 134 PRO B CA 1
ATOM 2815 C C . PRO B 1 134 ? -8.273 -19.422 -12.609 1 96.12 134 PRO B C 1
ATOM 2817 O O . PRO B 1 134 ? -9.445 -19.203 -12.93 1 96.12 134 PRO B O 1
ATOM 2820 N N . TYR B 1 135 ? -7.359 -19.5 -13.555 1 90.81 135 TYR B N 1
ATOM 2821 C CA . TYR B 1 135 ? -7.469 -18.922 -14.891 1 90.81 135 TYR B CA 1
ATOM 2822 C C . TYR B 1 135 ? -8.195 -19.859 -15.836 1 90.81 135 TYR B C 1
ATOM 2824 O O . TYR B 1 135 ? -8.219 -21.078 -15.617 1 90.81 135 TYR B O 1
ATOM 2832 N N . VAL B 1 136 ? -8.656 -19.219 -16.906 1 90.19 136 VAL B N 1
ATOM 2833 C CA . VAL B 1 136 ? -9.18 -20 -18.016 1 90.19 136 VAL B CA 1
ATOM 2834 C C . VAL B 1 136 ? -8.047 -20.781 -18.688 1 90.19 136 VAL B C 1
ATOM 2836 O O . VAL B 1 136 ? -6.867 -20.484 -18.469 1 90.19 136 VAL B O 1
ATOM 2839 N N . GLU B 1 137 ? -8.422 -21.656 -19.484 1 91.25 137 GLU B N 1
ATOM 2840 C CA . GLU B 1 137 ? -7.516 -22.672 -20.031 1 91.25 137 GLU B CA 1
ATOM 2841 C C . GLU B 1 137 ? -6.359 -22.016 -20.781 1 91.25 137 GLU B C 1
ATOM 2843 O O . GLU B 1 137 ? -5.203 -22.422 -20.641 1 91.25 137 GLU B O 1
ATOM 2848 N N . SER B 1 138 ? -6.562 -21.031 -21.625 1 89.81 138 SER B N 1
ATOM 2849 C CA . SER B 1 138 ? -5.516 -20.422 -22.438 1 89.81 138 SER B CA 1
ATOM 2850 C C . SER B 1 138 ? -4.418 -19.812 -21.578 1 89.81 138 SER B C 1
ATOM 2852 O O . SER B 1 138 ? -3.23 -19.984 -21.859 1 89.81 138 SER B O 1
ATOM 2854 N N . VAL B 1 139 ? -4.824 -19.141 -20.484 1 89.12 139 VAL B N 1
ATOM 2855 C CA . VAL B 1 139 ? -3.873 -18.484 -19.578 1 89.12 139 VAL B CA 1
ATOM 2856 C C . VAL B 1 139 ? -3.121 -19.531 -18.766 1 89.12 139 VAL B C 1
ATOM 2858 O O . VAL B 1 139 ? -1.899 -19.453 -18.625 1 89.12 139 VAL B O 1
ATOM 2861 N N . SER B 1 140 ? -3.865 -20.562 -18.312 1 93.5 140 SER B N 1
ATOM 2862 C CA . SER B 1 140 ? -3.238 -21.625 -17.547 1 93.5 140 SER B CA 1
ATOM 2863 C C . SER 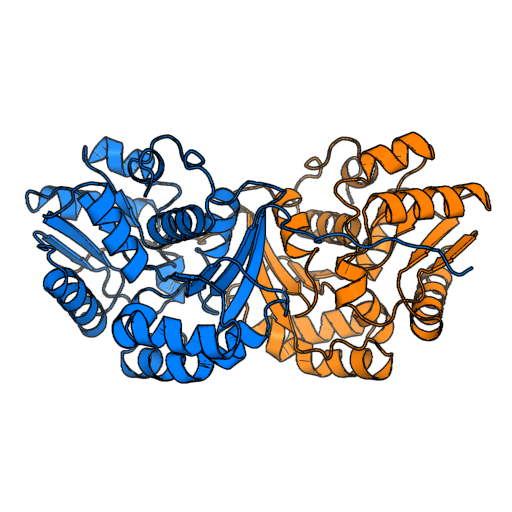B 1 140 ? -2.225 -22.391 -18.391 1 93.5 140 SER B C 1
ATOM 2865 O O . SER B 1 140 ? -1.164 -22.781 -17.891 1 93.5 140 SER B O 1
ATOM 2867 N N . ALA B 1 141 ? -2.582 -22.609 -19.609 1 94.69 141 ALA B N 1
ATOM 2868 C CA . ALA B 1 141 ? -1.711 -23.359 -20.5 1 94.69 141 ALA B CA 1
ATOM 2869 C C . ALA B 1 141 ? -0.401 -22.625 -20.75 1 94.69 141 ALA B C 1
ATOM 2871 O O . ALA B 1 141 ? 0.668 -23.234 -20.797 1 94.69 141 ALA B O 1
ATOM 2872 N N . ALA B 1 142 ? -0.496 -21.328 -20.938 1 93.12 142 ALA B N 1
ATOM 2873 C CA . ALA B 1 142 ? 0.697 -20.5 -21.141 1 93.12 142 ALA B CA 1
ATOM 2874 C C . ALA B 1 142 ? 1.622 -20.562 -19.938 1 93.12 142 ALA B C 1
ATOM 2876 O O . ALA B 1 142 ? 2.844 -20.641 -20.078 1 93.12 142 ALA B O 1
ATOM 2877 N N . MET B 1 143 ? 1.058 -20.516 -18.75 1 94.88 143 MET B N 1
ATOM 2878 C CA . MET B 1 143 ? 1.844 -20.547 -17.516 1 94.88 143 MET B CA 1
ATOM 2879 C C . MET B 1 143 ? 2.51 -21.906 -17.344 1 94.88 143 MET B C 1
ATOM 2881 O O . MET B 1 143 ? 3.684 -21.984 -16.984 1 94.88 143 MET B O 1
ATOM 2885 N N . ARG B 1 144 ? 1.715 -22.938 -17.609 1 95.94 144 ARG B N 1
ATOM 2886 C CA . ARG B 1 144 ? 2.256 -24.297 -17.531 1 95.94 144 ARG B CA 1
ATOM 2887 C C . ARG B 1 144 ? 3.434 -24.469 -18.484 1 95.94 144 ARG B C 1
ATOM 2889 O O . ARG B 1 144 ? 4.469 -25.016 -18.094 1 95.94 144 ARG B O 1
ATOM 2896 N N . ALA B 1 145 ? 3.256 -24 -19.672 1 95.75 145 ALA B N 1
ATOM 2897 C CA . ALA B 1 145 ? 4.301 -24.125 -20.672 1 95.75 145 ALA B CA 1
ATOM 2898 C C . ALA B 1 145 ? 5.582 -23.422 -20.234 1 95.75 145 ALA B C 1
ATOM 2900 O O . ALA B 1 145 ? 6.684 -23.938 -20.422 1 95.75 145 ALA B O 1
ATOM 2901 N N . LEU B 1 146 ? 5.43 -22.266 -19.656 1 95.38 146 LEU B N 1
ATOM 2902 C CA . LEU B 1 146 ? 6.586 -21.5 -19.203 1 95.38 146 LEU B CA 1
ATOM 2903 C C . LEU B 1 146 ? 7.301 -22.219 -18.062 1 95.38 146 LEU B C 1
ATOM 2905 O O . LEU B 1 146 ? 8.531 -22.281 -18.047 1 95.38 146 LEU B O 1
ATOM 2909 N N . LEU B 1 147 ? 6.543 -22.766 -17.094 1 96.75 147 LEU B N 1
ATOM 2910 C CA . LEU B 1 147 ? 7.129 -23.484 -15.969 1 96.75 147 LEU B CA 1
ATOM 2911 C C . LEU B 1 147 ? 7.875 -24.734 -16.438 1 96.75 147 LEU B C 1
ATOM 2913 O O . LEU B 1 147 ? 9 -24.984 -16.016 1 96.75 147 LEU B O 1
ATOM 2917 N N . VAL B 1 148 ? 7.289 -25.406 -17.406 1 97.62 148 VAL B N 1
ATOM 2918 C CA . VAL B 1 148 ? 7.887 -26.625 -17.953 1 97.62 148 VAL B CA 1
ATOM 2919 C C . VAL B 1 148 ? 9.148 -26.266 -18.734 1 97.62 148 VAL B C 1
ATOM 2921 O O . VAL B 1 148 ? 10.172 -26.953 -18.625 1 97.62 148 VAL B O 1
ATOM 2924 N N . ALA B 1 149 ? 9.086 -25.203 -19.469 1 96.38 149 ALA B N 1
ATOM 2925 C CA . ALA B 1 149 ? 10.227 -24.75 -20.25 1 96.38 149 ALA B CA 1
ATOM 2926 C C . ALA B 1 149 ? 11.406 -24.375 -19.359 1 96.38 149 ALA B C 1
ATOM 2928 O O . ALA B 1 149 ? 12.555 -24.359 -19.812 1 96.38 149 ALA B O 1
ATOM 2929 N N . ASN B 1 150 ? 11.086 -24.125 -18.109 1 95.88 150 ASN B N 1
ATOM 2930 C CA . ASN B 1 150 ? 12.133 -23.734 -17.172 1 95.88 150 ASN B CA 1
ATOM 2931 C C . ASN B 1 150 ? 12.484 -24.875 -16.219 1 95.88 150 ASN B C 1
ATOM 2933 O O . ASN B 1 150 ? 12.914 -24.625 -15.086 1 95.88 150 ASN B O 1
ATOM 2937 N N . GLY B 1 151 ? 12.18 -26.094 -16.562 1 96.5 151 GLY B N 1
ATOM 2938 C CA . GLY B 1 151 ? 12.758 -27.266 -15.906 1 96.5 151 GLY B CA 1
ATOM 2939 C C . GLY B 1 151 ? 11.836 -27.891 -14.875 1 96.5 151 GLY B C 1
ATOM 2940 O O . GLY B 1 151 ? 12.227 -28.812 -14.172 1 96.5 151 GLY B O 1
ATOM 2941 N N . LEU B 1 152 ? 10.625 -27.406 -14.797 1 98.25 152 LEU B N 1
ATOM 2942 C CA . LEU B 1 152 ? 9.695 -27.984 -13.836 1 98.25 152 LEU B CA 1
ATOM 2943 C C . LEU B 1 152 ? 8.773 -29 -14.508 1 98.25 152 LEU B C 1
ATOM 2945 O O . LEU B 1 152 ? 8.508 -28.906 -15.711 1 98.25 152 LEU B O 1
ATOM 2949 N N . GLU B 1 153 ? 8.43 -29.938 -13.781 1 98.38 153 GLU B N 1
ATOM 2950 C CA . GLU B 1 153 ? 7.402 -30.891 -14.195 1 98.38 153 GLU B CA 1
ATOM 2951 C C . GLU B 1 153 ? 6.082 -30.625 -13.477 1 98.38 153 GLU B C 1
ATOM 2953 O O . GLU B 1 153 ? 6.055 -30.484 -12.25 1 98.38 153 GLU B O 1
ATOM 2958 N N . ILE B 1 154 ? 5.07 -30.547 -14.258 1 98.25 154 ILE B N 1
ATOM 2959 C CA . ILE B 1 154 ? 3.74 -30.422 -13.672 1 98.25 154 ILE B CA 1
ATOM 2960 C C . ILE B 1 154 ? 3.09 -31.797 -13.57 1 98.25 154 ILE B C 1
ATOM 2962 O O . ILE B 1 154 ? 2.674 -32.375 -14.578 1 98.25 154 ILE B O 1
ATOM 2966 N N . THR B 1 155 ? 2.951 -32.25 -12.383 1 98.06 155 THR B N 1
ATOM 2967 C CA . THR B 1 155 ? 2.498 -33.625 -12.211 1 98.06 155 THR B CA 1
ATOM 2968 C C . THR B 1 155 ? 0.983 -33.688 -12.039 1 98.06 155 THR B C 1
ATOM 2970 O O . THR B 1 155 ? 0.36 -34.719 -12.289 1 98.06 155 THR B O 1
ATOM 2973 N N . ALA B 1 156 ? 0.445 -32.625 -11.562 1 97.44 156 ALA B N 1
ATOM 2974 C CA . ALA B 1 156 ? -0.998 -32.469 -11.398 1 97.44 156 ALA B CA 1
ATOM 2975 C C . ALA B 1 156 ? -1.42 -31.016 -11.625 1 97.44 156 ALA B C 1
ATOM 2977 O O . ALA B 1 156 ? -0.673 -30.094 -11.305 1 97.44 156 ALA B O 1
ATOM 2978 N N . PHE B 1 157 ? -2.637 -30.906 -12.203 1 97.44 157 PHE B N 1
ATOM 2979 C CA . PHE B 1 157 ? -3.104 -29.562 -12.547 1 97.44 157 PHE B CA 1
ATOM 2980 C C . PHE B 1 157 ? -4.609 -29.453 -12.344 1 97.44 157 PHE B C 1
ATOM 2982 O O . PHE B 1 157 ? -5.359 -30.375 -12.68 1 97.44 157 PHE B O 1
ATOM 2989 N N . ALA B 1 158 ? -5.031 -28.391 -11.727 1 97.38 158 ALA B N 1
ATOM 2990 C CA . ALA B 1 158 ? -6.445 -28.031 -11.617 1 97.38 158 ALA B CA 1
ATOM 2991 C C . ALA B 1 158 ? -6.641 -26.531 -11.68 1 97.38 158 ALA B C 1
ATOM 2993 O O . ALA B 1 158 ? -5.73 -25.766 -11.344 1 97.38 158 ALA B O 1
ATOM 2994 N N . SER B 1 159 ? -7.801 -26.109 -12.133 1 97.69 159 SER B N 1
ATOM 2995 C CA . SER B 1 159 ? -8.117 -24.688 -12.25 1 97.69 159 SER B CA 1
ATOM 2996 C C . SER B 1 159 ? -9.555 -24.406 -11.82 1 97.69 159 SER B C 1
ATOM 2998 O O . SER B 1 159 ? -10.438 -25.25 -11.992 1 97.69 159 SER B O 1
ATOM 3000 N N . PHE B 1 160 ? -9.758 -23.203 -11.32 1 97.62 160 PHE B N 1
ATOM 3001 C CA . PHE B 1 160 ? -11.117 -22.75 -11.055 1 97.62 160 PHE B CA 1
ATOM 3002 C C . PHE B 1 160 ? -11.805 -22.297 -12.336 1 97.62 160 PHE B C 1
ATOM 3004 O O . PHE B 1 160 ? -13.023 -22.125 -12.367 1 97.62 160 PHE B O 1
ATOM 3011 N N . GLU B 1 161 ? -11.055 -22.078 -13.391 1 95.12 161 GLU B N 1
ATOM 3012 C CA . GLU B 1 161 ? -11.523 -21.656 -14.711 1 95.12 161 GLU B CA 1
ATOM 3013 C C . GLU B 1 161 ? -12.406 -20.422 -14.609 1 95.12 161 GLU B C 1
ATOM 3015 O O . GLU B 1 161 ? -13.516 -20.391 -15.148 1 95.12 161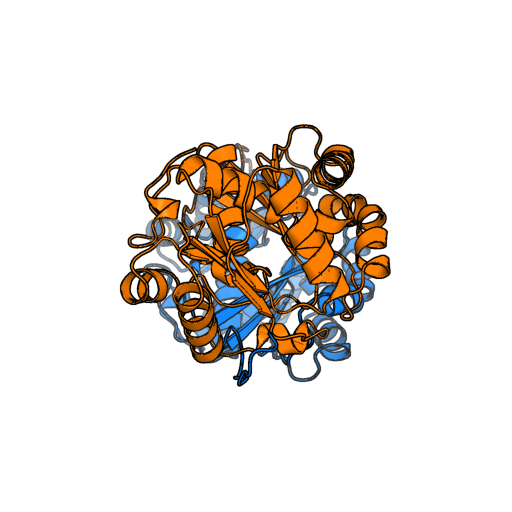 GLU B O 1
ATOM 3020 N N . GLU B 1 162 ? -11.945 -19.453 -13.859 1 92.38 162 GLU B N 1
ATOM 3021 C CA . GLU B 1 162 ? -12.641 -18.188 -13.625 1 92.38 162 GLU B CA 1
ATOM 3022 C C . GLU B 1 162 ? -11.891 -17.031 -14.273 1 92.38 162 GLU B C 1
ATOM 3024 O O . GLU B 1 162 ? -10.766 -16.719 -13.898 1 92.38 162 GLU B O 1
ATOM 3029 N N . GLY B 1 163 ? -12.539 -16.328 -15.25 1 86.25 163 GLY B N 1
ATOM 3030 C CA . GLY B 1 163 ? -11.875 -15.289 -16.016 1 86.25 163 GLY B CA 1
ATOM 3031 C C . GLY B 1 163 ? -12.039 -13.906 -15.414 1 86.25 163 GLY B C 1
ATOM 3032 O O . GLY B 1 163 ? -11.328 -12.977 -15.789 1 86.25 163 GLY B O 1
ATOM 3033 N N . ASP B 1 164 ? -13 -13.742 -14.453 1 90.5 164 ASP B N 1
ATOM 3034 C CA . ASP B 1 164 ? -13.258 -12.453 -13.82 1 90.5 164 ASP B CA 1
ATOM 3035 C C . ASP B 1 164 ? -12.461 -12.297 -12.531 1 90.5 164 ASP B C 1
ATOM 3037 O O . ASP B 1 164 ? -12.781 -12.922 -11.516 1 90.5 164 ASP B O 1
ATOM 3041 N N . ASP B 1 165 ? -11.477 -11.438 -12.57 1 90.56 165 ASP B N 1
ATOM 3042 C CA . ASP B 1 165 ? -10.562 -11.211 -11.461 1 90.56 165 ASP B CA 1
ATOM 3043 C C . ASP B 1 165 ? -11.312 -10.789 -10.203 1 90.56 165 ASP B C 1
ATOM 3045 O O . ASP B 1 165 ? -10.859 -11.047 -9.086 1 90.56 165 ASP B O 1
ATOM 3049 N N . ARG B 1 166 ? -12.539 -10.195 -10.328 1 92.69 166 ARG B N 1
ATOM 3050 C CA . ARG B 1 166 ? -13.336 -9.75 -9.195 1 92.69 166 ARG B CA 1
ATOM 3051 C C . ARG B 1 166 ? -13.953 -10.93 -8.453 1 92.69 166 ARG B C 1
ATOM 3053 O O . ARG B 1 166 ? -14.18 -10.859 -7.242 1 92.69 166 ARG B O 1
ATOM 3060 N N . VAL B 1 167 ? -14.148 -11.93 -9.164 1 94.56 167 VAL B N 1
ATOM 3061 C CA . VAL B 1 167 ? -14.656 -13.164 -8.57 1 94.56 167 VAL B CA 1
ATOM 3062 C C . VAL B 1 167 ? -13.508 -13.945 -7.938 1 94.56 167 VAL B C 1
ATOM 3064 O O . VAL B 1 167 ? -13.633 -14.453 -6.824 1 94.56 167 VAL B O 1
ATOM 3067 N N . VAL B 1 168 ? -12.375 -13.984 -8.609 1 95.25 168 VAL B N 1
ATOM 3068 C CA . VAL B 1 168 ? -11.211 -14.719 -8.141 1 95.25 168 VAL B CA 1
ATOM 3069 C C . VAL B 1 168 ? -10.797 -14.211 -6.762 1 95.25 168 VAL B C 1
ATOM 3071 O O . VAL B 1 168 ? -10.484 -15.008 -5.871 1 95.25 168 VAL B O 1
ATOM 3074 N N . ALA B 1 169 ? -10.898 -12.898 -6.574 1 95.56 169 ALA B N 1
ATOM 3075 C CA . ALA B 1 169 ? -10.484 -12.258 -5.328 1 95.56 169 ALA B CA 1
ATOM 3076 C C . ALA B 1 169 ? -11.344 -12.734 -4.156 1 95.56 169 ALA B C 1
ATOM 3078 O O . ALA B 1 169 ? -10.945 -12.594 -2.996 1 95.56 169 ALA B O 1
ATOM 3079 N N . ARG B 1 170 ? -12.5 -13.367 -4.508 1 96.31 170 ARG B N 1
ATOM 3080 C CA . ARG B 1 170 ? -13.469 -13.688 -3.469 1 96.31 170 ARG B CA 1
ATOM 3081 C C . ARG B 1 170 ? -13.586 -15.195 -3.279 1 96.31 170 ARG B C 1
ATOM 3083 O O . ARG B 1 170 ? -14.406 -15.664 -2.49 1 96.31 170 ARG B O 1
ATOM 3090 N N . ILE B 1 171 ? -12.797 -15.93 -4.031 1 98 171 ILE B N 1
ATOM 3091 C CA . ILE B 1 171 ? -12.766 -17.375 -3.785 1 98 171 ILE B CA 1
ATOM 3092 C C . ILE B 1 171 ? -12.297 -17.641 -2.357 1 98 171 ILE B C 1
ATOM 3094 O O . ILE B 1 171 ? -11.281 -17.109 -1.917 1 98 171 ILE B O 1
ATOM 3098 N N . SER B 1 172 ? -13.047 -18.469 -1.637 1 98.19 172 SER B N 1
ATOM 3099 C CA . SER B 1 172 ? -12.836 -18.641 -0.203 1 98.19 172 SER B CA 1
ATOM 3100 C C . SER B 1 172 ? -11.531 -19.391 0.081 1 98.19 172 SER B C 1
ATOM 3102 O O . SER B 1 172 ? -11.141 -20.266 -0.679 1 98.19 172 SER B O 1
ATOM 3104 N N . PRO B 1 173 ? -10.867 -19.047 1.181 1 97.94 173 PRO B N 1
ATOM 3105 C CA . PRO B 1 173 ? -9.68 -19.797 1.593 1 97.94 173 PRO B CA 1
ATOM 3106 C C . PRO B 1 173 ? -9.945 -21.297 1.714 1 97.94 173 PRO B C 1
ATOM 3108 O O . PRO B 1 173 ? -9.062 -22.109 1.422 1 97.94 173 PRO B O 1
ATOM 3111 N N . GLU B 1 174 ? -11.148 -21.641 2.109 1 98.25 174 GLU B N 1
ATOM 3112 C CA . GLU B 1 174 ? -11.516 -23.062 2.213 1 98.25 174 GLU B CA 1
ATOM 3113 C C . GLU B 1 174 ? -11.484 -23.734 0.846 1 98.25 174 GLU B C 1
ATOM 3115 O O . GLU B 1 174 ? -11.016 -24.875 0.72 1 98.25 174 GLU B O 1
ATOM 3120 N N . SER B 1 175 ? -12.008 -23.031 -0.112 1 98.75 175 SER B N 1
ATOM 3121 C CA . SER B 1 175 ? -11.977 -23.578 -1.469 1 98.75 175 SER B CA 1
ATOM 3122 C C . SER B 1 175 ? -10.539 -23.703 -1.979 1 98.75 175 SER B C 1
ATOM 3124 O O . SER B 1 175 ? -10.203 -24.672 -2.666 1 98.75 175 SER B O 1
ATOM 3126 N N . ILE B 1 176 ? -9.727 -22.719 -1.653 1 98.75 176 ILE B N 1
ATOM 3127 C CA . ILE B 1 176 ? -8.328 -22.75 -2.07 1 98.75 176 ILE B CA 1
ATOM 3128 C C . ILE B 1 176 ? -7.605 -23.906 -1.388 1 98.75 176 ILE B C 1
ATOM 3130 O O . ILE B 1 176 ? -6.871 -24.656 -2.037 1 98.75 176 ILE B O 1
ATOM 3134 N N . LEU B 1 177 ? -7.852 -24.047 -0.104 1 98.69 177 LEU B N 1
ATOM 3135 C CA . LEU B 1 177 ? -7.242 -25.141 0.653 1 98.69 177 LEU B CA 1
ATOM 3136 C C . LEU B 1 177 ? -7.645 -26.484 0.077 1 98.69 177 LEU B C 1
ATOM 3138 O O . LEU B 1 177 ? -6.801 -27.375 -0.101 1 98.69 177 LEU B O 1
ATOM 3142 N N . ALA B 1 178 ? -8.891 -26.641 -0.22 1 98.56 178 ALA B N 1
ATOM 3143 C CA . ALA B 1 178 ? -9.391 -27.875 -0.81 1 98.56 178 ALA B CA 1
ATOM 3144 C C . ALA B 1 178 ? -8.734 -28.156 -2.16 1 98.56 178 ALA B C 1
ATOM 3146 O O . ALA B 1 178 ? -8.438 -29.297 -2.496 1 98.56 178 ALA B O 1
ATOM 3147 N N . SER B 1 179 ? -8.539 -27.094 -2.898 1 98.62 179 SER B N 1
ATOM 3148 C CA . SER B 1 179 ? -7.902 -27.234 -4.207 1 98.62 179 SER B CA 1
ATOM 3149 C C . SER B 1 179 ? -6.457 -27.703 -4.074 1 98.62 179 SER B C 1
ATOM 3151 O O . SER B 1 179 ? -5.988 -28.516 -4.875 1 98.62 179 SER B O 1
ATOM 3153 N N . ILE B 1 180 ? -5.723 -27.172 -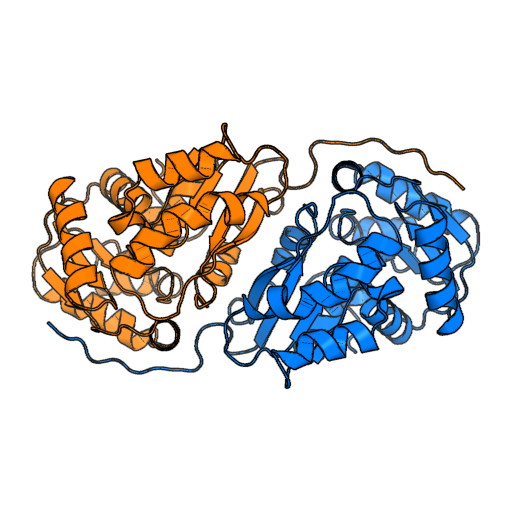3.123 1 98.69 180 ILE B N 1
ATOM 3154 C CA . ILE B 1 180 ? -4.344 -27.562 -2.857 1 98.69 180 ILE B CA 1
ATOM 3155 C C . ILE B 1 180 ? -4.289 -29.047 -2.494 1 98.69 180 ILE B C 1
ATOM 3157 O O . ILE B 1 180 ? -3.467 -29.797 -3.033 1 98.69 180 ILE B O 1
ATOM 3161 N N . GLU B 1 181 ? -5.211 -29.5 -1.669 1 98.44 181 GLU B N 1
ATOM 3162 C CA . GLU B 1 181 ? -5.266 -30.891 -1.258 1 98.44 181 GLU B CA 1
ATOM 3163 C C . GLU B 1 181 ? -5.594 -31.812 -2.439 1 98.44 181 GLU B C 1
ATOM 3165 O O . GLU B 1 181 ? -5.02 -32.875 -2.574 1 98.44 181 GLU B O 1
ATOM 3170 N N . THR B 1 182 ? -6.531 -31.328 -3.191 1 98.06 182 THR B N 1
ATOM 3171 C CA . THR B 1 182 ? -6.945 -32.125 -4.355 1 98.06 182 THR B CA 1
ATOM 3172 C C . THR B 1 182 ? -5.77 -32.344 -5.293 1 98.06 182 THR B C 1
ATOM 3174 O O . THR B 1 182 ? -5.5 -33.5 -5.68 1 98.06 182 THR B O 1
ATOM 3177 N N . VAL B 1 183 ? -5.055 -31.344 -5.602 1 97.94 183 VAL B N 1
ATOM 3178 C CA . VAL B 1 183 ? -3.941 -31.422 -6.543 1 97.94 183 VAL B CA 1
ATOM 3179 C C . VAL B 1 183 ? -2.803 -32.219 -5.93 1 97.94 183 VAL B C 1
ATOM 3181 O O . VAL B 1 183 ? -2.176 -33.062 -6.609 1 97.94 183 VAL B O 1
ATOM 3184 N N . ALA B 1 184 ? -2.527 -32.031 -4.68 1 97.81 184 ALA B N 1
ATOM 3185 C CA . ALA B 1 184 ? -1.471 -32.75 -3.979 1 97.81 184 ALA B CA 1
ATOM 3186 C C . ALA B 1 184 ? -1.758 -34.25 -3.947 1 97.81 184 ALA B C 1
ATOM 3188 O O . ALA B 1 184 ? -0.833 -35.062 -3.906 1 97.81 184 ALA B O 1
ATOM 3189 N N . GLY B 1 185 ? -3.037 -34.625 -3.947 1 97.12 185 GLY B N 1
ATOM 3190 C CA . GLY B 1 185 ? -3.436 -36 -3.836 1 97.12 185 GLY B CA 1
ATOM 3191 C C . GLY B 1 185 ? -3.494 -36.719 -5.172 1 97.12 185 GLY B C 1
ATOM 3192 O O . GLY B 1 185 ? -3.551 -37.938 -5.227 1 97.12 185 GLY B O 1
ATOM 3193 N N . GLN B 1 186 ? -3.428 -36 -6.227 1 96.62 186 GLN B N 1
ATOM 3194 C CA . GLN B 1 186 ? -3.611 -36.562 -7.559 1 96.62 186 GLN B CA 1
ATOM 3195 C C . GLN B 1 186 ? -2.348 -37.281 -8.023 1 96.62 186 GLN B C 1
ATOM 3197 O O . GLN B 1 186 ? -2.424 -38.25 -8.789 1 96.62 186 GLN B O 1
ATOM 3202 N N . ALA B 1 187 ? -1.188 -36.719 -7.672 1 95.38 187 ALA B N 1
ATOM 3203 C CA . ALA B 1 187 ? 0.1 -37.281 -8.07 1 95.38 187 ALA B CA 1
ATOM 3204 C C . ALA B 1 187 ? 1.208 -36.844 -7.113 1 95.38 187 ALA B C 1
ATOM 3206 O O . ALA B 1 187 ? 1.074 -35.844 -6.41 1 95.38 187 ALA B O 1
ATOM 3207 N N . GLU B 1 188 ? 2.217 -37.625 -7.113 1 96.75 188 GLU B N 1
ATOM 3208 C CA . GLU B 1 188 ? 3.373 -37.25 -6.316 1 96.75 188 GLU B CA 1
ATOM 3209 C C . GLU B 1 188 ? 3.967 -35.938 -6.816 1 96.75 188 GLU B C 1
ATOM 3211 O O . GLU B 1 188 ? 4.137 -35.75 -8.023 1 96.75 188 GLU B O 1
ATOM 3216 N N . CYS B 1 189 ? 4.223 -35 -5.957 1 98.19 189 CYS B N 1
ATOM 3217 C CA . CYS B 1 189 ? 4.852 -33.719 -6.258 1 98.19 189 CYS B CA 1
ATOM 3218 C C . CYS B 1 189 ? 5.707 -33.25 -5.086 1 98.19 189 CYS B C 1
ATOM 3220 O O . CYS B 1 189 ? 5.535 -33.719 -3.959 1 98.19 189 CYS B O 1
ATOM 3222 N N . ASP B 1 190 ? 6.656 -32.406 -5.344 1 98.62 190 ASP B N 1
ATOM 3223 C CA . ASP B 1 190 ? 7.555 -31.844 -4.332 1 98.62 190 ASP B CA 1
ATOM 3224 C C . ASP B 1 190 ? 6.906 -30.672 -3.598 1 98.62 190 ASP B C 1
ATOM 3226 O O . ASP B 1 190 ? 7.238 -30.406 -2.443 1 98.62 190 ASP B O 1
ATOM 3230 N N . ALA B 1 191 ? 6.035 -29.969 -4.273 1 98.75 191 ALA B N 1
ATOM 3231 C CA . ALA B 1 191 ? 5.344 -28.781 -3.77 1 98.75 191 ALA B CA 1
ATOM 3232 C C . ALA B 1 191 ? 4.078 -28.5 -4.574 1 98.75 191 ALA B C 1
ATOM 3234 O O . ALA B 1 191 ? 3.869 -29.078 -5.641 1 98.75 191 ALA B O 1
ATOM 3235 N N . VAL B 1 192 ? 3.229 -27.703 -4.043 1 98.88 192 VAL B N 1
ATOM 3236 C CA . VAL B 1 192 ? 2.07 -27.203 -4.777 1 98.88 192 VAL B CA 1
ATOM 3237 C C . VAL B 1 192 ? 2.209 -25.703 -4.996 1 98.88 192 VAL B C 1
ATOM 3239 O O . VAL B 1 192 ? 2.504 -24.953 -4.059 1 98.88 192 VAL B O 1
ATOM 3242 N N . PHE B 1 193 ? 2.113 -25.328 -6.234 1 98.81 193 PHE B N 1
ATOM 3243 C CA . PHE B 1 193 ? 2.096 -23.922 -6.594 1 98.81 193 PHE B CA 1
ATOM 3244 C C . PHE B 1 193 ? 0.67 -23.438 -6.852 1 98.81 193 PHE B C 1
ATOM 3246 O O . PHE B 1 193 ? -0.039 -24.016 -7.684 1 98.81 193 PHE B O 1
ATOM 3253 N N . VAL B 1 194 ? 0.252 -22.438 -6.113 1 98.81 194 VAL B N 1
ATOM 3254 C CA . VAL B 1 194 ? -1.032 -21.781 -6.316 1 98.81 194 VAL B CA 1
ATOM 3255 C C . VAL B 1 194 ? -0.815 -20.422 -6.977 1 98.81 194 VAL B C 1
ATOM 3257 O O . VAL B 1 194 ? -0.353 -19.484 -6.328 1 98.81 194 VAL B O 1
ATOM 3260 N N . SER B 1 195 ? -1.237 -20.312 -8.203 1 97.88 195 SER B N 1
ATOM 3261 C CA . SER B 1 195 ? -0.985 -19.109 -8.992 1 97.88 195 SER B CA 1
ATOM 3262 C C . SER B 1 195 ? -2.066 -18.062 -8.766 1 97.88 195 SER B C 1
ATOM 3264 O O . SER B 1 195 ? -3.201 -18.391 -8.414 1 97.88 195 SER B O 1
ATOM 3266 N N . CYS B 1 196 ? -1.64 -16.797 -8.984 1 97.62 196 CYS B N 1
ATOM 3267 C CA . CYS B 1 196 ? -2.523 -15.641 -9.008 1 97.62 196 CYS B CA 1
ATOM 3268 C C . CYS B 1 196 ? -2.33 -14.789 -7.758 1 97.62 196 CYS B C 1
ATOM 3270 O O . CYS B 1 196 ? -2.373 -15.297 -6.637 1 97.62 196 CYS B O 1
ATOM 3272 N N . THR B 1 197 ? -2.146 -13.531 -7.965 1 97.88 197 THR B N 1
ATOM 3273 C CA . THR B 1 197 ? -1.921 -12.594 -6.867 1 97.88 197 THR B CA 1
ATOM 3274 C C . THR B 1 197 ? -3.234 -12.258 -6.164 1 97.88 197 THR B C 1
ATOM 3276 O O . THR B 1 197 ? -3.23 -11.695 -5.066 1 97.88 197 THR B O 1
ATOM 3279 N N . ASN B 1 198 ? -4.324 -12.719 -6.77 1 96.81 198 ASN B N 1
ATOM 3280 C CA . ASN B 1 198 ? -5.625 -12.375 -6.203 1 96.81 198 ASN B CA 1
ATOM 3281 C C . ASN B 1 198 ? -6.191 -13.516 -5.367 1 96.81 198 ASN B C 1
ATOM 3283 O O . ASN B 1 198 ? -7.242 -13.367 -4.742 1 96.81 198 ASN B O 1
ATOM 3287 N N . LEU B 1 199 ? -5.543 -14.688 -5.344 1 98.25 199 LEU B N 1
ATOM 3288 C CA . LEU B 1 199 ? -5.949 -15.773 -4.461 1 98.25 199 LEU B CA 1
ATOM 3289 C C . LEU B 1 199 ? -5.332 -15.609 -3.076 1 98.25 199 LEU B C 1
ATOM 3291 O O . LEU B 1 199 ? -4.121 -15.414 -2.951 1 98.25 199 LEU B O 1
ATOM 3295 N N . ARG B 1 200 ? -6.156 -15.727 -2.068 1 97.88 200 ARG B N 1
ATOM 3296 C CA . ARG B 1 200 ? -5.762 -15.5 -0.681 1 97.88 200 ARG B CA 1
ATOM 3297 C C . ARG B 1 200 ? -5.094 -16.734 -0.091 1 97.88 200 ARG B C 1
ATOM 3299 O O . ARG B 1 200 ? -5.715 -17.469 0.674 1 97.88 200 ARG B O 1
ATOM 3306 N N . VAL B 1 201 ? -3.754 -16.859 -0.323 1 98.5 201 VAL B N 1
ATOM 3307 C CA . VAL B 1 201 ? -3.086 -18.109 0.046 1 98.5 201 VAL B CA 1
ATOM 3308 C C . VAL B 1 201 ? -2.211 -17.875 1.276 1 98.5 201 VAL B C 1
ATOM 3310 O O . VAL B 1 201 ? -2.043 -18.781 2.102 1 98.5 201 VAL B O 1
ATOM 3313 N N . ALA B 1 202 ? -1.614 -16.672 1.424 1 97.44 202 ALA B N 1
ATOM 3314 C CA . ALA B 1 202 ? -0.606 -16.422 2.451 1 97.44 202 ALA B CA 1
ATOM 3315 C C . ALA B 1 202 ? -1.126 -16.797 3.834 1 97.44 202 ALA B C 1
ATOM 3317 O O . ALA B 1 202 ? -0.412 -17.422 4.621 1 97.44 202 ALA B O 1
ATOM 3318 N N . GLY B 1 203 ? -2.393 -16.531 4.121 1 96.25 203 GLY B N 1
ATOM 3319 C CA . GLY B 1 203 ? -2.961 -16.766 5.441 1 96.25 203 GLY B CA 1
ATOM 3320 C C . GLY B 1 203 ? -3.232 -18.234 5.723 1 96.25 203 GLY B C 1
ATOM 3321 O O . GLY B 1 203 ? -3.447 -18.609 6.875 1 96.25 203 GLY B O 1
ATOM 3322 N N . ILE B 1 204 ? -3.201 -19.094 4.668 1 97.81 204 ILE B N 1
ATOM 3323 C CA . ILE B 1 204 ? -3.559 -20.5 4.867 1 97.81 204 ILE B CA 1
ATOM 3324 C C . ILE B 1 204 ? -2.389 -21.391 4.461 1 97.81 204 ILE B C 1
ATOM 3326 O O . ILE B 1 204 ? -2.486 -22.609 4.527 1 97.81 204 ILE B O 1
ATOM 3330 N N . ALA B 1 205 ? -1.292 -20.797 4.059 1 98.19 205 ALA B N 1
ATOM 3331 C CA . ALA B 1 205 ? -0.19 -21.562 3.475 1 98.19 205 ALA B CA 1
ATOM 3332 C C . ALA B 1 205 ? 0.398 -22.531 4.488 1 98.19 205 ALA B C 1
ATOM 3334 O O . ALA B 1 205 ? 0.657 -23.688 4.164 1 98.19 205 ALA B O 1
ATOM 3335 N N . ALA B 1 206 ? 0.616 -22.078 5.715 1 97.75 206 ALA B N 1
ATOM 3336 C CA . ALA B 1 206 ? 1.178 -22.953 6.746 1 97.75 206 ALA B CA 1
ATOM 3337 C C . ALA B 1 206 ? 0.267 -24.141 7.016 1 97.75 206 ALA B C 1
ATOM 3339 O O . ALA B 1 206 ? 0.739 -25.281 7.148 1 97.75 206 ALA B O 1
ATOM 3340 N N . GLU B 1 207 ? -1.021 -23.859 7.105 1 98.25 207 GLU B N 1
ATOM 3341 C CA . GLU B 1 207 ? -1.983 -24.938 7.309 1 98.25 207 GLU B CA 1
ATOM 3342 C C . GLU B 1 207 ? -1.981 -25.906 6.129 1 98.25 207 GLU B C 1
ATOM 3344 O O . GLU B 1 207 ? -2.035 -27.125 6.32 1 98.25 207 GLU B O 1
ATOM 3349 N N . ALA B 1 208 ? -1.967 -25.359 4.953 1 98.75 208 ALA B N 1
ATOM 3350 C CA . ALA B 1 208 ? -1.942 -26.188 3.754 1 98.75 208 ALA B CA 1
ATOM 3351 C C . ALA B 1 208 ? -0.728 -27.109 3.752 1 98.75 208 ALA B C 1
ATOM 3353 O O . ALA B 1 208 ? -0.845 -28.297 3.439 1 98.75 208 ALA B O 1
ATOM 3354 N N . GLU B 1 209 ? 0.429 -26.562 4.098 1 98.62 209 GLU B N 1
ATOM 3355 C CA . GLU B 1 209 ? 1.642 -27.375 4.137 1 98.62 209 GLU B CA 1
ATOM 3356 C C . GLU B 1 209 ? 1.524 -28.5 5.168 1 98.62 209 GLU B C 1
ATOM 3358 O O . GLU B 1 209 ? 1.969 -29.625 4.926 1 98.62 209 GLU B O 1
ATOM 3363 N N . ARG B 1 210 ? 0.956 -28.172 6.273 1 98.12 210 ARG B N 1
ATOM 3364 C CA . ARG B 1 210 ? 0.765 -29.188 7.301 1 98.12 210 ARG B CA 1
ATOM 3365 C C . ARG B 1 210 ? -0.14 -30.297 6.801 1 98.12 210 ARG B C 1
ATOM 3367 O O . ARG B 1 210 ? 0.116 -31.484 7.062 1 98.12 210 ARG B O 1
ATOM 3374 N N . ARG B 1 211 ? -1.115 -29.953 6.113 1 98.06 211 ARG B N 1
ATOM 3375 C CA . ARG B 1 211 ? -2.119 -30.922 5.676 1 98.06 211 ARG B CA 1
ATOM 3376 C C . ARG B 1 211 ? -1.569 -31.812 4.574 1 98.06 211 ARG B C 1
ATOM 3378 O O . ARG B 1 211 ? -1.873 -33 4.531 1 98.06 211 ARG B O 1
ATOM 3385 N N . ILE B 1 212 ? -0.743 -31.234 3.721 1 98.38 212 ILE B N 1
ATOM 3386 C CA . ILE B 1 212 ? -0.345 -32.031 2.564 1 98.38 212 ILE B CA 1
ATOM 3387 C C . ILE B 1 212 ? 1.072 -32.562 2.766 1 98.38 212 ILE B C 1
ATOM 3389 O O . ILE B 1 212 ? 1.531 -33.438 2.014 1 98.38 212 ILE B O 1
ATOM 3393 N N . GLY B 1 213 ? 1.799 -32 3.713 1 97.88 213 GLY B N 1
ATOM 3394 C CA . GLY B 1 213 ? 3.125 -32.5 4.062 1 97.88 213 GLY B CA 1
ATOM 3395 C C . GLY B 1 213 ? 4.199 -32.062 3.088 1 97.88 213 GLY B C 1
ATOM 3396 O O . GLY B 1 213 ? 5.223 -32.719 2.938 1 97.88 213 GLY B O 1
ATOM 3397 N N . ARG B 1 214 ? 3.988 -31.031 2.348 1 97.56 214 ARG B N 1
ATOM 3398 C CA . ARG B 1 214 ? 4.938 -30.484 1.38 1 97.56 214 ARG B CA 1
ATOM 3399 C C . ARG B 1 214 ? 4.789 -28.969 1.262 1 97.56 214 ARG B C 1
ATOM 3401 O O . ARG B 1 214 ? 3.773 -28.406 1.672 1 97.56 214 ARG B O 1
ATOM 3408 N N . PRO B 1 215 ? 5.836 -28.281 0.711 1 98.38 215 PRO B N 1
ATOM 3409 C CA . PRO B 1 215 ? 5.781 -26.828 0.584 1 98.38 215 PRO B CA 1
ATOM 3410 C C . PRO B 1 215 ? 4.625 -26.359 -0.294 1 98.38 215 PRO B C 1
ATOM 3412 O O . PRO B 1 215 ? 4.277 -27.016 -1.275 1 98.38 215 PRO B O 1
ATOM 3415 N N . VAL B 1 216 ? 4.055 -25.266 0.083 1 98.75 216 VAL B N 1
ATOM 3416 C CA . VAL B 1 216 ? 3.08 -24.531 -0.726 1 98.75 216 VAL B CA 1
ATOM 3417 C C . VAL B 1 216 ? 3.66 -23.188 -1.149 1 98.75 216 VAL B C 1
ATOM 3419 O O . VAL B 1 216 ? 4.109 -22.406 -0.308 1 98.75 216 VAL B O 1
ATOM 3422 N N . ILE B 1 217 ? 3.713 -22.953 -2.439 1 98.56 217 ILE B N 1
ATOM 3423 C CA . ILE B 1 217 ? 4.176 -21.703 -3.027 1 98.56 217 ILE B CA 1
ATOM 3424 C C . ILE B 1 217 ? 2.998 -20.953 -3.646 1 98.56 217 ILE B C 1
ATOM 3426 O O . ILE B 1 217 ? 2.197 -21.547 -4.375 1 98.56 217 ILE B O 1
ATOM 3430 N N . SER B 1 218 ? 2.762 -19.797 -3.27 1 98.75 218 SER B N 1
ATOM 3431 C CA . SER B 1 218 ? 1.806 -18.938 -3.973 1 98.75 218 SER B CA 1
ATOM 3432 C C . SER B 1 218 ? 2.51 -17.797 -4.691 1 98.75 218 SER B C 1
ATOM 3434 O O . SER B 1 218 ? 3.674 -17.5 -4.41 1 98.75 218 SER B O 1
ATOM 3436 N N . SER B 1 219 ? 1.809 -17.156 -5.574 1 98.69 219 SER B N 1
ATOM 3437 C CA . SER B 1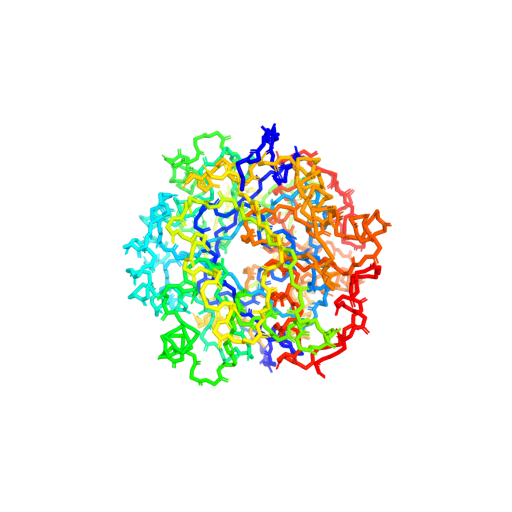 219 ? 2.365 -16 -6.293 1 98.69 219 SER B CA 1
ATOM 3438 C C . SER B 1 219 ? 2.834 -14.922 -5.324 1 98.69 219 SER B C 1
ATOM 3440 O O . SER B 1 219 ? 3.943 -14.406 -5.457 1 98.69 219 SER B O 1
ATOM 3442 N N . ASN B 1 220 ? 2.041 -14.609 -4.324 1 98.69 220 ASN B N 1
ATOM 3443 C CA . ASN B 1 220 ? 2.363 -13.523 -3.4 1 98.69 220 ASN B CA 1
ATOM 3444 C C . ASN B 1 220 ? 3.518 -13.906 -2.477 1 98.69 220 ASN B C 1
ATOM 3446 O O . ASN B 1 220 ? 4.391 -13.078 -2.197 1 98.69 220 ASN B O 1
ATOM 3450 N N . LEU B 1 221 ? 3.494 -15.156 -1.972 1 98.12 221 LEU B N 1
ATOM 3451 C CA . LEU B 1 221 ? 4.582 -15.625 -1.115 1 98.12 221 LEU B CA 1
ATOM 3452 C C . LEU B 1 221 ? 5.91 -15.609 -1.866 1 98.12 221 LEU B C 1
ATOM 3454 O O . LEU B 1 221 ? 6.914 -15.117 -1.348 1 98.12 221 LEU B O 1
ATOM 3458 N N . ALA B 1 222 ? 5.879 -16.125 -3.072 1 98.25 222 ALA B N 1
ATOM 3459 C CA . ALA B 1 222 ? 7.094 -16.156 -3.885 1 98.25 222 ALA B CA 1
ATOM 3460 C C . ALA B 1 222 ? 7.578 -14.734 -4.195 1 98.25 222 ALA B C 1
ATOM 3462 O O . ALA B 1 222 ? 8.773 -14.445 -4.074 1 98.25 222 ALA B O 1
ATOM 3463 N N . LEU B 1 223 ? 6.664 -13.891 -4.594 1 98.62 223 LEU B N 1
ATOM 3464 C CA . LEU B 1 223 ? 7.023 -12.531 -4.953 1 98.62 223 LEU B CA 1
ATOM 3465 C C . LEU B 1 223 ? 7.625 -11.789 -3.76 1 98.62 223 LEU B C 1
ATOM 3467 O O . LEU B 1 223 ? 8.68 -11.164 -3.881 1 98.62 223 LEU B O 1
ATOM 3471 N N . ALA B 1 224 ? 6.953 -11.867 -2.611 1 98.25 224 ALA B N 1
ATOM 3472 C CA . ALA B 1 224 ? 7.461 -11.219 -1.407 1 98.25 224 ALA B CA 1
ATOM 3473 C C . ALA B 1 224 ? 8.836 -11.75 -1.032 1 98.25 224 ALA B C 1
ATOM 3475 O O . ALA B 1 224 ? 9.758 -10.984 -0.741 1 98.25 224 ALA B O 1
ATOM 3476 N N . TRP B 1 225 ? 8.945 -13.07 -1.041 1 98 225 TRP B N 1
ATOM 3477 C CA . TRP B 1 225 ? 10.203 -13.727 -0.709 1 98 225 TRP B CA 1
ATOM 3478 C C . TRP B 1 225 ? 11.32 -13.258 -1.627 1 98 225 TRP B C 1
ATOM 3480 O O . TRP B 1 225 ? 12.414 -12.914 -1.161 1 98 225 TRP B O 1
ATOM 3490 N N . HIS B 1 226 ? 11.055 -13.25 -2.869 1 98.12 226 HIS B N 1
ATOM 3491 C CA . HIS B 1 226 ? 12.062 -12.898 -3.857 1 98.12 226 HIS B CA 1
ATOM 3492 C C . HIS B 1 226 ? 12.43 -11.422 -3.766 1 98.12 226 HIS B C 1
ATOM 3494 O O . HIS B 1 226 ? 13.609 -11.062 -3.869 1 98.12 226 HIS B O 1
ATOM 3500 N N . MET B 1 227 ? 11.461 -10.531 -3.619 1 98.38 227 MET B N 1
ATOM 3501 C CA . MET B 1 227 ? 11.734 -9.109 -3.439 1 98.38 227 MET B CA 1
ATOM 3502 C C . MET B 1 227 ? 12.625 -8.875 -2.225 1 98.38 227 MET B C 1
ATOM 3504 O O . MET B 1 227 ? 13.57 -8.094 -2.285 1 98.38 227 MET B O 1
ATOM 3508 N N . ARG B 1 228 ? 12.312 -9.57 -1.166 1 97.69 228 ARG B N 1
ATOM 3509 C CA . ARG B 1 228 ? 13.109 -9.445 0.047 1 97.69 228 ARG B CA 1
ATOM 3510 C C . ARG B 1 228 ? 14.539 -9.922 -0.191 1 97.69 228 ARG B C 1
ATOM 3512 O O . ARG B 1 228 ? 15.5 -9.242 0.188 1 97.69 228 ARG B O 1
ATOM 3519 N N . ALA B 1 229 ? 14.641 -11.016 -0.841 1 96.69 229 ALA B N 1
ATOM 3520 C CA . ALA B 1 229 ? 15.961 -11.57 -1.122 1 96.69 229 ALA B CA 1
ATOM 3521 C C . ALA B 1 229 ? 16.781 -10.617 -1.987 1 96.69 229 ALA B C 1
ATOM 3523 O O . ALA B 1 229 ? 17.953 -10.359 -1.697 1 96.69 229 ALA B O 1
ATOM 3524 N N . LEU B 1 230 ? 16.156 -10.094 -3.006 1 97.38 230 LEU B N 1
ATOM 3525 C CA . LEU B 1 230 ? 16.844 -9.188 -3.932 1 97.38 230 LEU B CA 1
ATOM 3526 C C . LEU B 1 230 ? 17.25 -7.898 -3.232 1 97.38 230 LEU B C 1
ATOM 3528 O O . LEU B 1 230 ? 18.234 -7.273 -3.607 1 97.38 230 LEU B O 1
ATOM 3532 N N . ALA B 1 231 ? 16.484 -7.496 -2.201 1 97.38 231 ALA B N 1
ATOM 3533 C CA . ALA B 1 231 ? 16.766 -6.277 -1.45 1 97.38 231 ALA B CA 1
ATOM 3534 C C . ALA B 1 231 ? 17.781 -6.535 -0.337 1 97.38 231 ALA B C 1
ATOM 3536 O O . ALA B 1 231 ? 18.156 -5.617 0.396 1 97.38 231 ALA B O 1
ATOM 3537 N N . GLY B 1 232 ? 18.156 -7.77 -0.13 1 96 232 GLY B N 1
ATOM 3538 C CA . GLY B 1 232 ? 19.109 -8.117 0.911 1 96 232 GLY B CA 1
ATOM 3539 C C . GLY B 1 232 ? 18.484 -8.203 2.291 1 96 232 GLY B C 1
ATOM 3540 O O . GLY B 1 232 ? 19.188 -8.086 3.301 1 96 232 GLY B O 1
ATOM 3541 N N . LEU B 1 233 ? 17.203 -8.375 2.344 1 96.06 233 LEU B N 1
ATOM 3542 C CA . LEU B 1 233 ? 16.5 -8.477 3.615 1 96.06 233 LEU B CA 1
ATOM 3543 C C . LEU B 1 233 ? 16.516 -9.914 4.129 1 96.06 233 LEU B C 1
ATOM 3545 O O . LEU B 1 233 ? 16.578 -10.859 3.338 1 96.06 233 LEU B O 1
ATOM 3549 N N . GLN B 1 234 ? 16.484 -10.062 5.363 1 87.75 234 GLN B N 1
ATOM 3550 C CA . GLN B 1 234 ? 16.438 -11.391 5.961 1 87.75 234 GLN B CA 1
ATOM 3551 C C . GLN B 1 234 ? 15.062 -12.031 5.762 1 87.75 234 GLN B C 1
ATOM 3553 O O . GLN B 1 234 ? 14.047 -11.328 5.711 1 87.75 234 GLN B O 1
ATOM 3558 N N . ILE B 1 235 ? 15.367 -13.367 5.68 1 81 235 ILE B N 1
ATOM 3559 C CA . ILE B 1 235 ? 14.133 -14.133 5.547 1 81 235 ILE B CA 1
ATOM 3560 C C . ILE B 1 235 ? 13.727 -14.711 6.902 1 81 235 ILE B C 1
ATOM 3562 O O . ILE B 1 235 ? 14.562 -14.836 7.801 1 81 235 ILE B O 1
ATOM 3566 N N . GLY B 1 236 ? 12.312 -14.531 7.352 1 82 236 GLY B N 1
ATOM 3567 C CA . GLY B 1 236 ? 11.82 -15.047 8.617 1 82 236 GLY B CA 1
ATOM 3568 C C . GLY B 1 236 ? 10.547 -14.359 9.078 1 82 236 GLY B C 1
ATOM 3569 O O . GLY B 1 236 ? 10.258 -14.312 10.281 1 82 236 GLY B O 1
ATOM 3570 N N . VAL B 1 237 ? 9.891 -13.891 8.258 1 87.44 237 VAL B N 1
ATOM 3571 C CA . VAL B 1 237 ? 8.719 -13.094 8.617 1 87.44 237 VAL B CA 1
ATOM 3572 C C . VAL B 1 237 ? 7.465 -13.969 8.562 1 87.44 237 VAL B C 1
ATOM 3574 O O . VAL B 1 237 ? 6.387 -13.547 9 1 87.44 237 VAL B O 1
ATOM 3577 N N . ALA B 1 238 ? 7.457 -15.141 8.07 1 89 238 ALA B N 1
ATOM 3578 C CA . ALA B 1 238 ? 6.344 -16.078 7.949 1 89 238 ALA B CA 1
ATOM 3579 C C . ALA B 1 238 ? 6.742 -17.469 8.445 1 89 238 ALA B C 1
ATOM 3581 O O . ALA B 1 238 ? 6.836 -18.406 7.652 1 89 238 ALA B O 1
ATOM 3582 N N . PRO B 1 239 ? 6.832 -17.484 9.766 1 88.19 239 PRO B N 1
ATOM 3583 C CA . PRO B 1 239 ? 7.223 -18.781 10.305 1 88.19 239 PRO B CA 1
ATOM 3584 C C . PRO B 1 239 ? 6.215 -19.891 9.977 1 88.19 239 PRO B C 1
ATOM 3586 O O . PRO B 1 239 ? 5.008 -19.641 9.961 1 88.19 239 PRO B O 1
ATOM 3589 N N . GLY B 1 240 ? 6.699 -21.016 9.609 1 92.5 240 GLY B N 1
ATOM 3590 C CA . GLY B 1 240 ? 5.84 -22.156 9.305 1 92.5 240 GLY B CA 1
ATOM 3591 C C . GLY B 1 240 ? 5.668 -22.391 7.816 1 92.5 240 GLY B C 1
ATOM 3592 O O . GLY B 1 240 ? 5.16 -23.438 7.406 1 92.5 240 GLY B O 1
ATOM 3593 N N . ILE B 1 241 ? 6.02 -21.359 7.066 1 95.88 241 ILE B N 1
ATOM 3594 C CA . ILE B 1 241 ? 5.98 -21.5 5.613 1 95.88 241 ILE B CA 1
ATOM 3595 C C . ILE B 1 241 ? 7.375 -21.844 5.094 1 95.88 241 ILE B C 1
ATOM 3597 O O . ILE B 1 241 ? 8.32 -21.078 5.277 1 95.88 241 ILE B O 1
ATOM 3601 N N . SER B 1 242 ? 7.496 -22.922 4.434 1 96.5 242 SER B N 1
ATOM 3602 C CA . SER B 1 242 ? 8.766 -23.531 4.039 1 96.5 242 SER B CA 1
ATOM 3603 C C . SER B 1 242 ? 9.625 -22.547 3.256 1 96.5 242 SER B C 1
ATOM 3605 O O . SER B 1 242 ? 10.828 -22.438 3.494 1 96.5 242 SER B O 1
ATOM 3607 N N . LEU B 1 243 ? 9.016 -21.766 2.398 1 96.81 243 LEU B N 1
ATOM 3608 C CA . LEU B 1 243 ? 9.742 -20.859 1.526 1 96.81 243 LEU B CA 1
ATOM 3609 C C . LEU B 1 243 ? 10.477 -19.797 2.342 1 96.81 243 LEU B C 1
ATOM 3611 O O . LEU B 1 243 ? 11.562 -19.359 1.964 1 96.81 243 LEU B O 1
ATOM 3615 N N . PHE B 1 244 ? 9.977 -19.344 3.439 1 95.31 244 PHE B N 1
ATOM 3616 C CA . PHE B 1 244 ? 10.539 -18.25 4.227 1 95.31 244 PHE B CA 1
ATOM 3617 C C . PHE B 1 244 ? 11.531 -18.781 5.258 1 95.31 244 PHE B C 1
ATOM 3619 O O . PHE B 1 244 ? 12.016 -18.031 6.105 1 95.31 244 PHE B O 1
ATOM 3626 N N . SER B 1 245 ? 11.781 -20.047 5.258 1 89.5 245 SER B N 1
ATOM 3627 C CA . SER B 1 245 ? 12.875 -20.641 6.027 1 89.5 245 SER B CA 1
ATOM 3628 C C . SER B 1 245 ? 14.117 -20.828 5.172 1 89.5 245 SER B C 1
ATOM 3630 O O . SER B 1 245 ? 15.164 -21.25 5.668 1 89.5 245 SER B O 1
ATOM 3632 N N . ARG B 1 246 ? 14 -20.469 3.906 1 81.88 246 ARG B N 1
ATOM 3633 C CA . ARG B 1 246 ? 15.086 -20.641 2.949 1 81.88 246 ARG B CA 1
ATOM 3634 C C . ARG B 1 246 ? 15.516 -19.312 2.359 1 81.88 246 ARG B C 1
ATOM 3636 O O . ARG B 1 246 ? 14.68 -18.469 2.041 1 81.88 246 ARG B O 1
ATOM 3643 N N . GLY B 1 247 ? 16.719 -18.938 2.496 1 72.69 247 GLY B N 1
ATOM 3644 C CA . GLY B 1 247 ? 17.234 -17.766 1.804 1 72.69 247 GLY B CA 1
ATOM 3645 C C . GLY B 1 247 ? 17.531 -18.016 0.335 1 72.69 247 GLY B C 1
ATOM 3646 O O . GLY B 1 247 ? 17.312 -19.125 -0.162 1 72.69 247 GLY B O 1
ATOM 3647 N N . LEU B 1 248 ? 17.75 -16.953 -0.479 1 71.81 248 LEU B N 1
ATOM 3648 C CA . LEU B 1 248 ? 18.156 -17.125 -1.868 1 71.81 248 LEU B CA 1
ATOM 3649 C C . LEU B 1 248 ? 19.516 -17.844 -1.952 1 71.81 248 LEU B C 1
ATOM 3651 O O . LEU B 1 248 ? 20.359 -17.672 -1.074 1 71.81 248 LEU B O 1
#

Radius of gyration: 23.02 Å; Cα contacts (8 Å, |Δi|>4): 1154; chains: 2; bounding box: 40×69×53 Å

Nearest PDB structures (foldseek):
  4fq7-assembly1_A  TM=9.101E-01  e=6.991E-17  Pseudomonas putida S16
  4fq5-assembly1_B  TM=8.732E-01  e=4.862E-17  Pseudomonas putida S16
  2xed-assembly4_D  TM=8.850E-01  e=1.202E-15  Nocardia farcinica IFM 10152
  2xec-assembly1_A  TM=8.602E-01  e=4.837E-15  Nocardia farcinica IFM 10152
  2vlb-assembly1_A  TM=7.813E-01  e=2.333E-14  Bordetella bronchiseptica

Secondary structure (DSSP, 8-state):
-BPP--B-S-S-SSEEEEEEE-TT--SHHHHHHHH---TTEEEEEEE----SB--HHHHHHHHHHHHHHHTTS-SSPPSEEEE--HHHHHHH-HHHHHHHHHTT-TT-EEE-HHHHHHHHHHHHT--EEEEEE-S-HHHHHHHHHHHHHTT-EEEEEEE----BHHHHTTB-HHHHHHHHHHHHHHS--SEEEE--TTS--GGGHHHHHHHHTS-EEEHHHHHHHHHHHHTTPPS-SSTT-GGGGS--/-BPP--B-S-S-SSEEEEEEE-TT--SHHHHHHHH---TTEEEEEEE----SB--HHHHHHHHHHHHHHHTTS-SSPPSEEEE--HHHHHHH-HHHHHHHHHTT-TT-EEE-HHHHHHHHHHHHT--EEEEEE-S-HHHHHHHHHHHHHTT-EEEEEEE----BHHHHTTB-HHHHHHHHHHHHHHS--SEEEE--TTS--GGGHHHHHHHHTS-EEEHHHHHHHHHHHHTTPPS-SSTT-GGGGS--

Foldseek 3Di:
DDDDDDDDPDAQPLFEEEEEAEPLAPAQVVLLCLLPVDRSHHYHYWYFDFDQFDDLVRLCCSLVRLLVRLLPTDQDAGAEYEYEWLLSCLSCPVVSNLVSNCVRRVNYHYYFLLRLVLVLCVQLVWAEEQEEEAAADVSVVSSQVVCVVSRHHYPFYDYVHDRGLNVQLVPDQVNVLVRLQVSLVVDPTQEYEYEDSSHNQLVCQLVSCVVSVHAYHYSSNSRSLVRCLSSVHQFDSRPSHPSSVTHD/DDDDDDDDPPAQPLFEEEEEAEPLAPAQVVLLCLLPVDRSHHYHYWYFDFDQFDDLVRLCCSLVRLLVRLLPTDQDAGAEYEYEWLLSCLSCPVVSNLVSNCVRRVNYHYYFLLRLVLVLCVQLVWAEEQEEEAAADVSVVSSQVVCVVSRHHYPFYDYVHDRGLNVQLVPDQVNVLVVLQVSLVVDPTQEYEYEDSSHNQLVCQLVSCVVSVHAYHYSSNSRSLVRCLSSVHQFDSRPSHPSSVTHD

InterPro domains:
  IPR026286 Maleate isomerase/Arylmalonate decarboxylase [PF17645] (17-235)
  IPR026286 Maleate isomerase/Arylmalonate decarboxylase [PIRSF015736] (3-239)
  IPR026286 Maleate isomerase/Arylmalonate decarboxylase [PTHR40267] (14-235)
  IPR053714 Isomerization and Racemization Enzyme Superfamily [G3DSA:3.40.50.12500] (11-244)

Organism: NCBI:txid2984134

Solvent-accessible surface area (backbone atoms only — not comparable to full-atom values): 25118 Å² total; per-residue (Å²): 87,81,46,81,73,51,68,55,84,36,63,18,69,72,33,30,34,38,37,38,34,46,25,52,50,59,27,46,60,48,54,46,56,60,63,55,68,51,85,46,41,29,62,45,63,24,47,38,87,62,73,62,61,70,44,73,67,56,31,44,54,36,55,76,44,39,38,65,27,60,60,44,38,49,85,61,87,39,46,24,36,36,41,55,35,32,70,36,35,56,65,45,27,66,65,50,51,39,54,32,46,31,76,70,42,69,79,32,44,62,48,24,20,54,61,17,40,53,51,46,29,59,63,68,68,48,45,32,27,13,38,38,35,44,40,36,66,74,59,45,51,52,46,50,50,53,45,40,76,68,69,35,40,76,57,23,62,36,23,50,55,46,48,46,43,70,57,47,29,14,43,27,55,66,35,50,49,51,50,53,48,51,28,55,67,70,30,83,53,54,28,37,38,39,48,39,37,28,48,64,42,78,91,44,34,40,58,46,19,64,74,67,71,37,45,58,44,32,22,52,56,20,29,48,52,41,48,33,44,74,50,70,46,81,70,61,70,45,82,73,32,62,69,38,77,47,66,127,86,81,45,80,74,51,69,56,83,36,63,18,70,73,33,30,34,38,37,38,33,46,24,53,49,58,29,45,60,49,54,45,53,60,63,56,70,52,86,47,40,30,62,44,62,24,47,36,86,64,71,61,62,70,43,73,68,58,29,45,54,37,56,75,45,41,38,66,26,60,59,44,36,49,85,62,87,39,46,27,36,34,41,55,35,34,68,35,35,55,66,48,27,66,65,51,51,39,54,32,47,32,74,67,42,69,79,33,43,64,49,24,20,55,60,17,41,54,50,45,29,59,62,70,68,46,44,32,26,14,38,38,35,45,39,35,67,73,60,45,49,54,45,51,50,53,45,39,75,70,69,34,42,77,57,22,61,35,22,48,55,47,50,46,44,72,55,48,27,14,45,27,54,66,36,51,47,50,50,52,49,52,28,56,68,70,30,82,51,53,27,38,39,39,48,39,38,26,49,64,42,79,91,44,34,40,60,46,19,65,74,68,71,36,45,58,43,33,22,51,54,19,29,47,51,41,47,34,44,73,49,70,46,82,69,63,70,45,83,74,32,62,69,37,77,46,65,126

pLDDT: mean 95.43, std 4.74, range [71.69, 98.94]

Sequence (496 aa):
MKLPFEIDVGMGARAALGLVVLPADETLETEMRFLVPEPDVALYHTRIVMPPEVTTETLASMADALPAAVAMLPERPLDVVGYGCTSGATVIGPEGVRNRVRQVHPEAEVTDPISATLAACQALGVRRLGFVTPYVESVSAAMRALLVANGLEITAFASFEEGDDRVVARISPESILASIETVAGQAECDAVFVSCTNLRVAGIAAEAERRIGRPVISSNLALAWHMRALAGLQIGVAPGISLFSRGLMKLPFEIDVGMGARAALGLVVLPADETLETEMRFLVPEPDVALYHTRIVMPPEVTTETLASMADALPAAVAMLPERPLDVVGYGCTSGATVIGPEGVRNRVRQVHPEAEVTDPISATLAACQALGVRRLGFVTPYVESVSAAMRALLVANGLEITAFASFEEGDDRVVARISPESILASIETVAGQAECDAVFVSCTNLRVAGIAAEAERRIGRPVISSNLALAWHMRALAGLQIGVAPGISLFSRGL